Protein AF-0000000073564632 (afdb_homodimer)

Radius of gyration: 29.11 Å; Cα contacts (8 Å, |Δi|>4): 1459; chains: 2; bounding box: 85×84×100 Å

Foldseek 3Di:
DDPDDPPPDDPPPPPDPDDDDDDDPDDPDDPPVQDDDDDDDPFFAKEKFWEEFFALDQVVLVVLVLVQVVVCLVSRHQEYEAFAQSRHDYPDPVSLLVPAEACPDDSLQVVLVSLQVSLHKYWDQFGFHQDPPCVPQSATWGWTWIAGSNSHTQDIDTAADADQDDDPVVQDGDDRVVRYDHTDDFDAFTQHPNGTEGHHEAVVLVDLVRLVVNLVNVHAEYEYRYQAAQVCCVPPVLVSQLVSLAQSLHKYFYHYYAQDRDDRGGGQAFGFIAGSNSDTPDTQHHDDIDMDMDGRDSVSSVVSCVVPVNVVVDDDPCVVCVVVPDD/DCPPPDPDDDCPPPPDPDDDPDPPPDDPPPPPVQDDDDDDDPFFAKEKFKEAFFALDQVVLVVLVLVQVVVCLVSRHQEYEAFAQSRHDYPDPVSLLVPAEACPDDSLQVVLVSLQVSLHKYWDQFGFHQDPPCVPQSATWGWTWIAGSNSHTQDIDTAADADQDDDPVVQDGDDRVVRYDHTDDFDAFTQHPNGTEGHHEAVVLVDLVNLVVNLVNVHAEYEYRYQAAQVCCVPPVLVSQLVSLAQSLHKYFYHYYAQDRDDRGGGQAFGFIAGSNSDTPDTQDHDDIDMDMDGRDSVSSVVSCVVPVNVVVDDDPCVVCVVVPDD

InterPro domains:
  IPR001110 Uncharacterised protein family UPF0012, conserved site [PS01227] (198-218)
  IPR003010 Carbon-nitrogen hydrolase [PF00795] (47-306)
  IPR003010 Carbon-nitrogen hydrolase [PS50263] (44-298)
  IPR036526 Carbon-nitrogen hydrolase superfamily [G3DSA:3.60.110.10] (33-321)
  IPR036526 Carbon-nitrogen hydrolase superfamily [SSF56317] (46-314)
  IPR045254 Nit1/2, carbon-nitrogen hydrolase domain [cd07572] (47-315)

Organism: Merluccius polli (NCBI:txid89951)

Sequence (654 aa):
MTLKITLHRMFVLRCTFREQARHSVTCSTWKSLMLQNRMSHSSNPVAAVCQMTSTPDKEANFSVCKRLVEAAREGGACMVFLPEAFDYIGSSRDETLSLAESLTGDTISRYTQLASKLKVWLSLGGFHERGQDWENDRRIYNSHVVINDEGSVAAVYRKSHLFDVELPGRGVSLKESAFTIPGPALTPPVQTPIGKVGLGICYDLRFPELSLALQRQGVDILTYPSAFTVATGAAHWEVLLRARAVETQCYVLAAAQVGRHHDVRSSWGHALAVDPWGAVVADCGGEGEVMVLVEVDLEKVRETRRNMPVQQHRRDAGFYHSLENRPMTLKITLHRMFVLRCTFREQARHSVTCSTWKSLMLQNRMSHSSNPVAAVCQMTSTPDKEANFSVCKRLVEAAREGGACMVFLPEAFDYIGSSRDETLSLAESLTGDTISRYTQLASKLKVWLSLGGFHERGQDWENDRRIYNSHVVINDEGSVAAVYRKSHLFDVELPGRGVSLKESAFTIPGPALTPPVQTPIGKVGLGICYDLRFPELSLALQRQGVDILTYPSAFTVATGAAHWEVLLRARAVETQCYVLAAAQVGRHHDVRSSWGHALAVDPWGAVVADCGGEGEVMVLVEVDLEKVRETRRNMPVQQHRRDAGFYHSLENRP

Secondary structure (DSSP, 8-state):
---------------------------------------SS-PPPEEEEEEE---S-HHHHHHHHHHHHHHHHHTT-SEEEEPTTSS---SSHHHHHHH-B-TTSHHHHHHHHHHHHHT-EEEEEEEEEEPTTHHHH--EEEEEEEE-TTS-EEEEEE--S--EEEEGGGTEEEEGGGTBPPPS---PPEEETTEEEEE--GGGGG-HHHHHHHHTTT-SEEE--B--BHHHIIIIIHHHHHHHHHHHT-EEEE-EEEEEEETTEEEE---EEE-TTS-EEEE--SSS-EEEEEE--HHHHHHHHHHS-HHHHPPPHHHHTTTTS--/-----------------S---------------------SS-PPPEEEEEEE---S-HHHHHHHHHHHHHHHHHTT-SEEEEPTTSS---SSHHHHHHH-B-TTSHHHHHHHHHHHHHT-EEEEEEEEEEPTTHHHH--EEEEEEEE-TTS-EEEEEE--S--EEEEGGGTEEEEGGGTBPPPS---PPEEETTEEEEE--GGGGG-HHHHHHHHTTT-SEEE--B--BHHHIIIIIHHHHHHHHHHHT-EEEE-EEEEEEETTEEEE---EEE-TTS-EEEE--SSS-EEEEEE--HHHHHHHHHHS-HHHHPPPHHHHTTTTS--

Solvent-accessible surface area (backbone atoms only — not comparable to full-atom values): 34810 Å² total; per-residue (Å²): 138,82,82,77,79,83,72,81,80,74,86,70,82,65,87,63,79,79,87,84,88,84,84,78,85,77,84,85,77,79,82,72,82,72,78,86,81,82,82,86,67,91,68,57,41,29,34,22,43,23,25,35,61,29,24,65,47,45,68,63,21,48,52,53,49,50,51,52,50,52,52,32,45,74,73,56,24,50,33,37,32,35,14,24,29,49,54,37,39,48,91,41,70,67,53,39,59,71,68,40,36,49,85,83,28,68,70,50,49,51,51,25,50,50,19,33,74,69,53,20,26,38,35,41,20,20,40,54,27,50,32,94,57,30,94,79,67,66,32,24,28,43,24,30,38,30,29,34,40,78,31,42,80,73,48,72,33,34,33,56,38,60,55,56,33,46,36,77,96,65,78,40,77,42,58,43,59,79,46,35,48,61,29,91,54,81,51,78,54,41,85,50,92,75,41,28,37,26,76,45,32,35,58,37,62,64,40,64,58,55,57,50,39,39,39,78,71,63,36,44,30,39,33,35,12,12,57,44,42,44,66,55,28,76,60,42,48,65,39,39,51,28,35,53,7,46,62,57,33,13,31,26,46,24,10,8,19,19,38,70,39,55,98,88,42,51,20,32,28,43,18,34,31,26,36,30,77,28,49,75,76,45,70,52,44,62,58,65,74,36,73,46,80,41,74,45,55,65,62,54,32,52,49,51,42,67,28,43,41,57,79,78,50,52,76,56,73,66,59,50,48,49,77,74,72,58,129,138,85,81,76,80,82,80,80,81,80,80,73,81,68,82,65,75,79,80,82,73,84,77,74,82,73,80,83,75,77,81,73,81,73,78,85,81,82,78,84,67,89,70,60,40,30,32,24,42,24,24,36,60,30,24,65,46,46,68,62,21,47,53,52,50,50,51,52,49,54,53,32,45,74,71,56,25,50,32,38,32,35,14,24,29,47,53,38,42,49,91,40,71,67,54,39,59,70,68,41,35,48,85,84,28,67,70,48,49,53,50,26,50,50,19,33,75,68,54,20,25,38,36,41,20,20,40,54,26,50,32,94,56,31,94,80,66,65,31,23,28,45,24,32,36,30,29,35,39,79,31,43,81,74,46,73,33,37,33,56,38,60,54,55,34,46,35,77,97,64,77,40,75,42,58,44,60,79,46,35,49,61,28,93,54,82,51,76,55,42,83,50,92,76,39,28,38,26,76,45,32,35,59,37,63,64,40,64,58,56,57,49,39,39,39,76,70,63,37,45,29,40,32,34,12,13,57,43,41,45,68,57,29,76,59,40,47,66,38,40,52,28,34,54,8,46,63,57,32,13,32,26,47,24,10,9,20,20,38,70,39,54,99,87,43,49,21,33,30,43,18,34,30,24,36,30,76,27,47,76,77,45,70,53,44,62,59,66,75,38,73,45,81,42,75,45,54,66,63,53,31,53,48,50,42,66,27,43,40,56,78,77,49,54,77,55,72,66,59,50,49,49,78,74,72,59,129

pLDDT: mean 87.9, std 24.61, range [18.03, 99.0]

Nearest PDB structures (foldseek):
  1ems-assembly1_A  TM=9.512E-01  e=2.456E-37  Caenorhabditis elegans
  4hgd-assembly2_B  TM=9.434E-01  e=4.053E-32  Saccharomyces cerevisiae S288C
  4hgd-assembly2_C  TM=9.401E-01  e=4.311E-32  Saccharomyces cerevisiae S288C
  1f89-assembly1_B  TM=9.017E-01  e=2.439E-26  Saccharomyces cerevisiae
  2vhi-assembly1_A  TM=8.881E-01  e=1.079E-20  Drosophila melanogaster

Structure (mmCIF, N/CA/C/O backbone):
data_AF-0000000073564632-model_v1
#
loop_
_entity.id
_entity.type
_entity.pdbx_description
1 polymer 'Deaminated glutathione amidase'
#
loop_
_atom_site.group_PDB
_atom_site.id
_atom_site.type_symbol
_atom_site.label_atom_id
_atom_site.label_alt_id
_atom_site.label_comp_id
_atom_site.label_asym_id
_atom_site.label_entity_id
_atom_site.label_seq_id
_atom_site.pdbx_PDB_ins_code
_atom_site.Cartn_x
_atom_site.Cartn_y
_atom_site.Cartn_z
_atom_site.occupancy
_atom_site.B_iso_or_equiv
_atom_site.auth_seq_id
_atom_site.auth_comp_id
_atom_site.auth_asym_id
_atom_site.auth_atom_id
_atom_site.pdbx_PDB_model_num
ATOM 1 N N . MET A 1 1 ? 58.781 -48.406 11.398 1 20.19 1 MET A N 1
ATOM 2 C CA . MET A 1 1 ? 58.156 -48.062 12.68 1 20.19 1 MET A CA 1
ATOM 3 C C . MET A 1 1 ? 56.75 -47.531 12.477 1 20.19 1 MET A C 1
ATOM 5 O O . MET A 1 1 ? 56.5 -46.719 11.602 1 20.19 1 MET A O 1
ATOM 9 N N . THR A 1 2 ? 55.531 -48.156 13.102 1 19.47 2 THR A N 1
ATOM 10 C CA . THR A 1 2 ? 54.188 -48.562 12.797 1 19.47 2 THR A CA 1
ATOM 11 C C . THR A 1 2 ? 53.188 -47.469 13.133 1 19.47 2 THR A C 1
ATOM 13 O O . THR A 1 2 ? 52.906 -47.188 14.312 1 19.47 2 THR A O 1
ATOM 16 N N . LEU A 1 3 ? 53.438 -46.281 12.75 1 21.25 3 LEU A N 1
ATOM 17 C CA . LEU A 1 3 ? 52.875 -45.188 13.547 1 21.25 3 LEU A CA 1
ATOM 18 C C . LEU A 1 3 ? 51.344 -45.156 13.367 1 21.25 3 LEU A C 1
ATOM 20 O O . LEU A 1 3 ? 50.875 -44.875 12.273 1 21.25 3 LEU A O 1
ATOM 24 N N . LYS A 1 4 ? 50.719 -46 13.992 1 19.25 4 LYS A N 1
ATOM 25 C CA . LYS A 1 4 ? 49.312 -46.406 13.891 1 19.25 4 LYS A CA 1
ATOM 26 C C . LYS A 1 4 ? 48.375 -45.25 14.102 1 19.25 4 LYS A C 1
ATOM 28 O O . LYS A 1 4 ? 48.781 -44.188 14.641 1 19.25 4 LYS A O 1
ATOM 33 N N . ILE A 1 5 ? 46.906 -45.438 14.125 1 19.45 5 ILE A N 1
ATOM 34 C CA . ILE A 1 5 ? 45.594 -45.219 13.484 1 19.45 5 ILE A CA 1
ATOM 35 C C . ILE A 1 5 ? 44.719 -44.375 14.406 1 19.45 5 ILE A C 1
ATOM 37 O O . ILE A 1 5 ? 43.594 -44 14.023 1 19.45 5 ILE A O 1
ATOM 41 N N . THR A 1 6 ? 45.219 -43.469 15.281 1 18.78 6 THR A N 1
ATOM 42 C CA . THR A 1 6 ? 44.438 -43.438 16.5 1 18.78 6 THR A CA 1
ATOM 43 C C . THR A 1 6 ? 43.156 -42.656 16.281 1 18.78 6 THR A C 1
ATOM 45 O O . THR A 1 6 ? 43.156 -41.5 15.805 1 18.78 6 THR A O 1
ATOM 48 N N . LEU A 1 7 ? 42 -43.281 16.219 1 18.67 7 LEU A N 1
ATOM 49 C CA . LEU A 1 7 ? 40.594 -43.219 15.859 1 18.67 7 LEU A CA 1
ATOM 50 C C . LEU A 1 7 ? 39.844 -42.219 16.75 1 18.67 7 LEU A C 1
ATOM 52 O O . LEU A 1 7 ? 39.75 -42.438 17.953 1 18.67 7 LEU A O 1
ATOM 56 N N . HIS A 1 8 ? 40.25 -41.062 16.484 1 18.62 8 HIS A N 1
ATOM 57 C CA . HIS A 1 8 ? 39.781 -40.125 17.516 1 18.62 8 HIS A CA 1
ATOM 58 C C . HIS A 1 8 ? 38.25 -40.125 17.641 1 18.62 8 HIS A C 1
ATOM 60 O O . HIS A 1 8 ? 37.562 -40.156 16.641 1 18.62 8 HIS A O 1
ATOM 66 N N . ARG A 1 9 ? 37.719 -40.5 18.719 1 18.41 9 ARG A N 1
ATOM 67 C CA . ARG A 1 9 ? 36.469 -40.844 19.359 1 18.41 9 ARG A CA 1
ATOM 68 C C . ARG A 1 9 ? 35.438 -39.719 19.188 1 18.41 9 ARG A C 1
ATOM 70 O O . ARG A 1 9 ? 35.781 -38.562 19 1 18.41 9 ARG A O 1
ATOM 77 N N . MET A 1 10 ? 34.125 -40.062 19.297 1 18.22 10 MET A N 1
ATOM 78 C CA . MET A 1 10 ? 32.688 -39.969 19.031 1 18.22 10 MET A CA 1
ATOM 79 C C . MET A 1 10 ? 32.031 -38.906 19.891 1 18.22 10 MET A C 1
ATOM 81 O O . MET A 1 10 ? 30.906 -38.5 19.625 1 18.22 10 MET A O 1
ATOM 85 N N . PHE A 1 11 ? 32.469 -37.719 19.984 1 19.47 11 PHE A N 1
ATOM 86 C CA . PHE A 1 11 ? 31.953 -37.156 21.234 1 19.47 11 PHE A CA 1
ATOM 87 C C . PHE A 1 11 ? 30.453 -36.875 21.109 1 19.47 11 PHE A C 1
ATOM 89 O O . PHE A 1 11 ? 30.047 -36.062 20.25 1 19.47 11 PHE A O 1
ATOM 96 N N . VAL A 1 12 ? 29.484 -37.781 21.281 1 19.11 12 VAL A N 1
ATOM 97 C CA . VAL A 1 12 ? 28.031 -37.906 21.391 1 19.11 12 VAL A CA 1
ATOM 98 C C . VAL A 1 12 ? 27.516 -36.969 22.469 1 19.11 12 VAL A C 1
ATOM 100 O O . VAL A 1 12 ? 27.875 -37.125 23.641 1 19.11 12 VAL A O 1
ATOM 103 N N . LEU A 1 13 ? 27.516 -35.812 22.25 1 18.77 13 LEU A N 1
ATOM 104 C CA . LEU A 1 13 ? 27.172 -35.062 23.453 1 18.77 13 LEU A CA 1
ATOM 105 C C . LEU A 1 13 ? 25.75 -35.375 23.906 1 18.77 13 LEU A C 1
ATOM 107 O O . LEU A 1 13 ? 24.781 -35.156 23.156 1 18.77 13 LEU A O 1
ATOM 111 N N . ARG A 1 14 ? 25.484 -36.438 24.75 1 18.03 14 ARG A N 1
ATOM 112 C CA . ARG A 1 14 ? 24.391 -36.875 25.625 1 18.03 14 ARG A CA 1
ATOM 113 C C . ARG A 1 14 ? 23.859 -35.719 26.453 1 18.03 14 ARG A C 1
ATOM 115 O O . ARG A 1 14 ? 24.625 -35.062 27.156 1 18.03 14 ARG A O 1
ATOM 122 N N . CYS A 1 15 ? 22.969 -34.812 26.016 1 18.69 15 CYS A N 1
ATOM 123 C CA . CYS A 1 15 ? 22.578 -34.281 27.312 1 18.69 15 CYS A CA 1
ATOM 124 C C . CYS A 1 15 ? 22.047 -35.375 28.219 1 18.69 15 CYS A C 1
ATOM 126 O O . CYS A 1 15 ? 21.188 -36.188 27.812 1 18.69 15 CYS A O 1
ATOM 128 N N . THR A 1 16 ? 22.531 -35.812 29.25 1 19.14 16 THR A N 1
ATOM 129 C CA . THR A 1 16 ? 22.672 -36.938 30.172 1 19.14 16 THR A CA 1
ATOM 130 C C . THR A 1 16 ? 21.406 -37.094 31.016 1 19.14 16 THR A C 1
ATOM 132 O O . THR A 1 16 ? 21.109 -36.25 31.859 1 19.14 16 THR A O 1
ATOM 135 N N . PHE A 1 17 ? 20.062 -37.062 31.344 1 20.48 17 PHE A N 1
ATOM 136 C CA . PHE A 1 17 ? 20.094 -38.031 32.438 1 20.48 17 PHE A CA 1
ATOM 137 C C . PHE A 1 17 ? 20.75 -39.344 32 1 20.48 17 PHE A C 1
ATOM 139 O O . PHE A 1 17 ? 20.844 -39.625 30.828 1 20.48 17 PHE A O 1
ATOM 146 N N . ARG A 1 18 ? 21.5 -40.312 32.938 1 18.66 18 ARG A N 1
ATOM 147 C CA . ARG A 1 18 ? 22.141 -41.625 32.719 1 18.66 18 ARG A CA 1
ATOM 148 C C . ARG A 1 18 ? 21.203 -42.594 32 1 18.66 18 ARG A C 1
ATOM 150 O O . ARG A 1 18 ? 21.656 -43.344 31.125 1 18.66 18 ARG A O 1
ATOM 157 N N . GLU A 1 19 ? 19.984 -43 32.469 1 21.08 19 GLU A N 1
ATOM 158 C CA . GLU A 1 19 ? 20.047 -44.406 32.094 1 21.08 19 GLU A CA 1
ATOM 159 C C . GLU A 1 19 ? 20.016 -44.562 30.594 1 21.08 19 GLU A C 1
ATOM 161 O O . GLU A 1 19 ? 19.688 -43.625 29.859 1 21.08 19 GLU A O 1
ATOM 166 N N . GLN A 1 20 ? 19.656 -45.844 30.031 1 18.17 20 GLN A N 1
ATOM 167 C CA . GLN A 1 20 ? 19.953 -46.781 28.984 1 18.17 20 GLN A CA 1
ATOM 168 C C . GLN A 1 20 ? 19.172 -46.469 27.719 1 18.17 20 GLN A C 1
ATOM 170 O O . GLN A 1 20 ? 19.734 -46.469 26.609 1 18.17 20 GLN A O 1
ATOM 175 N N . ALA A 1 21 ? 17.719 -46.688 27.625 1 19.22 21 ALA A N 1
ATOM 176 C CA . ALA A 1 21 ? 17.281 -47.594 26.562 1 19.22 21 ALA A CA 1
ATOM 177 C C . ALA A 1 21 ? 17.172 -46.875 25.219 1 19.22 21 ALA A C 1
ATOM 179 O O . ALA A 1 21 ? 17.125 -45.656 25.188 1 19.22 21 ALA A O 1
ATOM 180 N N . ARG A 1 22 ? 16.156 -47.469 24.219 1 21.02 22 ARG A N 1
ATOM 181 C CA . ARG A 1 22 ? 15.977 -47.875 22.828 1 21.02 22 ARG A CA 1
ATOM 182 C C . ARG A 1 22 ? 15.281 -46.781 22.016 1 21.02 22 ARG A C 1
ATOM 184 O O . ARG A 1 22 ? 14.289 -46.219 22.469 1 21.02 22 ARG A O 1
ATOM 191 N N . HIS A 1 23 ? 15.852 -46.062 21.047 1 19.7 23 HIS A N 1
ATOM 192 C CA . HIS A 1 23 ? 15.742 -44.938 20.125 1 19.7 23 HIS A CA 1
ATOM 193 C C . HIS A 1 23 ? 14.578 -45.094 19.156 1 19.7 23 HIS A C 1
ATOM 195 O O . HIS A 1 23 ? 14.656 -44.688 18 1 19.7 23 HIS A O 1
ATOM 201 N N . SER A 1 24 ? 13.289 -45.531 19.594 1 21.7 24 SER A N 1
ATOM 202 C CA . SER A 1 24 ? 12.43 -45.875 18.469 1 21.7 24 SER A CA 1
ATOM 203 C C . SER A 1 24 ? 11.953 -44.625 17.719 1 21.7 24 SER A C 1
ATOM 205 O O . SER A 1 24 ? 11.68 -43.594 18.344 1 21.7 24 SER A O 1
ATOM 207 N N . VAL A 1 25 ? 12.031 -44.5 16.375 1 24.23 25 VAL A N 1
ATOM 208 C CA . VAL A 1 25 ? 11.828 -43.625 15.227 1 24.23 25 VAL A CA 1
ATOM 209 C C . VAL A 1 25 ? 10.344 -43.25 15.102 1 24.23 25 VAL A C 1
ATOM 211 O O . VAL A 1 25 ? 9.539 -44.094 14.664 1 24.23 25 VAL A O 1
ATOM 214 N N . THR A 1 26 ? 9.617 -42.625 16.219 1 23.8 26 THR A N 1
ATOM 215 C CA . THR A 1 26 ? 8.172 -42.5 16.078 1 23.8 26 THR A CA 1
ATOM 216 C C . THR A 1 26 ? 7.812 -41.5 14.992 1 23.8 26 THR A C 1
ATOM 218 O O . THR A 1 26 ? 8.586 -40.562 14.727 1 23.8 26 THR A O 1
ATOM 221 N N . CYS A 1 27 ? 6.727 -41.688 14.078 1 24.25 27 CYS A N 1
ATOM 222 C CA . CYS A 1 27 ? 5.969 -41.125 12.961 1 24.25 27 CYS A CA 1
ATOM 223 C C . CYS A 1 27 ? 5.371 -39.75 13.336 1 24.25 27 CYS A C 1
ATOM 225 O O . CYS A 1 27 ? 4.648 -39.656 14.328 1 24.25 27 CYS A O 1
ATOM 227 N N . SER A 1 28 ? 5.98 -38.594 12.984 1 27.42 28 SER A N 1
ATOM 228 C CA . SER A 1 28 ? 5.652 -37.188 13.18 1 27.42 28 SER A CA 1
ATOM 229 C C . SER A 1 28 ? 4.215 -36.875 12.766 1 27.42 28 SER A C 1
ATOM 231 O O . SER A 1 28 ? 3.826 -37.156 11.625 1 27.42 28 SER A O 1
ATOM 233 N N . THR A 1 29 ? 3.156 -36.875 13.641 1 26.67 29 THR A N 1
ATOM 234 C CA . THR A 1 29 ? 1.73 -36.562 13.602 1 26.67 29 THR A CA 1
ATOM 235 C C . THR A 1 29 ? 1.491 -35.156 13.109 1 26.67 29 THR A C 1
ATOM 237 O O . THR A 1 29 ? 2.119 -34.188 13.586 1 26.67 29 THR A O 1
ATOM 240 N N . TRP A 1 30 ? 1.06 -34.875 11.844 1 24.72 30 TRP A N 1
ATOM 241 C CA . TRP A 1 30 ? 0.539 -33.688 11.188 1 24.72 30 TRP A CA 1
ATOM 242 C C . TRP A 1 30 ? -0.521 -33 12.047 1 24.72 30 TRP A C 1
ATOM 244 O O . TRP A 1 30 ? -1.505 -33.656 12.438 1 24.72 30 TRP A O 1
ATOM 254 N N . LYS A 1 31 ? -0.191 -32 12.883 1 32.25 31 LYS A N 1
ATOM 255 C CA . LYS A 1 31 ? -1.154 -31.266 13.688 1 32.25 31 LYS A CA 1
ATOM 256 C C . LYS A 1 31 ? -2.156 -30.531 12.797 1 32.25 31 LYS A C 1
ATOM 258 O O . LYS A 1 31 ? -1.817 -29.531 12.164 1 32.25 31 LYS A O 1
ATOM 263 N N . SER A 1 32 ? -3.107 -31.328 12.172 1 29.97 32 SER A N 1
ATOM 264 C CA . SER A 1 32 ? -4.23 -30.641 11.531 1 29.97 32 SER A CA 1
ATOM 265 C C . SER A 1 32 ? -5.031 -29.828 12.547 1 29.97 32 SER A C 1
ATOM 267 O O . SER A 1 32 ? -5.539 -30.375 13.523 1 29.97 32 SER A O 1
ATOM 269 N N . LEU A 1 33 ? -4.742 -28.734 12.883 1 31.67 33 LEU A N 1
ATOM 270 C CA . LEU A 1 33 ? -5.586 -27.922 13.766 1 31.67 33 LEU A CA 1
ATOM 271 C C . LEU A 1 33 ? -6.969 -27.719 13.156 1 31.67 33 LEU A C 1
ATOM 273 O O . LEU A 1 33 ? -7.113 -27.016 12.156 1 31.67 33 LEU A O 1
ATOM 277 N N . MET A 1 34 ? -7.773 -28.781 13.242 1 28.09 34 MET A N 1
ATOM 278 C CA . MET A 1 34 ? -9.164 -28.688 12.82 1 28.09 34 MET A CA 1
ATOM 279 C C . MET A 1 34 ? -9.961 -27.797 13.766 1 28.09 34 MET A C 1
ATOM 281 O O . MET A 1 34 ? -10.023 -28.062 14.969 1 28.09 34 MET A O 1
ATOM 285 N N . LEU A 1 35 ? -10.227 -26.531 13.531 1 30.95 35 LEU A N 1
ATOM 286 C CA . LEU A 1 35 ? -11.273 -25.797 14.219 1 30.95 35 LEU A CA 1
ATOM 287 C C . LEU A 1 35 ? -12.633 -26.469 14.039 1 30.95 35 LEU A C 1
ATOM 289 O O . LEU A 1 35 ? -12.969 -26.922 12.945 1 30.95 35 LEU A O 1
ATOM 293 N N . GLN A 1 36 ? -13.336 -26.922 15.102 1 28.2 36 GLN A N 1
ATOM 294 C CA . GLN A 1 36 ? -14.641 -27.562 15.258 1 28.2 36 GLN A CA 1
ATOM 295 C C . GLN A 1 36 ? -15.734 -26.766 14.562 1 28.2 36 GLN A C 1
ATOM 297 O O . GLN A 1 36 ? -15.875 -25.562 14.805 1 28.2 36 GLN A O 1
ATOM 302 N N . ASN A 1 37 ? -16.281 -27.219 13.391 1 31.31 37 ASN A N 1
ATOM 303 C CA . ASN A 1 37 ? -17.344 -26.75 12.508 1 31.31 37 ASN A CA 1
ATOM 304 C C . ASN A 1 37 ? -18.703 -26.719 13.219 1 31.31 37 ASN A C 1
ATOM 306 O O . ASN A 1 37 ? -19.25 -27.766 13.578 1 31.31 37 ASN A O 1
ATOM 310 N N . ARG A 1 38 ? -19.141 -25.75 13.977 1 32.34 38 ARG A N 1
ATOM 311 C CA . ARG A 1 38 ? -20.531 -25.625 14.391 1 32.34 38 ARG A CA 1
ATOM 312 C C . ARG A 1 38 ? -21.469 -25.688 13.18 1 32.34 38 ARG A C 1
ATOM 314 O O . ARG A 1 38 ? -21.141 -25.172 12.109 1 32.34 38 ARG A O 1
ATOM 321 N N . MET A 1 39 ? -22.672 -26.406 13.109 1 32.12 39 MET A N 1
ATOM 322 C CA . MET A 1 39 ? -23.656 -26.891 12.141 1 32.12 39 MET A CA 1
ATOM 323 C C . MET A 1 39 ? -24.203 -25.75 11.289 1 32.12 39 MET A C 1
ATOM 325 O O . MET A 1 39 ? -24.172 -25.828 10.062 1 32.12 39 MET A O 1
ATOM 329 N N . SER A 1 40 ? -25.641 -25.172 11.438 1 36.72 40 SER A N 1
ATOM 330 C CA . SER A 1 40 ? -26.703 -24.922 10.461 1 36.72 40 SER A CA 1
ATOM 331 C C . SER A 1 40 ? -26.422 -23.641 9.664 1 36.72 40 SER A C 1
ATOM 333 O O . SER A 1 40 ? -27.203 -23.281 8.781 1 36.72 40 SER A O 1
ATOM 335 N N . HIS A 1 41 ? -25.984 -22.547 10.133 1 42.66 41 HIS A N 1
ATOM 336 C CA . HIS A 1 41 ? -25.938 -21.25 9.461 1 42.66 41 HIS A CA 1
ATOM 337 C C . HIS A 1 41 ? -25.016 -21.297 8.242 1 42.66 41 HIS A C 1
ATOM 339 O O . HIS A 1 41 ? -24 -22 8.258 1 42.66 41 HIS A O 1
ATOM 345 N N . SER A 1 42 ? -25.594 -21.047 6.93 1 53.19 42 SER A N 1
ATOM 346 C CA . SER A 1 42 ? -24.859 -21.109 5.672 1 53.19 42 SER A CA 1
ATOM 347 C C . SER A 1 42 ? -23.391 -20.75 5.871 1 53.19 42 SER A C 1
ATOM 349 O O . SER A 1 42 ? -23.062 -19.609 6.25 1 53.19 42 SER A O 1
ATOM 351 N N . SER A 1 43 ? -22.484 -21.672 6.234 1 81.69 43 SER A N 1
ATOM 352 C CA . SER A 1 43 ? -21.078 -21.594 6.609 1 81.69 43 SER A CA 1
ATOM 353 C C . SER A 1 43 ? -20.266 -20.906 5.527 1 81.69 43 SER A C 1
ATOM 355 O O . SER A 1 43 ? -20.594 -20.984 4.34 1 81.69 43 SER A O 1
ATOM 357 N N . ASN A 1 44 ? -19.578 -19.938 5.82 1 94.81 44 ASN A N 1
ATOM 358 C CA . ASN A 1 44 ? -18.672 -19.25 4.91 1 94.81 44 ASN A CA 1
ATOM 359 C C . ASN A 1 44 ? -17.797 -20.234 4.152 1 94.81 44 ASN A C 1
ATOM 361 O O . ASN A 1 44 ? -17.328 -21.234 4.719 1 94.81 44 ASN A O 1
ATOM 365 N N . PRO A 1 45 ? -17.734 -20.047 2.846 1 98.5 45 PRO A N 1
ATOM 366 C CA . PRO A 1 45 ? -16.828 -20.922 2.09 1 98.5 45 PRO A CA 1
ATOM 367 C C . PRO A 1 45 ? -15.398 -20.875 2.598 1 98.5 45 PRO A C 1
ATOM 369 O O . PRO A 1 45 ? -14.992 -19.891 3.213 1 98.5 45 PRO A O 1
ATOM 372 N N . VAL A 1 46 ? -14.703 -21.969 2.328 1 98.75 46 VAL A N 1
ATOM 373 C CA . VAL A 1 46 ? -13.328 -22.109 2.809 1 98.75 46 VAL A CA 1
ATOM 374 C C . VAL A 1 46 ? -12.375 -22.172 1.624 1 98.75 46 VAL A C 1
ATOM 376 O O . VAL A 1 46 ? -12.617 -22.891 0.655 1 98.75 46 VAL A O 1
ATOM 379 N N . ALA A 1 47 ? -11.297 -21.391 1.667 1 98.94 47 ALA A N 1
ATOM 380 C CA . ALA A 1 47 ? -10.188 -21.422 0.714 1 98.94 47 ALA A CA 1
ATOM 381 C C . ALA A 1 47 ? -8.938 -22.016 1.355 1 98.94 47 ALA A C 1
ATOM 383 O O . ALA A 1 47 ? -8.773 -21.969 2.578 1 98.94 47 ALA A O 1
ATOM 384 N N . ALA A 1 48 ? -8.102 -22.578 0.526 1 98.94 48 ALA A N 1
ATOM 385 C CA . ALA A 1 48 ? -6.805 -23.047 1 1 98.94 48 ALA A CA 1
ATOM 386 C C . ALA A 1 48 ? -5.664 -22.312 0.309 1 98.94 48 ALA A C 1
ATOM 388 O O . ALA A 1 48 ? -5.656 -22.172 -0.917 1 98.94 48 ALA A O 1
ATOM 389 N N . VAL A 1 49 ? -4.762 -21.797 1.077 1 98.94 49 VAL A N 1
ATOM 390 C CA . VAL A 1 49 ? -3.564 -21.125 0.579 1 98.94 49 VAL A CA 1
ATOM 391 C C . VAL A 1 49 ? -2.338 -22 0.842 1 98.94 49 VAL A C 1
ATOM 393 O O . VAL A 1 49 ? -2.066 -22.375 1.986 1 98.94 49 VAL A O 1
ATOM 396 N N . CYS A 1 50 ? -1.568 -22.297 -0.221 1 98.94 50 CYS A N 1
ATOM 397 C CA . CYS A 1 50 ? -0.517 -23.297 -0.101 1 98.94 50 CYS A CA 1
ATOM 398 C C . CYS A 1 50 ? 0.863 -22.656 -0.181 1 98.94 50 CYS A C 1
ATOM 400 O O . CYS A 1 50 ? 1.027 -21.609 -0.803 1 98.94 50 CYS A O 1
ATOM 402 N N . GLN A 1 51 ? 1.768 -23.266 0.445 1 98.94 51 GLN A N 1
ATOM 403 C CA . GLN A 1 51 ? 3.199 -22.984 0.4 1 98.94 51 GLN A CA 1
ATOM 404 C C . GLN A 1 51 ? 3.994 -24.234 0.059 1 98.94 51 GLN A C 1
ATOM 406 O O . GLN A 1 51 ? 3.738 -25.312 0.612 1 98.94 51 GLN A O 1
ATOM 411 N N . MET A 1 52 ? 4.879 -24.141 -0.848 1 98.88 52 MET A N 1
ATOM 412 C CA . MET A 1 52 ? 5.68 -25.297 -1.229 1 98.88 52 MET A CA 1
ATOM 413 C C . MET A 1 52 ? 7.039 -24.859 -1.773 1 98.88 52 MET A C 1
ATOM 415 O O . MET A 1 52 ? 7.309 -23.672 -1.9 1 98.88 52 MET A O 1
ATOM 419 N N . THR A 1 53 ? 7.871 -25.797 -2.07 1 98.88 53 THR A N 1
ATOM 420 C CA . THR A 1 53 ? 9.164 -25.578 -2.719 1 98.88 53 THR A CA 1
ATOM 421 C C . THR A 1 53 ? 9.227 -26.344 -4.043 1 98.88 53 THR A C 1
ATOM 423 O O . THR A 1 53 ? 9.391 -27.562 -4.062 1 98.88 53 THR A O 1
ATOM 426 N N . SER A 1 54 ? 9.102 -25.609 -5.105 1 98.88 54 SER A N 1
ATOM 427 C CA . SER A 1 54 ? 9.234 -26.234 -6.418 1 98.88 54 SER A CA 1
ATOM 428 C C . SER A 1 54 ? 10.695 -26.422 -6.7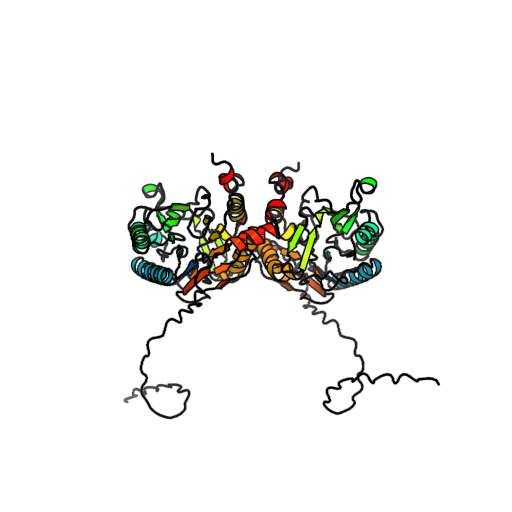97 1 98.88 54 SER A C 1
ATOM 430 O O . SER A 1 54 ? 11.539 -25.562 -6.492 1 98.88 54 SER A O 1
ATOM 432 N N . THR A 1 55 ? 10.992 -27.516 -7.41 1 98.5 55 THR A N 1
ATOM 433 C CA . THR A 1 55 ? 12.289 -27.828 -7.988 1 98.5 55 THR A CA 1
ATOM 434 C C . THR A 1 55 ? 12.18 -28.016 -9.5 1 98.5 55 THR A C 1
ATOM 436 O O . THR A 1 55 ? 11.086 -27.906 -10.062 1 98.5 55 THR A O 1
ATOM 439 N N . PRO A 1 56 ? 13.344 -28.266 -10.18 1 98.06 56 PRO A N 1
ATOM 440 C CA . PRO A 1 56 ? 13.234 -28.531 -11.617 1 98.06 56 PRO A CA 1
ATOM 441 C C . PRO A 1 56 ? 12.492 -29.828 -11.922 1 98.06 56 PRO A C 1
ATOM 443 O O . PRO A 1 56 ? 12.148 -30.094 -13.078 1 98.06 56 PRO A O 1
ATOM 446 N N . ASP A 1 57 ? 12.18 -30.609 -10.953 1 98.38 57 ASP A N 1
ATOM 447 C CA . ASP A 1 57 ? 11.516 -31.891 -11.125 1 98.38 57 ASP A CA 1
ATOM 448 C C . ASP A 1 57 ? 10 -31.734 -11.148 1 98.38 57 ASP A C 1
ATOM 450 O O . ASP A 1 57 ? 9.352 -31.719 -10.102 1 98.38 57 ASP A O 1
ATOM 454 N N . LYS A 1 58 ? 9.367 -31.719 -12.297 1 98.44 58 LYS A N 1
ATOM 455 C CA . LYS A 1 58 ? 7.938 -31.484 -12.484 1 98.44 58 LYS A CA 1
ATOM 456 C C . LYS A 1 58 ? 7.102 -32.562 -11.773 1 98.44 58 LYS A C 1
ATOM 458 O O . LYS A 1 58 ? 6.055 -32.25 -11.203 1 98.44 58 LYS A O 1
ATOM 463 N N . GLU A 1 59 ? 7.578 -33.75 -11.891 1 98.5 59 GLU A N 1
ATOM 464 C CA . GLU A 1 59 ? 6.812 -34.844 -11.305 1 98.5 59 GLU A CA 1
ATOM 465 C C . GLU A 1 59 ? 6.766 -34.75 -9.781 1 98.5 59 GLU A C 1
ATOM 467 O O . GLU A 1 59 ? 5.719 -34.969 -9.172 1 98.5 59 GLU A O 1
ATOM 472 N N . ALA A 1 60 ? 7.891 -34.438 -9.211 1 98.62 60 ALA A N 1
ATOM 473 C CA . ALA A 1 60 ? 7.941 -34.219 -7.762 1 98.62 60 ALA A CA 1
ATOM 474 C C . ALA A 1 60 ? 7.043 -33.094 -7.332 1 98.62 60 ALA A C 1
ATOM 476 O O . ALA A 1 60 ? 6.348 -33.188 -6.316 1 98.62 60 ALA A O 1
ATOM 477 N N . ASN A 1 61 ? 7.094 -32.062 -8.094 1 98.88 61 ASN A N 1
ATOM 478 C CA . ASN A 1 61 ? 6.262 -30.906 -7.777 1 98.88 61 ASN A CA 1
ATOM 479 C C . ASN A 1 61 ? 4.773 -31.25 -7.875 1 98.88 61 ASN A C 1
ATOM 481 O O . ASN A 1 61 ? 3.984 -30.828 -7.027 1 98.88 61 ASN A O 1
ATOM 485 N N . PHE A 1 62 ? 4.406 -31.984 -8.875 1 98.88 62 PHE A N 1
ATOM 486 C CA . PHE A 1 62 ? 3.008 -32.375 -9.023 1 98.88 62 PHE A CA 1
ATOM 487 C C . PHE A 1 62 ? 2.557 -33.219 -7.84 1 98.88 62 PHE A C 1
ATOM 489 O O . PHE A 1 62 ? 1.435 -33.062 -7.352 1 98.88 62 PHE A O 1
ATOM 496 N N . SER A 1 63 ? 3.396 -34.062 -7.441 1 98.88 63 SER A N 1
ATOM 497 C CA . SER A 1 63 ? 3.068 -34.938 -6.301 1 98.88 63 SER A CA 1
ATOM 498 C C . SER A 1 63 ? 2.799 -34.094 -5.051 1 98.88 63 SER A C 1
ATOM 500 O O . SER A 1 63 ? 1.855 -34.375 -4.309 1 98.88 63 SER A O 1
ATOM 502 N N . VAL A 1 64 ? 3.592 -33.125 -4.82 1 98.88 64 VAL A N 1
ATOM 503 C CA . VAL A 1 64 ? 3.408 -32.219 -3.678 1 98.88 64 VAL A CA 1
ATOM 504 C C . VAL A 1 64 ? 2.082 -31.469 -3.816 1 98.88 64 VAL A C 1
ATOM 506 O O . VAL A 1 64 ? 1.291 -31.422 -2.871 1 98.88 64 VAL A O 1
ATOM 509 N N . CYS A 1 65 ? 1.822 -30.922 -5 1 98.88 65 CYS A N 1
ATOM 510 C CA . CYS A 1 65 ? 0.595 -30.172 -5.238 1 98.88 65 CYS A CA 1
ATOM 511 C C . CYS A 1 65 ? -0.632 -31.047 -5.043 1 98.88 65 CYS A C 1
ATOM 513 O O . CYS A 1 65 ? -1.616 -30.625 -4.438 1 98.88 65 CYS A O 1
ATOM 515 N N . LYS A 1 66 ? -0.511 -32.219 -5.574 1 98.88 66 LYS A N 1
ATOM 516 C CA . LYS A 1 66 ? -1.623 -33.156 -5.434 1 98.88 66 LYS A CA 1
ATOM 517 C C . LYS A 1 66 ? -1.939 -33.438 -3.963 1 98.88 66 LYS A C 1
ATOM 519 O O . LYS A 1 66 ? -3.104 -33.406 -3.561 1 98.88 66 LYS A O 1
ATOM 524 N N . ARG A 1 67 ? -0.942 -33.656 -3.182 1 98.81 67 ARG A N 1
ATOM 525 C CA . ARG A 1 67 ? -1.134 -33.875 -1.754 1 98.81 67 ARG A CA 1
ATOM 526 C C . ARG A 1 67 ? -1.747 -32.656 -1.077 1 98.81 67 ARG A C 1
ATOM 528 O O . ARG A 1 67 ? -2.65 -32.781 -0.249 1 98.81 67 ARG A O 1
ATOM 535 N N . LEU A 1 68 ? -1.267 -31.484 -1.409 1 98.88 68 LEU A N 1
ATOM 536 C CA . LEU A 1 68 ? -1.787 -30.25 -0.828 1 98.88 68 LEU A CA 1
ATOM 537 C C . LEU A 1 68 ? -3.256 -30.062 -1.192 1 98.88 68 LEU A C 1
ATOM 539 O O . LEU A 1 68 ? -4.07 -29.703 -0.336 1 98.88 68 LEU A O 1
ATOM 543 N N . VAL A 1 69 ? -3.561 -30.312 -2.434 1 98.94 69 VAL A N 1
ATOM 544 C CA . VAL A 1 69 ? -4.926 -30.125 -2.914 1 98.94 69 VAL A CA 1
ATOM 545 C C . VAL A 1 69 ? -5.855 -31.141 -2.246 1 98.94 69 VAL A C 1
ATOM 547 O O . VAL A 1 69 ? -6.953 -30.797 -1.809 1 98.94 69 VAL A O 1
ATOM 550 N N . GLU A 1 70 ? -5.422 -32.375 -2.182 1 98.88 70 GLU A N 1
ATOM 551 C CA . GLU A 1 70 ? -6.219 -33.406 -1.532 1 98.88 70 GLU A CA 1
ATOM 552 C C . GLU A 1 70 ? -6.461 -33.062 -0.063 1 98.88 70 GLU A C 1
ATOM 554 O O . GLU A 1 70 ? -7.586 -33.188 0.427 1 98.88 70 GLU A O 1
ATOM 559 N N . ALA A 1 71 ? -5.426 -32.656 0.615 1 98.81 71 ALA A N 1
ATOM 560 C CA . ALA A 1 71 ? -5.555 -32.281 2.02 1 98.81 71 ALA A CA 1
ATOM 561 C C . ALA A 1 71 ? -6.496 -31.094 2.186 1 98.81 71 ALA A C 1
ATOM 563 O O . ALA A 1 71 ? -7.293 -31.047 3.127 1 98.81 71 ALA A O 1
ATOM 564 N N . ALA A 1 72 ? -6.391 -30.125 1.325 1 98.88 72 ALA A N 1
ATOM 565 C CA . ALA A 1 72 ? -7.254 -28.938 1.363 1 98.88 72 ALA A CA 1
ATOM 566 C C . ALA A 1 72 ? -8.719 -29.328 1.2 1 98.88 72 ALA A C 1
ATOM 568 O O . ALA A 1 72 ? -9.586 -28.844 1.937 1 98.88 72 ALA A O 1
ATOM 569 N N . ARG A 1 73 ? -8.961 -30.156 0.234 1 98.62 73 ARG A N 1
ATOM 570 C CA . ARG A 1 73 ? -10.328 -30.609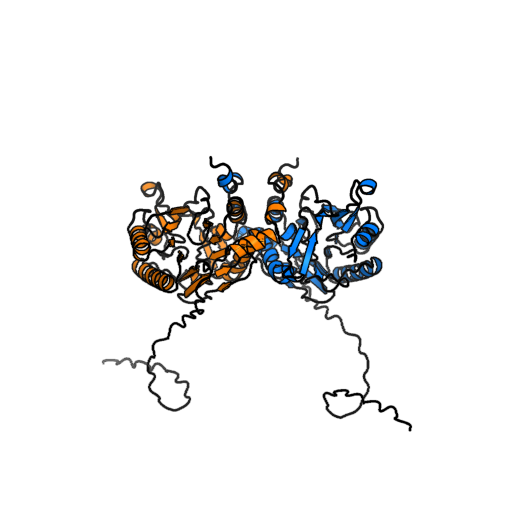 -0.002 1 98.62 73 ARG A CA 1
ATOM 571 C C . ARG A 1 73 ? -10.875 -31.359 1.21 1 98.62 73 ARG A C 1
ATOM 573 O O . ARG A 1 73 ? -12.016 -31.156 1.612 1 98.62 73 ARG A O 1
ATOM 580 N N . GLU A 1 74 ? -10.047 -32.188 1.752 1 98.44 74 GLU A N 1
ATOM 581 C CA . GLU A 1 74 ? -10.438 -32.938 2.957 1 98.44 74 GLU A CA 1
ATOM 582 C C . GLU A 1 74 ? -10.766 -31.969 4.098 1 98.44 74 GLU A C 1
ATOM 584 O O . GLU A 1 74 ? -11.648 -32.25 4.914 1 98.44 74 GLU A O 1
ATOM 589 N N . GLY A 1 75 ? -10.07 -30.875 4.102 1 98.31 75 GLY A N 1
ATOM 590 C CA . GLY A 1 75 ? -10.289 -29.859 5.125 1 98.31 75 GLY A CA 1
ATOM 591 C C . GLY A 1 75 ? -11.492 -28.984 4.84 1 98.31 75 GLY A C 1
ATOM 592 O O . GLY A 1 75 ? -11.836 -28.109 5.648 1 98.31 75 GLY A O 1
ATOM 593 N N . GLY A 1 76 ? -12.094 -29.156 3.65 1 98.31 76 GLY A N 1
ATOM 594 C CA . GLY A 1 76 ? -13.344 -28.453 3.367 1 98.31 76 GLY A CA 1
ATOM 595 C C . GLY A 1 76 ? -13.18 -27.312 2.373 1 98.31 76 GLY A C 1
ATOM 596 O O . GLY A 1 76 ? -14.141 -26.609 2.074 1 98.31 76 GLY A O 1
ATOM 597 N N . ALA A 1 77 ? -12.031 -27.172 1.829 1 98.81 77 ALA A N 1
ATOM 598 C CA . ALA A 1 77 ? -11.805 -26.078 0.887 1 98.81 77 ALA A CA 1
ATOM 599 C C . ALA A 1 77 ? -12.57 -26.312 -0.413 1 98.81 77 ALA A C 1
ATOM 601 O O . ALA A 1 77 ? -12.633 -27.438 -0.917 1 98.81 77 ALA A O 1
ATOM 602 N N . CYS A 1 78 ? -13.133 -25.281 -0.887 1 98.69 78 CYS A N 1
ATOM 603 C CA . CYS A 1 78 ? -13.781 -25.375 -2.191 1 98.69 78 CYS A CA 1
ATOM 604 C C . CYS A 1 78 ? -12.906 -24.75 -3.277 1 98.69 78 CYS A C 1
ATOM 606 O O . CYS A 1 78 ? -13.188 -24.906 -4.469 1 98.69 78 CYS A O 1
ATOM 608 N N . MET A 1 79 ? -11.844 -24.062 -2.865 1 98.94 79 MET A N 1
ATOM 609 C CA . MET A 1 79 ? -10.867 -23.531 -3.807 1 98.94 79 MET A CA 1
ATOM 610 C C . MET A 1 79 ? -9.461 -23.547 -3.199 1 98.94 79 MET A C 1
ATOM 612 O O . MET A 1 79 ? -9.289 -23.234 -2.025 1 98.94 79 MET A O 1
ATOM 616 N N . VAL A 1 80 ? -8.461 -23.969 -3.988 1 99 80 VAL A N 1
ATOM 617 C CA . VAL A 1 80 ? -7.09 -24.125 -3.52 1 99 80 VAL A CA 1
ATOM 618 C C . VAL A 1 80 ? -6.16 -23.234 -4.336 1 99 80 VAL A C 1
ATOM 620 O O . VAL A 1 80 ? -6.219 -23.219 -5.566 1 99 80 VAL A O 1
ATOM 623 N N . PHE A 1 81 ? -5.312 -22.5 -3.65 1 99 81 PHE A N 1
ATOM 624 C CA . PHE A 1 81 ? -4.391 -21.562 -4.289 1 99 81 PHE A CA 1
ATOM 625 C C . PHE A 1 81 ? -2.959 -22.094 -4.211 1 99 81 PHE A C 1
ATOM 627 O O . PHE A 1 81 ? -2.414 -22.25 -3.119 1 99 81 PHE A O 1
ATOM 634 N N . LEU A 1 82 ? -2.363 -22.344 -5.34 1 99 82 LEU A N 1
ATOM 635 C CA . LEU A 1 82 ? -0.976 -22.781 -5.449 1 99 82 LEU A CA 1
ATOM 636 C C . LEU A 1 82 ? -0.07 -21.625 -5.859 1 99 82 LEU A C 1
ATOM 638 O O . LEU A 1 82 ? -0.515 -20.688 -6.527 1 99 82 LEU A O 1
ATOM 642 N N . PRO A 1 83 ? 1.205 -21.672 -5.508 1 98.94 83 PRO A N 1
ATOM 643 C CA . PRO A 1 83 ? 2.086 -20.516 -5.707 1 98.94 83 PRO A CA 1
ATOM 644 C C . PRO A 1 83 ? 2.553 -20.375 -7.152 1 98.94 83 PRO A C 1
ATOM 646 O O . PRO A 1 83 ? 2.268 -21.234 -7.988 1 98.94 83 PRO A O 1
ATOM 649 N N . GLU A 1 84 ? 3.18 -19.172 -7.406 1 98.94 84 GLU A N 1
ATOM 650 C CA . GLU A 1 84 ? 3.904 -18.984 -8.656 1 98.94 84 GLU A CA 1
ATOM 651 C C . GLU A 1 84 ? 4.898 -20.125 -8.906 1 98.94 84 GLU A C 1
ATOM 653 O O . GLU A 1 84 ? 5.57 -20.578 -7.977 1 98.94 84 GLU A O 1
ATOM 658 N N . ALA A 1 85 ? 4.941 -20.609 -10.156 1 98.88 85 ALA A N 1
ATOM 659 C CA . ALA A 1 85 ? 5.879 -21.656 -10.539 1 98.88 85 ALA A CA 1
ATOM 660 C C . ALA A 1 85 ? 5.602 -22.938 -9.773 1 98.88 85 ALA A C 1
ATOM 662 O O . ALA A 1 85 ? 6.531 -23.656 -9.375 1 98.88 85 ALA A O 1
ATOM 663 N N . PHE A 1 86 ? 4.375 -23.203 -9.531 1 98.94 86 PHE A N 1
ATOM 664 C CA . PHE A 1 86 ? 3.979 -24.453 -8.891 1 98.94 86 PHE A CA 1
ATOM 665 C C . PHE A 1 86 ? 4.465 -25.656 -9.688 1 98.94 86 PHE A C 1
ATOM 667 O O . PHE A 1 86 ? 4.664 -26.734 -9.133 1 98.94 86 PHE A O 1
ATOM 674 N N . ASP A 1 87 ? 4.613 -25.484 -10.977 1 98.88 87 ASP A N 1
ATOM 675 C CA . ASP A 1 87 ? 5.008 -26.562 -11.875 1 98.88 87 ASP A CA 1
ATOM 676 C C . ASP A 1 87 ? 6.504 -26.844 -11.773 1 98.88 87 ASP A C 1
ATOM 678 O O . ASP A 1 87 ? 6.926 -28 -11.719 1 98.88 87 ASP A O 1
ATOM 682 N N . TYR A 1 88 ? 7.281 -25.766 -11.797 1 98.81 88 TYR A N 1
ATOM 683 C CA . TYR A 1 88 ? 8.711 -25.984 -11.586 1 98.81 88 TYR A CA 1
ATOM 684 C C . TYR A 1 88 ? 9.445 -24.656 -11.477 1 98.81 88 TYR A C 1
ATOM 686 O O . TYR A 1 88 ? 8.93 -23.609 -11.875 1 98.81 88 TYR A O 1
ATOM 694 N N . ILE A 1 89 ? 10.555 -24.688 -10.867 1 98.44 89 ILE A N 1
ATOM 695 C CA . ILE A 1 89 ? 11.57 -23.641 -10.961 1 98.44 89 ILE A CA 1
ATOM 696 C C . ILE A 1 89 ? 12.875 -24.234 -11.508 1 98.44 89 ILE A C 1
ATOM 698 O O . ILE A 1 89 ? 13.562 -24.984 -10.805 1 98.44 89 ILE A O 1
ATOM 702 N N . GLY A 1 90 ? 13.188 -23.891 -12.711 1 97.12 90 GLY A N 1
ATOM 703 C CA . GLY A 1 90 ? 14.359 -24.438 -13.375 1 97.12 90 GLY A CA 1
ATOM 704 C C . GLY A 1 90 ? 15.664 -23.875 -12.844 1 97.12 90 GLY A C 1
ATOM 705 O O . GLY A 1 90 ? 15.695 -22.75 -12.344 1 97.12 90 GLY A O 1
ATOM 706 N N . SER A 1 91 ? 16.75 -24.562 -13.102 1 95.44 91 SER A N 1
ATOM 707 C CA . SER A 1 91 ? 18.062 -24.141 -12.609 1 95.44 91 SER A CA 1
ATOM 708 C C . SER A 1 91 ? 18.781 -23.266 -13.625 1 95.44 91 SER A C 1
ATOM 710 O O . SER A 1 91 ? 19.859 -22.734 -13.344 1 95.44 91 SER A O 1
ATOM 712 N N . SER A 1 92 ? 18.25 -23.203 -14.828 1 94.31 92 SER A N 1
ATOM 713 C CA . SER A 1 92 ? 18.781 -22.344 -15.891 1 94.31 92 SER A CA 1
ATOM 714 C C . SER A 1 92 ? 17.672 -21.891 -16.828 1 94.31 92 SER A C 1
ATOM 716 O O . SER A 1 92 ? 16.578 -22.469 -16.828 1 94.31 92 SER A O 1
ATOM 718 N N . ARG A 1 93 ? 18.016 -20.922 -17.594 1 94 93 ARG A N 1
ATOM 719 C CA . ARG A 1 93 ? 17.062 -20.453 -18.609 1 94 93 ARG A CA 1
ATOM 720 C C . ARG A 1 93 ? 16.719 -21.562 -19.594 1 94 93 ARG A C 1
ATOM 722 O O . ARG A 1 93 ? 15.539 -21.781 -19.891 1 94 93 ARG A O 1
ATOM 729 N N . ASP A 1 94 ? 17.75 -22.266 -20.031 1 96.25 94 ASP A N 1
ATOM 730 C CA . ASP A 1 94 ? 17.531 -23.344 -21 1 96.25 94 ASP A CA 1
ATOM 731 C C . ASP A 1 94 ? 16.625 -24.422 -20.422 1 96.25 94 ASP A C 1
ATOM 733 O O . ASP A 1 94 ? 15.719 -24.906 -21.094 1 96.25 94 ASP A O 1
ATOM 737 N N . GLU A 1 95 ? 16.906 -24.766 -19.234 1 97 95 GLU A N 1
ATOM 738 C CA . GLU A 1 95 ? 16.078 -25.781 -18.578 1 97 95 GLU A CA 1
ATOM 739 C C . GLU A 1 95 ? 14.648 -25.281 -18.391 1 97 95 GLU A C 1
ATOM 741 O O . GLU A 1 95 ? 13.695 -26.031 -18.641 1 97 95 GLU A O 1
ATOM 746 N N . THR A 1 96 ? 14.477 -24.078 -18.016 1 97.19 96 THR A N 1
ATOM 747 C CA . THR A 1 96 ? 13.156 -23.469 -17.844 1 97.19 96 THR A CA 1
ATOM 748 C C . THR A 1 96 ? 12.359 -23.516 -19.141 1 97.19 96 THR A C 1
ATOM 750 O O . THR A 1 96 ? 11.203 -23.922 -19.156 1 97.19 96 THR A O 1
ATOM 753 N N . LEU A 1 97 ? 12.992 -23.156 -20.203 1 97.88 97 LEU A N 1
ATOM 754 C CA . LEU A 1 97 ? 12.312 -23.109 -21.484 1 97.88 97 LEU A CA 1
ATOM 755 C C . LEU A 1 97 ? 12.008 -24.516 -22 1 97.88 97 LEU A C 1
ATOM 757 O O . LEU A 1 97 ? 10.953 -24.75 -22.594 1 97.88 97 LEU A O 1
ATOM 761 N N . SER A 1 98 ? 12.859 -25.453 -21.734 1 97.69 98 SER A N 1
ATOM 762 C CA . SER A 1 98 ? 12.68 -26.812 -22.234 1 97.69 98 SER A CA 1
ATOM 763 C C . SER A 1 98 ? 11.5 -27.5 -21.562 1 97.69 98 SER A C 1
ATOM 765 O O . SER A 1 98 ? 10.906 -28.422 -22.125 1 97.69 98 SER A O 1
ATOM 767 N N . LEU A 1 99 ? 11.148 -27.031 -20.359 1 98.31 99 LEU A N 1
ATOM 768 C CA . LEU A 1 99 ? 10.109 -27.688 -19.578 1 98.31 99 LEU A CA 1
ATOM 769 C C . LEU A 1 99 ? 8.758 -27.031 -19.812 1 98.31 99 LEU A C 1
ATOM 771 O O . LEU A 1 99 ? 7.723 -27.578 -19.406 1 98.31 99 LEU A O 1
ATOM 775 N N . ALA A 1 100 ? 8.742 -25.906 -20.5 1 98.69 100 ALA A N 1
ATOM 776 C CA . ALA A 1 100 ? 7.516 -25.141 -20.703 1 98.69 100 ALA A CA 1
ATOM 777 C C . ALA A 1 100 ? 6.523 -25.922 -21.562 1 98.69 100 ALA A C 1
ATOM 779 O O . ALA A 1 100 ? 6.922 -26.719 -22.422 1 98.69 100 ALA A O 1
ATOM 780 N N . GLU A 1 101 ? 5.254 -25.734 -21.281 1 98.62 101 GLU A N 1
ATOM 781 C CA . GLU A 1 101 ? 4.184 -26.391 -22.016 1 98.62 101 GLU A CA 1
ATOM 782 C C . GLU A 1 101 ? 3.119 -25.406 -22.469 1 98.62 101 GLU A C 1
ATOM 784 O O . GLU A 1 101 ? 3.113 -24.25 -22.031 1 98.62 101 GLU A O 1
ATOM 789 N N . SER A 1 102 ? 2.285 -25.844 -23.375 1 98.19 102 SER A N 1
ATOM 790 C CA . SER A 1 102 ? 1.102 -25.062 -23.719 1 98.19 102 SER A CA 1
ATOM 791 C C . SER A 1 102 ? -0.035 -25.312 -22.734 1 98.19 102 SER A C 1
ATOM 793 O O . SER A 1 102 ? 0.056 -26.203 -21.891 1 98.19 102 SER A O 1
ATOM 795 N N . LEU A 1 103 ? -1.098 -24.547 -22.859 1 98.31 103 LEU A N 1
ATOM 796 C CA . LEU A 1 103 ? -2.25 -24.688 -21.969 1 98.31 103 LEU A CA 1
ATOM 797 C C . LEU A 1 103 ? -2.953 -26.031 -22.203 1 98.31 103 LEU A C 1
ATOM 799 O O . LEU A 1 103 ? -3.768 -26.453 -21.375 1 98.31 103 LEU A O 1
ATOM 803 N N . THR A 1 104 ? -2.633 -26.672 -23.25 1 97.62 104 THR A N 1
ATOM 804 C CA . THR A 1 104 ? -3.248 -27.969 -23.562 1 97.62 104 THR A CA 1
ATOM 805 C C . THR A 1 104 ? -2.273 -29.109 -23.297 1 97.62 104 THR A C 1
ATOM 807 O O . THR A 1 104 ? -2.504 -30.234 -23.719 1 97.62 104 THR A O 1
ATOM 810 N N . GLY A 1 105 ? -1.219 -28.781 -22.656 1 98.12 105 GLY A N 1
ATOM 811 C CA . GLY A 1 105 ? -0.198 -29.781 -22.375 1 98.12 105 GLY A CA 1
ATOM 812 C C . GLY A 1 105 ? -0.529 -30.656 -21.188 1 98.12 105 GLY A C 1
ATOM 813 O O . GLY A 1 105 ? -1.631 -30.578 -20.641 1 98.12 105 GLY A O 1
ATOM 814 N N . ASP A 1 106 ? 0.437 -31.5 -20.844 1 98.38 106 ASP A N 1
ATOM 815 C CA . ASP A 1 106 ? 0.267 -32.531 -19.828 1 98.38 106 ASP A CA 1
ATOM 816 C C . ASP A 1 106 ? 0.001 -31.938 -18.453 1 98.38 106 ASP A C 1
ATOM 818 O O . ASP A 1 106 ? -0.876 -32.406 -17.719 1 98.38 106 ASP A O 1
ATOM 822 N N . THR A 1 107 ? 0.752 -30.953 -18.109 1 98.75 107 THR A N 1
ATOM 823 C CA . THR A 1 107 ? 0.656 -30.391 -16.766 1 98.75 107 THR A CA 1
ATOM 824 C C . THR A 1 107 ? -0.758 -29.875 -16.484 1 98.75 107 THR A C 1
ATOM 826 O O . THR A 1 107 ? -1.389 -30.297 -15.516 1 98.75 107 THR A O 1
ATOM 829 N N . ILE A 1 108 ? -1.279 -29.047 -17.375 1 98.88 108 ILE A N 1
ATOM 830 C CA . ILE A 1 108 ? -2.613 -28.484 -17.172 1 98.88 108 ILE A CA 1
ATOM 831 C C . ILE A 1 108 ? -3.652 -29.594 -17.219 1 98.88 108 ILE A C 1
ATOM 833 O O . ILE A 1 108 ? -4.609 -29.609 -16.453 1 98.88 108 ILE A O 1
ATOM 837 N N . SER A 1 109 ? -3.436 -30.547 -18.078 1 98.81 109 SER A N 1
ATOM 838 C CA . SER A 1 109 ? -4.344 -31.688 -18.188 1 98.81 109 SER A CA 1
ATOM 839 C C . SER A 1 109 ? -4.441 -32.438 -16.859 1 98.81 109 SER A C 1
ATOM 841 O O . SER A 1 109 ? -5.535 -32.812 -16.438 1 98.81 109 SER A O 1
ATOM 843 N N . ARG A 1 110 ? -3.402 -32.625 -16.234 1 98.81 110 ARG A N 1
ATOM 844 C CA . ARG A 1 110 ? -3.383 -33.344 -14.961 1 98.81 110 ARG A CA 1
ATOM 845 C C . ARG A 1 110 ? -4.133 -32.562 -13.883 1 98.81 110 ARG A C 1
ATOM 847 O O . ARG A 1 110 ? -4.863 -33.156 -13.078 1 98.81 110 ARG A O 1
ATOM 854 N N . TYR A 1 111 ? -3.955 -31.312 -13.867 1 98.94 111 TYR A N 1
ATOM 855 C CA . TYR A 1 111 ? -4.629 -30.5 -12.859 1 98.94 111 TYR A CA 1
ATOM 856 C C . TYR A 1 111 ? -6.121 -30.391 -13.148 1 98.94 111 TYR A C 1
ATOM 858 O O . TYR A 1 111 ? -6.938 -30.328 -12.227 1 98.94 111 TYR A O 1
ATOM 866 N N . THR A 1 112 ? -6.492 -30.297 -14.453 1 98.88 112 THR A N 1
ATOM 867 C CA . THR A 1 112 ? -7.914 -30.312 -14.789 1 98.88 112 THR A CA 1
ATOM 868 C C . THR A 1 112 ? -8.57 -31.609 -14.32 1 98.88 112 THR A C 1
ATOM 870 O O . THR A 1 112 ? -9.688 -31.594 -13.797 1 98.88 112 THR A O 1
ATOM 873 N N . GLN A 1 113 ? -7.883 -32.688 -14.461 1 98.88 113 GLN A N 1
ATOM 874 C CA . GLN A 1 113 ? -8.383 -34 -13.992 1 98.88 113 GLN A CA 1
ATOM 875 C C . GLN A 1 113 ? -8.484 -34.031 -12.469 1 98.88 113 GLN A C 1
ATOM 877 O O . GLN A 1 113 ? -9.469 -34.5 -11.914 1 98.88 113 GLN A O 1
ATOM 882 N N . LEU A 1 114 ? -7.48 -33.5 -11.828 1 98.88 114 LEU A N 1
ATOM 883 C CA . LEU A 1 114 ? -7.457 -33.438 -10.375 1 98.88 114 LEU A CA 1
ATOM 884 C C . LEU A 1 114 ? -8.625 -32.625 -9.836 1 98.88 114 LEU A C 1
ATOM 886 O O . LEU A 1 114 ? -9.32 -33.062 -8.914 1 98.88 114 LEU A O 1
ATOM 890 N N . ALA A 1 115 ? -8.844 -31.453 -10.406 1 98.94 115 ALA A N 1
ATOM 891 C CA . ALA A 1 115 ? -9.93 -30.562 -10.008 1 98.94 115 ALA A CA 1
ATOM 892 C C . ALA A 1 115 ? -11.281 -31.266 -10.148 1 98.94 115 ALA A C 1
ATOM 894 O O . ALA A 1 115 ? -12.117 -31.219 -9.242 1 98.94 115 ALA A O 1
ATOM 895 N N . SER A 1 116 ? -11.453 -31.875 -11.305 1 98.88 116 SER A N 1
ATOM 896 C CA . SER A 1 116 ? -12.703 -32.562 -11.594 1 98.88 116 SER A CA 1
ATOM 897 C C . SER A 1 116 ? -12.938 -33.719 -10.625 1 98.88 116 SER A C 1
ATOM 899 O O . SER A 1 116 ? -14.031 -33.875 -10.078 1 98.88 116 SER A O 1
ATOM 901 N N . LYS A 1 117 ? -11.93 -34.469 -10.445 1 98.81 117 LYS A N 1
ATOM 902 C CA . LYS A 1 117 ? -12.023 -35.656 -9.57 1 98.81 117 LYS A CA 1
ATOM 903 C C . LYS A 1 117 ? -12.383 -35.25 -8.148 1 98.81 117 LYS A C 1
ATOM 905 O O . LYS A 1 117 ? -13.227 -35.875 -7.508 1 98.81 117 LYS A O 1
ATOM 910 N N . LEU A 1 118 ? -11.781 -34.219 -7.629 1 98.81 118 LEU A N 1
ATOM 911 C CA . LEU A 1 118 ? -11.945 -33.812 -6.234 1 98.81 118 LEU A CA 1
ATOM 912 C C . LEU A 1 118 ? -13.07 -32.781 -6.086 1 98.81 118 LEU A C 1
ATOM 914 O O . LEU A 1 118 ? -13.43 -32.406 -4.969 1 98.81 118 LEU A O 1
ATOM 918 N N . LYS A 1 119 ? -13.594 -32.281 -7.207 1 98.81 119 LYS A N 1
ATOM 919 C CA . LYS A 1 119 ? -14.641 -31.266 -7.219 1 98.81 119 LYS A CA 1
ATOM 920 C C . LYS A 1 119 ? -14.203 -30.031 -6.441 1 98.81 119 LYS A C 1
ATOM 922 O O . LYS A 1 119 ? -14.922 -29.562 -5.547 1 98.81 119 LYS A O 1
ATOM 927 N N . VAL A 1 120 ? -13.148 -29.516 -6.844 1 98.94 120 VAL A N 1
ATOM 928 C CA . VAL A 1 120 ? -12.57 -28.344 -6.188 1 98.94 120 VAL A CA 1
ATOM 929 C C . VAL A 1 120 ? -12.008 -27.391 -7.234 1 98.94 120 VAL A C 1
ATOM 931 O O . VAL A 1 120 ? -11.539 -27.812 -8.289 1 98.94 120 VAL A O 1
ATOM 934 N N . TRP A 1 121 ? -12.117 -26.078 -6.965 1 98.94 121 TRP A N 1
ATOM 935 C CA . TRP A 1 121 ? -11.5 -25.062 -7.816 1 98.94 121 TRP A CA 1
ATOM 936 C C . TRP A 1 121 ? -10.008 -24.953 -7.539 1 98.94 121 TRP A C 1
ATOM 938 O O . TRP A 1 121 ? -9.57 -25.094 -6.395 1 98.94 121 TRP A O 1
ATOM 948 N N . LEU A 1 122 ? -9.234 -24.719 -8.594 1 99 122 LEU A N 1
ATOM 949 C CA . LEU A 1 122 ? -7.793 -24.562 -8.438 1 99 122 LEU A CA 1
ATOM 950 C C . LEU A 1 122 ? -7.32 -23.234 -9.016 1 99 122 LEU A C 1
ATOM 952 O O . LEU A 1 122 ? -7.762 -22.828 -10.086 1 99 122 LEU A O 1
ATOM 956 N N . SER A 1 123 ? -6.531 -22.516 -8.25 1 98.94 123 SER A N 1
ATOM 957 C CA . SER A 1 123 ? -5.699 -21.406 -8.703 1 98.94 123 SER A CA 1
ATOM 958 C C . SER A 1 123 ? -4.258 -21.859 -8.922 1 98.94 123 SER A C 1
ATOM 960 O O . SER A 1 123 ? -3.516 -22.078 -7.961 1 98.94 123 SER A O 1
ATOM 962 N N . LEU A 1 124 ? -3.887 -21.938 -10.133 1 98.94 124 LEU A N 1
ATOM 963 C CA . LEU A 1 124 ? -2.531 -22.328 -10.508 1 98.94 124 LEU A CA 1
ATOM 964 C C . LEU A 1 124 ? -1.668 -21.094 -10.75 1 98.94 124 LEU A C 1
ATOM 966 O O . LEU A 1 124 ? -1.754 -20.469 -11.805 1 98.94 124 LEU A O 1
ATOM 970 N N . GLY A 1 125 ? -0.781 -20.578 -9.773 1 97.38 125 GLY A N 1
ATOM 971 C CA . GLY A 1 125 ? -0.27 -19.234 -9.562 1 97.38 125 GLY A CA 1
ATOM 972 C C . GLY A 1 125 ? 0.907 -18.891 -10.453 1 97.38 125 GLY A C 1
ATOM 973 O O . GLY A 1 125 ? 1.592 -17.891 -10.234 1 97.38 125 GLY A O 1
ATOM 974 N N . GLY A 1 126 ? 1.181 -19.516 -11.617 1 97.75 126 GLY A N 1
ATOM 975 C CA . GLY A 1 126 ? 2.311 -19.156 -12.461 1 97.75 126 GLY A CA 1
ATOM 976 C C . GLY A 1 126 ? 2.812 -20.312 -13.312 1 97.75 126 GLY A C 1
ATOM 977 O O . GLY A 1 126 ? 3.939 -20.781 -13.133 1 97.75 126 GLY A O 1
ATOM 978 N N . PHE A 1 127 ? 1.994 -20.703 -14.203 1 98.88 127 PHE A N 1
ATOM 979 C CA . PHE A 1 127 ? 2.295 -21.75 -15.172 1 98.88 127 PHE A CA 1
ATOM 980 C C . PHE A 1 127 ? 3.232 -21.219 -16.25 1 98.88 127 PHE A C 1
ATOM 982 O O . PHE A 1 127 ? 3.023 -20.141 -16.797 1 98.88 127 PHE A O 1
ATOM 989 N N . HIS A 1 128 ? 4.316 -21.984 -16.453 1 98.81 128 HIS A N 1
ATOM 990 C CA . HIS A 1 128 ? 5.195 -21.625 -17.562 1 98.81 128 HIS A CA 1
ATOM 991 C C . HIS A 1 128 ? 4.59 -22.016 -18.891 1 98.81 128 HIS A C 1
ATOM 993 O O . HIS A 1 128 ? 4.805 -23.125 -19.375 1 98.81 128 HIS A O 1
ATOM 999 N N . GLU A 1 129 ? 3.938 -21.031 -19.531 1 98.88 129 GLU A N 1
ATOM 1000 C CA . GLU A 1 129 ? 3.17 -21.234 -20.75 1 98.88 129 GLU A CA 1
ATOM 1001 C C . GLU A 1 129 ? 3.986 -20.844 -21.984 1 98.88 129 GLU A C 1
ATOM 1003 O O . GLU A 1 129 ? 4.445 -19.703 -22.094 1 98.88 129 GLU A O 1
ATOM 1008 N N . ARG A 1 130 ? 4.078 -21.766 -22.875 1 98.62 130 ARG A N 1
ATOM 1009 C CA . ARG A 1 130 ? 4.723 -21.406 -24.141 1 98.62 130 ARG A CA 1
ATOM 1010 C C . ARG A 1 130 ? 4.008 -20.234 -24.797 1 98.62 130 ARG A C 1
ATOM 1012 O O . ARG A 1 130 ? 2.779 -20.219 -24.875 1 98.62 130 ARG A O 1
ATOM 1019 N N . GLY A 1 131 ? 4.871 -19.312 -25.281 1 97.75 131 GLY A N 1
ATOM 1020 C CA . GLY A 1 131 ? 4.312 -18.125 -25.938 1 97.75 131 GLY A CA 1
ATOM 1021 C C . GLY A 1 131 ? 3.68 -18.438 -27.281 1 97.75 131 GLY A C 1
ATOM 1022 O O . GLY A 1 131 ? 3.838 -19.531 -27.812 1 97.75 131 GLY A O 1
ATOM 1023 N N . GLN A 1 132 ? 3.018 -17.453 -27.797 1 94.88 132 GLN A N 1
ATOM 1024 C CA . GLN A 1 132 ? 2.289 -17.625 -29.062 1 94.88 132 GLN A CA 1
ATOM 1025 C C . GLN A 1 132 ? 3.242 -17.891 -30.219 1 94.88 132 GLN A C 1
ATOM 1027 O O . GLN A 1 132 ? 2.924 -18.656 -31.125 1 94.88 132 GLN A O 1
ATOM 1032 N N . ASP A 1 133 ? 4.324 -17.25 -30.219 1 95.81 133 ASP A N 1
ATOM 1033 C CA . ASP A 1 133 ? 5.312 -17.438 -31.281 1 95.81 133 ASP A CA 1
ATOM 1034 C C . ASP A 1 133 ? 6.48 -18.297 -30.797 1 95.81 133 ASP A C 1
ATOM 1036 O O . ASP A 1 133 ? 7.641 -17.969 -31.062 1 95.81 133 ASP A O 1
ATOM 1040 N N . TRP A 1 134 ? 6.172 -19.281 -30.047 1 95.69 134 TRP A N 1
ATOM 1041 C CA . TRP A 1 134 ? 7.141 -20.141 -29.375 1 95.69 134 TRP A CA 1
ATOM 1042 C C . TRP A 1 134 ? 8.203 -20.641 -30.344 1 95.69 134 TRP A C 1
ATOM 1044 O O . TRP A 1 134 ? 9.391 -20.656 -30.016 1 95.69 134 TRP A O 1
ATOM 1054 N N . GLU A 1 135 ? 7.855 -21.078 -31.516 1 94.5 135 GLU A N 1
ATOM 1055 C CA . GLU A 1 135 ? 8.781 -21.688 -32.469 1 94.5 135 GLU A CA 1
ATOM 1056 C C . GLU A 1 135 ? 9.836 -20.688 -32.938 1 94.5 135 GLU A C 1
ATOM 1058 O O . GLU A 1 135 ? 10.945 -21.078 -33.281 1 94.5 135 GLU A O 1
ATOM 1063 N N . ASN A 1 136 ? 9.484 -19.391 -32.812 1 94.69 136 ASN A N 1
ATOM 1064 C CA . ASN A 1 136 ? 10.391 -18.391 -33.344 1 94.69 136 ASN A CA 1
ATOM 1065 C C . ASN A 1 136 ? 11.164 -17.672 -32.25 1 94.69 136 ASN A C 1
ATOM 1067 O O . ASN A 1 136 ? 12.336 -17.344 -32.438 1 94.69 136 ASN A O 1
ATOM 1071 N N . ASP A 1 137 ? 10.562 -17.484 -31.109 1 93.56 137 ASP A N 1
ATOM 1072 C CA . ASP A 1 137 ? 11.242 -16.594 -30.172 1 93.56 137 ASP A CA 1
ATOM 1073 C C . ASP A 1 137 ? 11.562 -17.328 -28.875 1 93.56 137 ASP A C 1
ATOM 1075 O O . ASP A 1 137 ? 12.367 -16.844 -28.062 1 93.56 137 ASP A O 1
ATOM 1079 N N . ARG A 1 138 ? 10.93 -18.516 -28.656 1 96.19 138 ARG A N 1
ATOM 1080 C CA . ARG A 1 138 ? 11.18 -19.312 -27.469 1 96.19 138 ARG A CA 1
ATOM 1081 C C . ARG A 1 138 ? 11.039 -18.484 -26.203 1 96.19 138 ARG A C 1
ATOM 1083 O O . ARG A 1 138 ? 11.93 -18.484 -25.344 1 96.19 138 ARG A O 1
ATOM 1090 N N . ARG A 1 139 ? 9.984 -17.781 -26.094 1 97.75 139 ARG A N 1
ATOM 1091 C CA . ARG A 1 139 ? 9.625 -17.016 -24.891 1 97.75 139 ARG A CA 1
ATOM 1092 C C . ARG A 1 139 ? 8.336 -17.547 -24.281 1 97.75 139 ARG A C 1
ATOM 1094 O O . ARG A 1 139 ? 7.512 -18.156 -24.969 1 97.75 139 ARG A O 1
ATOM 1101 N N . ILE A 1 140 ? 8.203 -17.328 -23.047 1 98.69 140 ILE A N 1
ATOM 1102 C CA . ILE A 1 140 ? 7.07 -17.922 -22.344 1 98.69 140 ILE A CA 1
ATOM 1103 C C . ILE A 1 140 ? 6.242 -16.828 -21.672 1 98.69 140 ILE A C 1
ATOM 1105 O O . ILE A 1 140 ? 6.707 -15.703 -21.516 1 98.69 140 ILE A O 1
ATOM 1109 N N . TYR A 1 141 ? 5.004 -17.141 -21.359 1 98.81 141 TYR A N 1
ATOM 1110 C CA . TYR A 1 141 ? 4.211 -16.406 -20.391 1 98.81 141 TYR A CA 1
ATOM 1111 C C . TYR A 1 141 ? 4.328 -17.031 -19 1 98.81 141 TYR A C 1
ATOM 1113 O O . TYR A 1 141 ? 4.535 -18.25 -18.875 1 98.81 141 TYR A O 1
ATOM 1121 N N . ASN A 1 142 ? 4.332 -16.188 -18 1 98.88 142 ASN A N 1
ATOM 1122 C CA . ASN A 1 142 ? 3.99 -16.594 -16.641 1 98.88 142 ASN A CA 1
ATOM 1123 C C . ASN A 1 142 ? 2.496 -16.438 -16.375 1 98.88 142 ASN A C 1
ATOM 1125 O O . ASN A 1 142 ? 2.002 -15.328 -16.172 1 98.88 142 ASN A O 1
ATOM 1129 N N . SER A 1 143 ? 1.782 -17.594 -16.312 1 98.94 143 SER A N 1
ATOM 1130 C CA . SER A 1 143 ? 0.328 -17.516 -16.422 1 98.94 143 SER A CA 1
ATOM 1131 C C . SER A 1 143 ? -0.341 -18.016 -15.141 1 98.94 143 SER A C 1
ATOM 1133 O O . SER A 1 143 ? 0.008 -19.078 -14.625 1 98.94 143 SER A O 1
ATOM 1135 N N . HIS A 1 144 ? -1.211 -17.203 -14.625 1 98.94 144 HIS A N 1
ATOM 1136 C CA . HIS A 1 144 ? -2.129 -17.594 -13.562 1 98.94 144 HIS A CA 1
ATOM 1137 C C . HIS A 1 144 ? -3.391 -18.234 -14.125 1 98.94 144 HIS A C 1
ATOM 1139 O O . HIS A 1 144 ? -4.215 -17.547 -14.75 1 98.94 144 HIS A O 1
ATOM 1145 N N . VAL A 1 145 ? -3.551 -19.578 -13.906 1 98.94 145 VAL A N 1
ATOM 1146 C CA . VAL A 1 145 ? -4.641 -20.344 -14.508 1 98.94 145 VAL A CA 1
ATOM 1147 C C . VAL A 1 145 ? -5.637 -20.75 -13.43 1 98.94 145 VAL A C 1
ATOM 1149 O O . VAL A 1 145 ? -5.25 -21.312 -12.398 1 98.94 145 VAL A O 1
ATOM 1152 N N . VAL A 1 146 ? -6.922 -20.484 -13.68 1 98.94 146 VAL A N 1
ATOM 1153 C CA . VAL A 1 146 ? -7.988 -20.922 -12.781 1 98.94 146 VAL A CA 1
ATOM 1154 C C . VAL A 1 146 ? -8.773 -22.062 -13.414 1 98.94 146 VAL A C 1
ATOM 1156 O O . VAL A 1 146 ? -9.227 -21.953 -14.555 1 98.94 146 VAL A O 1
ATOM 1159 N N . ILE A 1 147 ? -8.859 -23.172 -12.68 1 98.94 147 ILE A N 1
ATOM 1160 C CA . ILE A 1 147 ? -9.625 -24.328 -13.117 1 98.94 147 ILE A CA 1
ATOM 1161 C C . ILE A 1 147 ? -10.844 -24.516 -12.211 1 98.94 147 ILE A C 1
ATOM 1163 O O . ILE A 1 147 ? -10.727 -24.438 -10.984 1 98.94 147 ILE A O 1
ATOM 1167 N N . ASN A 1 148 ? -12.07 -24.688 -12.766 1 98.94 148 ASN A N 1
ATOM 1168 C CA . ASN A 1 148 ? -13.258 -24.875 -11.953 1 98.94 148 ASN A CA 1
ATOM 1169 C C . ASN A 1 148 ? -13.406 -26.328 -11.492 1 98.94 148 ASN A C 1
ATOM 1171 O O . ASN A 1 148 ? -12.562 -27.156 -11.805 1 98.94 148 ASN A O 1
ATOM 1175 N N . ASP A 1 149 ? -14.469 -26.609 -10.719 1 98.81 149 ASP A N 1
ATOM 1176 C CA . ASP A 1 149 ? -14.633 -27.922 -10.094 1 98.81 149 ASP A CA 1
ATOM 1177 C C . ASP A 1 149 ? -15.133 -28.953 -11.102 1 98.81 149 ASP A C 1
ATOM 1179 O O . ASP A 1 149 ? -15.273 -30.141 -10.766 1 98.81 149 ASP A O 1
ATOM 1183 N N . GLU A 1 150 ? -15.344 -28.562 -12.375 1 98.69 150 GLU A N 1
ATOM 1184 C CA . GLU A 1 150 ? -15.688 -29.469 -13.469 1 98.69 150 GLU A CA 1
ATOM 1185 C C . GLU A 1 150 ? -14.453 -29.844 -14.281 1 98.69 150 GLU A C 1
ATOM 1187 O O . GLU A 1 150 ? -14.523 -30.672 -15.195 1 98.69 150 GLU A O 1
ATOM 1192 N N . GLY A 1 151 ? -13.359 -29.219 -13.953 1 98.69 151 GLY A N 1
ATOM 1193 C CA . GLY A 1 151 ? -12.117 -29.484 -14.656 1 98.69 151 GLY A CA 1
ATOM 1194 C C . GLY A 1 151 ? -11.945 -28.656 -15.914 1 98.69 151 GLY A C 1
ATOM 1195 O O . GLY A 1 151 ? -11.305 -29.094 -16.875 1 98.69 151 GLY A O 1
ATOM 1196 N N . SER A 1 152 ? -12.586 -27.547 -15.977 1 98.69 152 SER A N 1
ATOM 1197 C CA . SER A 1 152 ? -12.445 -26.625 -17.109 1 98.69 152 SER A CA 1
ATOM 1198 C C . SER A 1 152 ? -11.656 -25.375 -16.719 1 98.69 152 SER A C 1
ATOM 1200 O O . SER A 1 152 ? -11.82 -24.859 -15.609 1 98.69 152 SER A O 1
ATOM 1202 N N . VAL A 1 153 ? -10.883 -24.906 -17.625 1 98.81 153 VAL A N 1
ATOM 1203 C CA . VAL A 1 153 ? -10.172 -23.656 -17.406 1 98.81 153 VAL A CA 1
ATOM 1204 C C . VAL A 1 153 ? -11.164 -22.5 -17.406 1 98.81 153 VAL A C 1
ATOM 1206 O O . VAL A 1 153 ? -11.844 -22.25 -18.406 1 98.81 153 VAL A O 1
ATOM 1209 N N . ALA A 1 154 ? -11.242 -21.797 -16.281 1 98.81 154 ALA A N 1
ATOM 1210 C CA . ALA A 1 154 ? -12.211 -20.719 -16.125 1 98.81 154 ALA A CA 1
ATOM 1211 C C . ALA A 1 154 ? -11.594 -19.359 -16.484 1 98.81 154 ALA A C 1
ATOM 1213 O O . ALA A 1 154 ? -12.305 -18.438 -16.891 1 98.81 154 ALA A O 1
ATOM 1214 N N . ALA A 1 155 ? -10.297 -19.203 -16.297 1 98.81 155 ALA A N 1
ATOM 1215 C CA . ALA A 1 155 ? -9.625 -17.938 -16.594 1 98.81 155 ALA A CA 1
ATOM 1216 C C . ALA A 1 155 ? -8.117 -18.141 -16.719 1 98.81 155 ALA A C 1
ATOM 1218 O O . ALA A 1 155 ? -7.551 -19.047 -16.109 1 98.81 155 ALA A O 1
ATOM 1219 N N . VAL A 1 156 ? -7.5 -17.344 -17.531 1 98.81 156 VAL A N 1
ATOM 1220 C CA . VAL A 1 156 ? -6.051 -17.266 -17.672 1 98.81 156 VAL A CA 1
ATOM 1221 C C . VAL A 1 156 ? -5.605 -15.805 -17.609 1 98.81 156 VAL A C 1
ATOM 1223 O O . VAL A 1 156 ? -6.066 -14.984 -18.406 1 98.81 156 VAL A O 1
ATOM 1226 N N . TYR A 1 157 ? -4.82 -15.477 -16.656 1 98.88 157 TYR A N 1
ATOM 1227 C CA . TYR A 1 157 ? -4.125 -14.195 -16.562 1 98.88 157 TYR A CA 1
ATOM 1228 C C . TYR A 1 157 ? -2.629 -14.367 -16.797 1 98.88 157 TYR A C 1
ATOM 1230 O O . TYR A 1 157 ? -2.004 -15.25 -16.188 1 98.88 157 TYR A O 1
ATOM 1238 N N . ARG A 1 158 ? -2.086 -13.617 -17.672 1 98.88 158 ARG A N 1
ATOM 1239 C CA . ARG A 1 158 ? -0.651 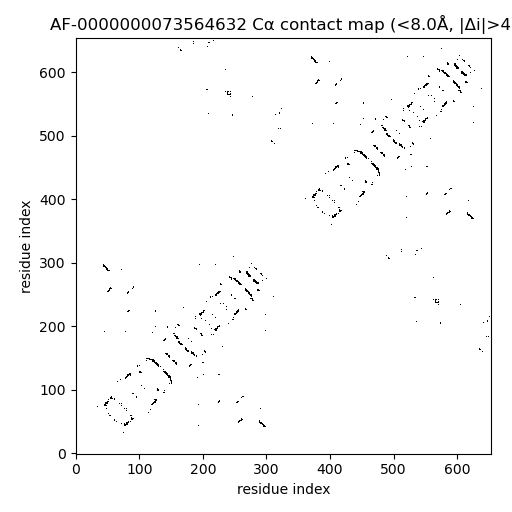-13.633 -17.922 1 98.88 158 ARG A CA 1
ATOM 1240 C C . ARG A 1 158 ? 0.037 -12.445 -17.266 1 98.88 158 ARG A C 1
ATOM 1242 O O . ARG A 1 158 ? -0.406 -11.305 -17.422 1 98.88 158 ARG A O 1
ATOM 1249 N N . LYS A 1 159 ? 1.064 -12.742 -16.531 1 98.88 159 LYS A N 1
ATOM 1250 C CA . LYS A 1 159 ? 1.758 -11.75 -15.711 1 98.88 159 LYS A CA 1
ATOM 1251 C C . LYS A 1 159 ? 2.125 -10.516 -16.531 1 98.88 159 LYS A C 1
ATOM 1253 O O . LYS A 1 159 ? 2.764 -10.633 -17.578 1 98.88 159 LYS A O 1
ATOM 1258 N N . SER A 1 160 ? 1.771 -9.359 -15.953 1 98.31 160 SER A N 1
ATOM 1259 C CA . SER A 1 160 ? 1.891 -8.148 -16.766 1 98.31 160 SER A CA 1
ATOM 1260 C C . SER A 1 160 ? 3.135 -7.352 -16.391 1 98.31 160 SER A C 1
ATOM 1262 O O . SER A 1 160 ? 3.682 -6.617 -17.203 1 98.31 160 SER A O 1
ATOM 1264 N N . HIS A 1 161 ? 3.516 -7.398 -15.164 1 98.69 161 HIS A N 1
ATOM 1265 C CA . HIS A 1 161 ? 4.73 -6.746 -14.688 1 98.69 161 HIS A CA 1
ATOM 1266 C C . HIS A 1 161 ? 5.848 -7.758 -14.469 1 98.69 161 HIS A C 1
ATOM 1268 O O . HIS A 1 161 ? 5.707 -8.68 -13.664 1 98.69 161 HIS A O 1
ATOM 1274 N N . LEU A 1 162 ? 6.902 -7.543 -15.156 1 98.5 162 LEU A N 1
ATOM 1275 C CA . LEU A 1 162 ? 7.996 -8.508 -15.094 1 98.5 162 LEU A CA 1
ATOM 1276 C C . LEU A 1 162 ? 9.117 -8 -14.195 1 98.5 162 LEU A C 1
ATOM 1278 O O . LEU A 1 162 ? 9.438 -6.809 -14.211 1 98.5 162 LEU A O 1
ATOM 1282 N N . PHE A 1 163 ? 9.711 -8.867 -13.422 1 97.12 163 PHE A N 1
ATOM 1283 C CA . PHE A 1 163 ? 10.68 -8.57 -12.383 1 97.12 163 PHE A CA 1
ATOM 1284 C C . PHE A 1 163 ? 12.086 -8.445 -12.961 1 97.12 163 PHE A C 1
ATOM 1286 O O . PHE A 1 163 ? 12.82 -9.43 -13.031 1 97.12 163 PHE A O 1
ATOM 1293 N N . ASP A 1 164 ? 12.453 -7.277 -13.391 1 96.75 164 ASP A N 1
ATOM 1294 C CA . ASP A 1 164 ? 13.789 -6.91 -13.836 1 96.75 164 ASP A CA 1
ATOM 1295 C C . ASP A 1 164 ? 14.508 -6.059 -12.789 1 96.75 164 ASP A C 1
ATOM 1297 O O . ASP A 1 164 ? 14.312 -4.844 -12.727 1 96.75 164 ASP A O 1
ATOM 1301 N N . VAL A 1 165 ? 15.367 -6.73 -11.961 1 94.88 165 VAL A N 1
ATOM 1302 C CA . VAL A 1 165 ? 15.961 -6.016 -10.836 1 94.88 165 VAL A CA 1
ATOM 1303 C C . VAL A 1 165 ? 17.438 -6.402 -10.695 1 94.88 165 VAL A C 1
ATOM 1305 O O . VAL A 1 165 ? 17.812 -7.527 -11.023 1 94.88 165 VAL A O 1
ATOM 1308 N N . GLU A 1 166 ? 18.234 -5.461 -10.32 1 93.44 166 GLU A N 1
ATOM 1309 C CA . GLU A 1 166 ? 19.625 -5.625 -9.922 1 93.44 166 GLU A CA 1
ATOM 1310 C C . GLU A 1 166 ? 19.859 -5.07 -8.516 1 93.44 166 GLU A C 1
ATOM 1312 O O . GLU A 1 166 ? 19.984 -3.859 -8.336 1 93.44 166 GLU A O 1
ATOM 1317 N N . LEU A 1 167 ? 19.875 -6.012 -7.617 1 91.5 167 LEU A N 1
ATOM 1318 C CA . LEU A 1 167 ? 20.141 -5.645 -6.234 1 91.5 167 LEU A CA 1
ATOM 1319 C C . LEU A 1 167 ? 21.516 -6.16 -5.797 1 91.5 167 LEU A C 1
ATOM 1321 O O . LEU A 1 167 ? 21.609 -7.098 -5 1 91.5 167 LEU A O 1
ATOM 1325 N N . PRO A 1 168 ? 22.578 -5.52 -6.188 1 86.25 168 PRO A N 1
ATOM 1326 C CA . PRO A 1 168 ? 23.922 -6.039 -5.906 1 86.25 168 PRO A CA 1
ATOM 1327 C C . PRO A 1 168 ? 24.188 -6.223 -4.41 1 86.25 168 PRO A C 1
ATOM 1329 O O . PRO A 1 168 ? 24.75 -7.234 -3.998 1 86.25 168 PRO A O 1
ATOM 1332 N N . GLY A 1 169 ? 23.734 -5.312 -3.607 1 82.69 169 GLY A N 1
ATOM 1333 C CA . GLY A 1 169 ? 23.969 -5.398 -2.174 1 82.69 169 GLY A CA 1
ATOM 1334 C C . GLY A 1 169 ? 23.125 -6.457 -1.493 1 82.69 169 GLY A C 1
ATOM 1335 O O . GLY A 1 169 ? 23.312 -6.754 -0.314 1 82.69 169 GLY A O 1
ATOM 1336 N N . ARG A 1 170 ? 22.328 -7.152 -2.336 1 82.81 170 ARG A N 1
ATOM 1337 C CA . ARG A 1 170 ? 21.406 -8.117 -1.732 1 82.81 170 ARG A CA 1
ATOM 1338 C C . ARG A 1 170 ? 21.438 -9.445 -2.486 1 82.81 170 ARG A C 1
ATOM 1340 O O . ARG A 1 170 ? 20.594 -10.312 -2.248 1 82.81 170 ARG A O 1
ATOM 1347 N N . GLY A 1 171 ? 22.281 -9.586 -3.467 1 81.88 171 GLY A N 1
ATOM 1348 C CA . GLY A 1 171 ? 22.516 -10.828 -4.18 1 81.88 171 GLY A CA 1
ATOM 1349 C C . GLY A 1 171 ? 21.391 -11.18 -5.141 1 81.88 171 GLY A C 1
ATOM 1350 O O . GLY A 1 171 ? 21.109 -12.359 -5.375 1 81.88 171 GLY A O 1
ATOM 1351 N N . VAL A 1 172 ? 20.672 -10.211 -5.574 1 83.25 172 VAL A N 1
ATOM 1352 C CA . VAL A 1 172 ? 19.578 -10.469 -6.496 1 83.25 172 VAL A CA 1
ATOM 1353 C C . VAL A 1 172 ? 19.859 -9.805 -7.84 1 83.25 172 VAL A C 1
ATOM 1355 O O . VAL A 1 172 ? 20.094 -8.594 -7.906 1 83.25 172 VAL A O 1
ATOM 1358 N N . SER A 1 173 ? 20.047 -10.523 -8.82 1 88.88 173 SER A N 1
ATOM 1359 C CA . SER A 1 173 ? 20.109 -10.094 -10.211 1 88.88 173 SER A CA 1
ATOM 1360 C C . SER A 1 173 ? 19.219 -10.953 -11.102 1 88.88 173 SER A C 1
ATOM 1362 O O . SER A 1 173 ? 19.578 -12.078 -11.445 1 88.88 173 SER A O 1
ATOM 1364 N N . LEU A 1 174 ? 18.047 -10.391 -11.398 1 91.69 174 LEU A N 1
ATOM 1365 C CA . LEU A 1 174 ? 17.062 -11.133 -12.172 1 91.69 174 LEU A CA 1
ATOM 1366 C C . LEU A 1 174 ? 16.484 -10.273 -13.297 1 91.69 174 LEU A C 1
ATOM 1368 O O . LEU A 1 174 ? 16.234 -9.086 -13.109 1 91.69 174 LEU A O 1
ATOM 1372 N N . LYS A 1 175 ? 16.438 -10.852 -14.469 1 94.25 175 LYS A N 1
ATOM 1373 C CA . LYS A 1 175 ? 15.82 -10.227 -15.633 1 94.25 175 LYS A CA 1
ATOM 1374 C C . LYS A 1 175 ? 14.742 -11.125 -16.234 1 94.25 175 LYS A C 1
ATOM 1376 O O . LYS A 1 175 ? 14.977 -11.781 -17.25 1 94.25 175 LYS A O 1
ATOM 1381 N N . GLU A 1 176 ? 13.586 -11.07 -15.664 1 94.94 176 GLU A N 1
ATOM 1382 C CA . GLU A 1 176 ? 12.477 -11.922 -16.078 1 94.94 176 GLU A CA 1
ATOM 1383 C C . GLU A 1 176 ? 12.086 -11.664 -17.531 1 94.94 176 GLU A C 1
ATOM 1385 O O . GLU A 1 176 ? 11.695 -12.586 -18.25 1 94.94 176 GLU A O 1
ATOM 1390 N N . SER A 1 177 ? 12.258 -10.461 -17.969 1 95.62 177 SER A N 1
ATOM 1391 C CA . SER A 1 177 ? 11.82 -10.062 -19.297 1 95.62 177 SER A CA 1
ATOM 1392 C C . SER A 1 177 ? 12.711 -10.664 -20.391 1 95.62 177 SER A C 1
ATOM 1394 O O . SER A 1 177 ? 12.367 -10.633 -21.562 1 95.62 177 SER A O 1
ATOM 1396 N N . ALA A 1 178 ? 13.797 -11.203 -20 1 94.12 178 ALA A N 1
ATOM 1397 C CA . ALA A 1 178 ? 14.711 -11.812 -20.969 1 94.12 178 ALA A CA 1
ATOM 1398 C C . ALA A 1 178 ? 14.047 -12.992 -21.672 1 94.12 178 ALA A C 1
ATOM 1400 O O . ALA A 1 178 ? 14.383 -13.305 -22.828 1 94.12 178 ALA A O 1
ATOM 1401 N N . PHE A 1 179 ? 13.102 -13.617 -21.016 1 95.19 179 PHE A N 1
ATOM 1402 C CA . PHE A 1 179 ? 12.508 -14.781 -21.672 1 95.19 179 PHE A CA 1
ATOM 1403 C C . PHE A 1 179 ? 11.023 -14.875 -21.375 1 95.19 179 PHE A C 1
ATOM 1405 O O . PHE A 1 179 ? 10.352 -15.805 -21.828 1 95.19 179 PHE A O 1
ATOM 1412 N N . THR A 1 180 ? 10.477 -14.039 -20.609 1 98.31 180 THR A N 1
ATOM 1413 C CA . THR A 1 180 ? 9.047 -14 -20.312 1 98.31 180 THR A CA 1
ATOM 1414 C C . THR A 1 180 ? 8.375 -12.828 -21.016 1 98.31 180 THR A C 1
ATOM 1416 O O . THR A 1 180 ? 8.914 -11.719 -21.047 1 98.31 180 THR A O 1
ATOM 1419 N N . ILE A 1 181 ? 7.258 -13.094 -21.625 1 98.25 181 ILE A N 1
ATOM 1420 C CA . ILE A 1 181 ? 6.48 -12.086 -22.328 1 98.25 181 ILE A CA 1
ATOM 1421 C C . ILE A 1 181 ? 5.531 -11.383 -21.359 1 98.25 181 ILE A C 1
ATOM 1423 O O . ILE A 1 181 ? 4.805 -12.039 -20.609 1 98.25 181 ILE A O 1
ATOM 1427 N N . PRO A 1 182 ? 5.598 -10.039 -21.281 1 98.31 182 PRO A N 1
ATOM 1428 C CA . PRO A 1 182 ? 4.602 -9.359 -20.453 1 98.31 182 PRO A CA 1
ATOM 1429 C C . PRO A 1 182 ? 3.174 -9.562 -20.953 1 98.31 182 PRO A C 1
ATOM 1431 O O . PRO A 1 182 ? 2.9 -9.375 -22.141 1 98.31 182 PRO A O 1
ATOM 1434 N N . GLY A 1 183 ? 2.305 -9.938 -20.078 1 98.19 183 GLY A N 1
ATOM 1435 C CA . GLY A 1 183 ? 0.912 -10.133 -20.438 1 98.19 183 GLY A CA 1
ATOM 1436 C C . GLY A 1 183 ? 0.274 -8.891 -21.031 1 98.19 183 GLY A C 1
ATOM 1437 O O . GLY A 1 183 ? 0.53 -7.777 -20.578 1 98.19 183 GLY A O 1
ATOM 1438 N N . PRO A 1 184 ? -0.614 -9.086 -21.984 1 95.94 184 PRO A N 1
ATOM 1439 C CA . PRO A 1 184 ? -1.12 -7.941 -22.75 1 95.94 184 PRO A CA 1
ATOM 1440 C C . PRO A 1 184 ? -2.297 -7.25 -22.062 1 95.94 184 PRO A C 1
ATOM 1442 O O . PRO A 1 184 ? -2.676 -6.141 -22.453 1 95.94 184 PRO A O 1
ATOM 1445 N N . ALA A 1 185 ? -2.932 -7.977 -21.047 1 95.88 185 ALA A N 1
ATOM 1446 C CA . ALA A 1 185 ? -4.156 -7.398 -20.5 1 95.88 185 ALA A CA 1
ATOM 1447 C C . ALA A 1 185 ? -4.441 -7.938 -19.094 1 95.88 185 ALA A C 1
ATOM 1449 O O . ALA A 1 185 ? -3.967 -9.016 -18.734 1 95.88 185 ALA A O 1
ATOM 1450 N N . LEU A 1 186 ? -5.184 -7.066 -18.391 1 97.56 186 LEU A N 1
ATOM 1451 C CA . LEU A 1 186 ? -5.77 -7.562 -17.156 1 97.56 186 LEU A CA 1
ATOM 1452 C C . LEU A 1 186 ? -6.922 -8.516 -17.453 1 97.56 186 LEU A C 1
ATOM 1454 O O . LEU A 1 186 ? -7.5 -8.492 -18.531 1 97.56 186 LEU A O 1
ATOM 1458 N N . THR A 1 187 ? -7.168 -9.391 -16.531 1 98 187 THR A N 1
ATOM 1459 C CA . THR A 1 187 ? -8.312 -10.289 -16.609 1 98 187 THR A CA 1
ATOM 1460 C C . THR A 1 187 ? -9.391 -9.867 -15.602 1 98 187 THR A C 1
ATOM 1462 O O . THR A 1 187 ? -9.094 -9.594 -14.438 1 98 187 THR A O 1
ATOM 1465 N N . PRO A 1 188 ? -10.688 -9.75 -16.047 1 98.06 188 PRO A N 1
ATOM 1466 C CA . PRO A 1 188 ? -11.742 -9.438 -15.086 1 98.06 188 PRO A CA 1
ATOM 1467 C C . PRO A 1 188 ? -11.812 -10.445 -13.945 1 98.06 188 PRO A C 1
ATOM 1469 O O . PRO A 1 188 ? -11.391 -11.594 -14.109 1 98.06 188 PRO A O 1
ATOM 1472 N N . PRO A 1 189 ? -12.32 -10.008 -12.844 1 98.62 189 PRO A N 1
ATOM 1473 C CA . PRO A 1 189 ? -12.477 -10.961 -11.75 1 98.62 189 PRO A CA 1
ATOM 1474 C C . PRO A 1 189 ? -13.297 -12.188 -12.148 1 98.62 189 PRO A C 1
ATOM 1476 O O . PRO A 1 189 ? -14.266 -12.07 -12.891 1 98.62 189 PRO A O 1
ATOM 1479 N N . VAL A 1 190 ? -12.891 -13.352 -11.602 1 98.81 190 VAL A N 1
ATOM 1480 C CA . VAL A 1 190 ? -13.523 -14.625 -11.906 1 98.81 190 VAL A CA 1
ATOM 1481 C C . VAL A 1 190 ? -14.539 -14.977 -10.82 1 98.81 190 VAL A C 1
ATOM 1483 O O . VAL A 1 190 ? -14.227 -14.938 -9.633 1 98.81 190 VAL A O 1
ATOM 1486 N N . GLN A 1 191 ? -15.773 -15.266 -11.25 1 98.75 191 GLN A N 1
ATOM 1487 C CA . GLN A 1 191 ? -16.766 -15.734 -10.297 1 98.75 191 GLN A CA 1
ATOM 1488 C C . GLN A 1 191 ? -16.453 -17.141 -9.812 1 98.75 191 GLN A C 1
ATOM 1490 O O . GLN A 1 191 ? -16.344 -18.078 -10.617 1 98.75 191 GLN A O 1
ATOM 1495 N N . THR A 1 192 ? -16.266 -17.328 -8.516 1 98.88 192 THR A N 1
ATOM 1496 C CA . THR A 1 192 ? -15.93 -18.609 -7.898 1 98.88 192 THR A CA 1
ATOM 1497 C C . THR A 1 192 ? -16.828 -18.875 -6.691 1 98.88 192 THR A C 1
ATOM 1499 O O . THR A 1 192 ? -17.609 -18.016 -6.285 1 98.88 192 THR A O 1
ATOM 1502 N N . PRO A 1 193 ? -16.688 -20.047 -6.082 1 98.62 193 PRO A N 1
ATOM 1503 C CA . PRO A 1 193 ? -17.516 -20.328 -4.906 1 98.62 193 PRO A CA 1
ATOM 1504 C C . PRO A 1 193 ? -17.156 -19.453 -3.709 1 98.62 193 PRO A C 1
ATOM 1506 O O . PRO A 1 193 ? -17.953 -19.344 -2.773 1 98.62 193 PRO A O 1
ATOM 1509 N N . ILE A 1 194 ? -16.062 -18.812 -3.75 1 98.81 194 ILE A N 1
ATOM 1510 C CA . ILE A 1 194 ? -15.688 -18.016 -2.588 1 98.81 194 ILE A CA 1
ATOM 1511 C C . ILE A 1 194 ? -15.898 -16.531 -2.889 1 98.81 194 ILE A C 1
ATOM 1513 O O . ILE A 1 194 ? -15.539 -15.672 -2.076 1 98.81 194 ILE A O 1
ATOM 1517 N N . GLY A 1 195 ? -16.375 -16.188 -4.008 1 98.81 195 GLY A N 1
ATOM 1518 C CA . GLY A 1 195 ? -16.578 -14.82 -4.438 1 98.81 195 GLY A CA 1
ATOM 1519 C C . GLY A 1 195 ? -15.828 -14.484 -5.723 1 98.81 195 GLY A C 1
ATOM 1520 O O . GLY A 1 195 ? -15.359 -15.383 -6.426 1 98.81 195 GLY A O 1
ATOM 1521 N N . LYS A 1 196 ? -15.789 -13.203 -6.102 1 98.88 196 LYS A N 1
ATOM 1522 C CA . LYS A 1 196 ? -15.07 -12.727 -7.277 1 98.88 196 LYS A CA 1
ATOM 1523 C C . LYS A 1 196 ? -13.57 -12.633 -7.004 1 98.88 196 LYS A C 1
ATOM 1525 O O . LYS A 1 196 ? -13.133 -11.82 -6.18 1 98.88 196 LYS A O 1
ATOM 1530 N N . VAL A 1 197 ? -12.828 -13.391 -7.758 1 98.94 197 VAL A N 1
ATOM 1531 C CA . VAL A 1 197 ? -11.398 -13.508 -7.516 1 98.94 197 VAL A CA 1
ATOM 1532 C C . VAL A 1 197 ? -10.625 -12.758 -8.602 1 98.94 197 VAL A C 1
ATOM 1534 O O . VAL A 1 197 ? -10.836 -13 -9.797 1 98.94 197 VAL A O 1
ATOM 1537 N N . GLY A 1 198 ? -9.789 -11.773 -8.133 1 98.94 198 GLY A N 1
ATOM 1538 C CA . GLY A 1 198 ? -8.883 -11.094 -9.039 1 98.94 198 GLY A CA 1
ATOM 1539 C C . GLY A 1 198 ? -7.523 -11.758 -9.141 1 98.94 198 GLY A C 1
ATOM 1540 O O . GLY A 1 198 ? -6.992 -12.25 -8.148 1 98.94 198 GLY A O 1
ATOM 1541 N N . LEU A 1 199 ? -6.977 -11.727 -10.336 1 98.94 199 LEU A N 1
ATOM 1542 C CA . LEU A 1 199 ? -5.766 -12.5 -10.594 1 98.94 199 LEU A CA 1
ATOM 1543 C C . LEU A 1 199 ? -4.566 -11.586 -10.805 1 98.94 199 LEU A C 1
ATOM 1545 O O . LEU A 1 199 ? -4.605 -10.688 -11.641 1 98.94 199 LEU A O 1
ATOM 1549 N N . GLY A 1 200 ? -3.504 -11.703 -10.008 1 98.88 200 GLY A N 1
ATOM 1550 C CA . GLY A 1 200 ? -2.154 -11.188 -10.164 1 98.88 200 GLY A CA 1
ATOM 1551 C C . GLY A 1 200 ? -1.083 -12.242 -9.969 1 98.88 200 GLY A C 1
ATOM 1552 O O . GLY A 1 200 ? -1.394 -13.414 -9.719 1 98.88 200 GLY A O 1
ATOM 1553 N N . ILE A 1 201 ? 0.136 -11.859 -10.164 1 98.94 201 ILE A N 1
ATOM 1554 C CA . ILE A 1 201 ? 1.26 -12.758 -9.914 1 98.94 201 ILE A CA 1
ATOM 1555 C C . ILE A 1 201 ? 2.438 -11.969 -9.352 1 98.94 201 ILE A C 1
ATOM 1557 O O . ILE A 1 201 ? 2.961 -11.07 -10.008 1 98.94 201 ILE A O 1
ATOM 1561 N N . CYS A 1 202 ? 2.824 -12.234 -8.195 1 98.81 202 CYS A N 1
ATOM 1562 C CA . CYS A 1 202 ? 4.098 -11.859 -7.598 1 98.81 202 CYS A CA 1
ATOM 1563 C C . CYS A 1 202 ? 4.391 -10.375 -7.809 1 98.81 202 CYS A C 1
ATOM 1565 O O . CYS A 1 202 ? 3.742 -9.523 -7.203 1 98.81 202 CYS A O 1
ATOM 1567 N N . TYR A 1 203 ? 5.266 -10.031 -8.828 1 98.81 203 TYR A N 1
ATOM 1568 C CA . TYR A 1 203 ? 5.715 -8.656 -9.055 1 98.81 203 TYR A CA 1
ATOM 1569 C C . TYR A 1 203 ? 4.527 -7.73 -9.289 1 98.81 203 TYR A C 1
ATOM 1571 O O . TYR A 1 203 ? 4.605 -6.531 -9.008 1 98.81 203 TYR A O 1
ATOM 1579 N N . ASP A 1 204 ? 3.4 -8.219 -9.742 1 98.88 204 ASP A N 1
ATOM 1580 C CA . ASP A 1 204 ? 2.166 -7.453 -9.891 1 98.88 204 ASP A CA 1
ATOM 1581 C C . ASP A 1 204 ? 1.772 -6.785 -8.57 1 98.88 204 ASP A C 1
ATOM 1583 O O . ASP A 1 204 ? 1.134 -5.73 -8.57 1 98.88 204 ASP A O 1
ATOM 1587 N N . LEU A 1 205 ? 2.234 -7.391 -7.492 1 98.88 205 LEU A N 1
ATOM 1588 C CA . LEU A 1 205 ? 1.9 -6.938 -6.145 1 98.88 205 LEU A CA 1
ATOM 1589 C C . LEU A 1 205 ? 2.396 -5.516 -5.914 1 98.88 205 LEU A C 1
ATOM 1591 O O . LEU A 1 205 ? 1.786 -4.754 -5.156 1 98.88 205 LEU A O 1
ATOM 1595 N N . ARG A 1 206 ? 3.42 -5.141 -6.559 1 98.69 206 ARG A N 1
ATOM 1596 C CA . ARG A 1 206 ? 4.07 -3.857 -6.316 1 98.69 206 ARG A CA 1
ATOM 1597 C C . ARG A 1 206 ? 3.285 -2.717 -6.957 1 98.69 206 ARG A C 1
ATOM 1599 O O . ARG A 1 206 ? 3.553 -1.545 -6.688 1 98.69 206 ARG A O 1
ATOM 1606 N N . PHE A 1 207 ? 2.32 -2.973 -7.777 1 98.69 207 PHE A N 1
ATOM 1607 C CA . PHE A 1 207 ? 1.619 -1.968 -8.57 1 98.69 207 PHE A CA 1
ATOM 1608 C C . PHE A 1 207 ? 0.166 -1.848 -8.125 1 98.69 207 PHE A C 1
ATOM 1610 O O . PHE A 1 207 ? -0.698 -2.586 -8.602 1 98.69 207 PHE A O 1
ATOM 1617 N N . PRO A 1 208 ? -0.114 -0.852 -7.254 1 98.5 208 PRO A N 1
ATOM 1618 C CA . PRO A 1 208 ? -1.479 -0.712 -6.742 1 98.5 208 PRO A CA 1
ATOM 1619 C C . PRO A 1 208 ? -2.498 -0.436 -7.848 1 98.5 208 PRO A C 1
ATOM 1621 O O . PRO A 1 208 ? -3.689 -0.706 -7.672 1 98.5 208 PRO A O 1
ATOM 1624 N N . GLU A 1 209 ? -2.033 0.017 -9.016 1 97.94 209 GLU A N 1
ATOM 1625 C CA . GLU A 1 209 ? -2.926 0.274 -10.141 1 97.94 209 GLU A CA 1
ATOM 1626 C C . GLU A 1 209 ? -3.686 -0.986 -10.539 1 97.94 209 GLU A C 1
ATOM 1628 O O . GLU A 1 209 ? -4.863 -0.919 -10.906 1 97.94 209 GLU A O 1
ATOM 1633 N N . LEU A 1 210 ? -3.006 -2.102 -10.438 1 98.5 210 LEU A N 1
ATOM 1634 C CA . LEU A 1 210 ? -3.631 -3.361 -10.828 1 98.5 210 LEU A CA 1
ATOM 1635 C C . LEU A 1 210 ? -4.766 -3.721 -9.875 1 98.5 210 LEU A C 1
ATOM 1637 O O . LEU A 1 210 ? -5.883 -4.008 -10.312 1 98.5 210 LEU A O 1
ATOM 1641 N N . SER A 1 211 ? -4.492 -3.689 -8.594 1 98.62 211 SER A N 1
ATOM 1642 C CA . SER A 1 211 ? -5.516 -4.047 -7.617 1 98.62 211 SER A CA 1
ATOM 1643 C C . SER A 1 211 ? -6.684 -3.064 -7.652 1 98.62 211 SER A C 1
ATOM 1645 O O . SER A 1 211 ? -7.84 -3.459 -7.488 1 98.62 211 SER A O 1
ATOM 1647 N N . LEU A 1 212 ? -6.363 -1.83 -7.891 1 97.81 212 LEU A N 1
ATOM 1648 C CA . LEU A 1 212 ? -7.422 -0.826 -7.961 1 97.81 212 LEU A CA 1
ATOM 1649 C C . LEU A 1 212 ? -8.281 -1.029 -9.203 1 97.81 212 LEU A C 1
ATOM 1651 O O . LEU A 1 212 ? -9.5 -0.817 -9.164 1 97.81 212 LEU A O 1
ATOM 1655 N N . ALA A 1 213 ? -7.637 -1.372 -10.281 1 97.88 213 ALA A N 1
ATOM 1656 C CA . ALA A 1 213 ? -8.391 -1.69 -11.492 1 97.88 213 ALA A CA 1
ATOM 1657 C C . ALA A 1 213 ? -9.383 -2.826 -11.242 1 97.88 213 ALA A C 1
ATOM 1659 O O . ALA A 1 213 ? -10.539 -2.758 -11.664 1 97.88 213 ALA A O 1
ATOM 1660 N N . LEU A 1 214 ? -8.938 -3.828 -10.547 1 98.62 214 LEU A N 1
ATOM 1661 C CA . LEU A 1 214 ? -9.789 -4.969 -10.227 1 98.62 214 LEU A CA 1
ATOM 1662 C C . LEU A 1 214 ? -10.875 -4.57 -9.234 1 98.62 214 LEU A C 1
ATOM 1664 O O . LEU A 1 214 ? -12.016 -5.043 -9.328 1 98.62 214 LEU A O 1
ATOM 1668 N N . GLN A 1 215 ? -10.516 -3.707 -8.289 1 98 215 GLN A N 1
ATOM 1669 C CA . GLN A 1 215 ? -11.484 -3.219 -7.316 1 98 215 GLN A CA 1
ATOM 1670 C C . GLN A 1 215 ? -12.641 -2.492 -8 1 98 215 GLN A C 1
ATOM 1672 O O . GLN A 1 215 ? -13.797 -2.629 -7.598 1 98 215 GLN A O 1
ATOM 1677 N N . ARG A 1 216 ? -12.312 -1.738 -9.031 1 96.44 216 ARG A N 1
ATOM 1678 C CA . ARG A 1 216 ? -13.344 -1.016 -9.773 1 96.44 216 ARG A CA 1
ATOM 1679 C C . ARG A 1 216 ? -14.305 -1.98 -10.453 1 96.44 216 ARG A C 1
ATOM 1681 O O . ARG A 1 216 ? -15.406 -1.591 -10.844 1 96.44 216 ARG A O 1
ATOM 1688 N N . GLN A 1 217 ? -13.859 -3.23 -10.578 1 97.38 217 GLN A N 1
ATOM 1689 C CA . GLN A 1 217 ? -14.711 -4.246 -11.188 1 97.38 217 GLN A CA 1
ATOM 1690 C C . GLN A 1 217 ? -15.438 -5.062 -10.125 1 97.38 217 GLN A C 1
ATOM 1692 O O . GLN A 1 217 ? -16.047 -6.094 -10.438 1 97.38 217 GLN A O 1
ATOM 1697 N N . GLY A 1 218 ? -15.305 -4.727 -8.867 1 97.38 218 GLY A N 1
ATOM 1698 C CA . GLY A 1 218 ? -16.062 -5.355 -7.793 1 97.38 218 GLY A CA 1
ATOM 1699 C C . GLY A 1 218 ? -15.406 -6.617 -7.262 1 97.38 218 GLY A C 1
ATOM 1700 O O . GLY A 1 218 ? -16.094 -7.523 -6.785 1 97.38 218 GLY A O 1
ATOM 1701 N N . VAL A 1 219 ? -14.164 -6.68 -7.309 1 98.69 219 VAL A N 1
ATOM 1702 C CA . VAL A 1 219 ? -13.438 -7.852 -6.828 1 98.69 219 VAL A CA 1
ATOM 1703 C C . VAL A 1 219 ? -13.648 -8.016 -5.324 1 98.69 219 VAL A C 1
ATOM 1705 O O . VAL A 1 219 ? -13.75 -7.027 -4.598 1 98.69 219 VAL A O 1
ATOM 1708 N N . ASP A 1 220 ? -13.719 -9.289 -4.832 1 98.88 220 ASP A N 1
ATOM 1709 C CA . ASP A 1 220 ? -13.852 -9.609 -3.414 1 98.88 220 ASP A CA 1
ATOM 1710 C C . ASP A 1 220 ? -12.523 -10.078 -2.83 1 98.88 220 ASP A C 1
ATOM 1712 O O . ASP A 1 220 ? -12.266 -9.898 -1.64 1 98.88 220 ASP A O 1
ATOM 1716 N N . ILE A 1 221 ? -11.766 -10.75 -3.646 1 98.94 221 ILE A N 1
ATOM 1717 C CA . ILE A 1 221 ? -10.523 -11.398 -3.258 1 98.94 221 ILE A CA 1
ATOM 1718 C C . ILE A 1 221 ? -9.438 -11.094 -4.293 1 98.94 221 ILE A C 1
ATOM 1720 O O . ILE A 1 221 ? -9.656 -11.25 -5.496 1 98.94 221 ILE A O 1
ATOM 1724 N N . LEU A 1 222 ? -8.328 -10.586 -3.824 1 98.94 222 LEU A N 1
ATOM 1725 C CA . LEU A 1 222 ? -7.148 -10.453 -4.668 1 98.94 222 LEU A CA 1
ATOM 1726 C C . LEU A 1 222 ? -6.18 -11.609 -4.445 1 98.94 222 LEU A C 1
ATOM 1728 O O . LEU A 1 222 ? -6.043 -12.102 -3.32 1 98.94 222 LEU A O 1
ATOM 1732 N N . THR A 1 223 ? -5.516 -12.031 -5.477 1 98.94 223 THR A N 1
ATOM 1733 C CA . THR A 1 223 ? -4.539 -13.102 -5.34 1 98.94 223 THR A CA 1
ATOM 1734 C C . THR A 1 223 ? -3.189 -12.688 -5.922 1 98.94 223 THR A C 1
ATOM 1736 O O . THR A 1 223 ? -3.135 -12 -6.941 1 98.94 223 THR A O 1
ATOM 1739 N N . TYR A 1 224 ? -2.152 -13.102 -5.242 1 98.94 224 TYR A N 1
ATOM 1740 C CA . TYR A 1 224 ? -0.78 -12.852 -5.668 1 98.94 224 TYR A CA 1
ATOM 1741 C C . TYR A 1 224 ? 0.103 -14.07 -5.418 1 98.94 224 TYR A C 1
ATOM 1743 O O . TYR A 1 224 ? 1.044 -14.008 -4.621 1 98.94 224 TYR A O 1
ATOM 1751 N N . PRO A 1 225 ? -0.166 -15.203 -6.129 1 99 225 PRO A N 1
ATOM 1752 C CA . PRO A 1 225 ? 0.81 -16.297 -6.012 1 99 225 PRO A CA 1
ATOM 1753 C C . PRO A 1 225 ? 2.234 -15.844 -6.336 1 99 225 PRO A C 1
ATOM 1755 O O . PRO A 1 225 ? 2.441 -15.055 -7.266 1 99 225 PRO A O 1
ATOM 1758 N N . SER A 1 226 ? 3.201 -16.359 -5.488 1 98.94 226 SER A N 1
ATOM 1759 C CA . SER A 1 226 ? 4.488 -15.672 -5.613 1 98.94 226 SER A CA 1
ATOM 1760 C C . SER A 1 226 ? 5.645 -16.625 -5.332 1 98.94 226 SER A C 1
ATOM 1762 O O . SER A 1 226 ? 5.461 -17.656 -4.68 1 98.94 226 SER A O 1
ATOM 1764 N N . ALA A 1 227 ? 6.758 -16.266 -5.875 1 98.75 227 ALA A N 1
ATOM 1765 C CA . ALA A 1 227 ? 8.086 -16.766 -5.52 1 98.75 227 ALA A CA 1
ATOM 1766 C C . ALA A 1 227 ? 9.008 -15.609 -5.129 1 98.75 227 ALA A C 1
ATOM 1768 O O . ALA A 1 227 ? 10.125 -15.5 -5.641 1 98.75 227 ALA A O 1
ATOM 1769 N N . PHE A 1 228 ? 8.68 -14.805 -4.164 1 98.25 228 PHE A N 1
ATOM 1770 C CA . PHE A 1 228 ? 9.469 -13.664 -3.725 1 98.25 228 PHE A CA 1
ATOM 1771 C C . PHE A 1 228 ? 10.875 -14.102 -3.33 1 98.25 228 PHE A C 1
ATOM 1773 O O . PHE A 1 228 ? 11.055 -15.117 -2.652 1 98.25 228 PHE A O 1
ATOM 1780 N N . THR A 1 229 ? 11.852 -13.289 -3.719 1 97.38 229 THR A N 1
ATOM 1781 C CA . THR A 1 229 ? 13.188 -13.508 -3.184 1 97.38 229 THR A CA 1
ATOM 1782 C C . THR A 1 229 ? 13.219 -13.258 -1.679 1 97.38 229 THR A C 1
ATOM 1784 O O . THR A 1 229 ? 12.359 -12.555 -1.142 1 97.38 229 THR A O 1
ATOM 1787 N N . VAL A 1 230 ? 14.203 -13.805 -1.102 1 97.25 230 VAL A N 1
ATOM 1788 C CA . VAL A 1 230 ? 14.32 -13.648 0.345 1 97.25 230 VAL A CA 1
ATOM 1789 C C . VAL A 1 230 ? 14.492 -12.172 0.698 1 97.25 230 VAL A C 1
ATOM 1791 O O . VAL A 1 230 ? 13.836 -11.664 1.605 1 97.25 230 VAL A O 1
ATOM 1794 N N . ALA A 1 231 ? 15.328 -11.43 0.001 1 95.62 231 ALA A N 1
ATOM 1795 C CA . ALA A 1 231 ? 15.648 -10.031 0.302 1 95.62 231 ALA A CA 1
ATOM 1796 C C . ALA A 1 231 ? 14.406 -9.156 0.212 1 95.62 231 ALA A C 1
ATOM 1798 O O . ALA A 1 231 ? 14.109 -8.391 1.134 1 95.62 231 ALA A O 1
ATOM 1799 N N . THR A 1 232 ? 13.656 -9.242 -0.868 1 97.31 232 THR A N 1
ATOM 1800 C CA . THR A 1 232 ? 12.492 -8.383 -1.036 1 97.31 232 THR A CA 1
ATOM 1801 C C . THR A 1 232 ? 11.328 -8.883 -0.193 1 97.31 232 THR A C 1
ATOM 1803 O O . THR A 1 232 ? 10.492 -8.094 0.26 1 97.31 232 THR A O 1
ATOM 1806 N N . GLY A 1 233 ? 11.312 -10.242 -0.041 1 98.38 233 GLY A N 1
ATOM 1807 C CA . GLY A 1 233 ? 10.266 -10.773 0.816 1 98.38 233 GLY A CA 1
ATOM 1808 C C . GLY A 1 233 ? 10.336 -10.25 2.238 1 98.38 233 GLY A C 1
ATOM 1809 O O . GLY A 1 233 ? 9.32 -9.844 2.807 1 98.38 233 GLY A O 1
ATOM 1810 N N . ALA A 1 234 ? 11.516 -10.219 2.777 1 97.62 234 ALA A N 1
ATOM 1811 C CA . ALA A 1 234 ? 11.727 -9.758 4.148 1 97.62 234 ALA A CA 1
ATOM 1812 C C . ALA A 1 234 ? 11.289 -8.305 4.309 1 97.62 234 ALA A C 1
ATOM 1814 O O . ALA A 1 234 ? 10.766 -7.926 5.355 1 97.62 234 ALA A O 1
ATOM 1815 N N . ALA A 1 235 ? 11.406 -7.582 3.309 1 97.56 235 ALA A N 1
ATOM 1816 C CA . ALA A 1 235 ? 11.195 -6.137 3.402 1 97.56 235 ALA A CA 1
ATOM 1817 C C . ALA A 1 235 ? 9.781 -5.762 2.971 1 97.56 235 ALA A C 1
ATOM 1819 O O . ALA A 1 235 ? 9.188 -4.828 3.518 1 97.56 235 ALA A O 1
ATOM 1820 N N . HIS A 1 236 ? 9.188 -6.477 1.97 1 98.75 236 HIS A N 1
ATOM 1821 C CA . HIS A 1 236 ? 8.078 -5.859 1.248 1 98.75 236 HIS A CA 1
ATOM 1822 C C . HIS A 1 236 ? 6.848 -6.758 1.263 1 98.75 236 HIS A C 1
ATOM 1824 O O . HIS A 1 236 ? 5.723 -6.273 1.119 1 98.75 236 HIS A O 1
ATOM 1830 N N . TRP A 1 237 ? 6.977 -8.047 1.469 1 98.88 237 TRP A N 1
ATOM 1831 C CA . TRP A 1 237 ? 5.941 -9.031 1.187 1 98.88 237 TRP A CA 1
ATOM 1832 C C . TRP A 1 237 ? 4.684 -8.758 2.004 1 98.88 237 TRP A C 1
ATOM 1834 O O . TRP A 1 237 ? 3.641 -8.406 1.45 1 98.88 237 TRP A O 1
ATOM 1844 N N . GLU A 1 238 ? 4.84 -8.758 3.248 1 98.94 238 GLU A N 1
ATOM 1845 C CA . GLU A 1 238 ? 3.678 -8.586 4.117 1 98.94 238 GLU A CA 1
ATOM 1846 C C . GLU A 1 238 ? 3.096 -7.184 3.988 1 98.94 238 GLU A C 1
ATOM 1848 O O . GLU A 1 238 ? 1.879 -7.016 3.895 1 98.94 238 GLU A O 1
ATOM 1853 N N . VAL A 1 239 ? 3.926 -6.188 3.922 1 98.88 239 VAL A N 1
ATOM 1854 C CA . VAL A 1 239 ? 3.512 -4.789 3.869 1 98.88 239 VAL A CA 1
ATOM 1855 C C . VAL A 1 239 ? 2.637 -4.555 2.641 1 98.88 239 VAL A C 1
ATOM 1857 O O . VAL A 1 239 ? 1.562 -3.957 2.742 1 98.88 239 VAL A O 1
ATOM 1860 N N . LEU A 1 240 ? 3.057 -5.047 1.56 1 98.94 240 LEU A N 1
ATOM 1861 C CA . LEU A 1 240 ? 2.338 -4.797 0.315 1 98.94 240 LEU A CA 1
ATOM 1862 C C . LEU A 1 240 ? 1.021 -5.566 0.285 1 98.94 240 LEU A C 1
ATOM 1864 O O . LEU A 1 240 ? 0.001 -5.043 -0.171 1 98.94 240 LEU A O 1
ATOM 1868 N N . LEU A 1 241 ? 1.045 -6.809 0.737 1 99 241 LEU A N 1
ATOM 1869 C CA . LEU A 1 241 ? -0.186 -7.594 0.75 1 99 241 LEU A CA 1
ATOM 1870 C C . LEU A 1 241 ? -1.237 -6.938 1.64 1 99 241 LEU A C 1
ATOM 1872 O O . LEU A 1 241 ? -2.4 -6.816 1.247 1 99 241 LEU A O 1
ATOM 1876 N N . ARG A 1 242 ? -0.824 -6.496 2.768 1 98.94 242 ARG A N 1
ATOM 1877 C CA . ARG A 1 242 ? -1.759 -5.836 3.674 1 98.94 242 ARG A CA 1
ATOM 1878 C C . ARG A 1 242 ? -2.246 -4.512 3.092 1 98.94 242 ARG A C 1
ATOM 1880 O O . ARG A 1 242 ? -3.422 -4.164 3.223 1 98.94 242 ARG A O 1
ATOM 1887 N N . ALA A 1 243 ? -1.372 -3.789 2.516 1 98.94 243 ALA A N 1
ATOM 1888 C CA . ALA A 1 243 ? -1.768 -2.518 1.916 1 98.94 243 ALA A CA 1
ATOM 1889 C C . ALA A 1 243 ? -2.83 -2.727 0.84 1 98.94 243 ALA A C 1
ATOM 1891 O O . ALA A 1 243 ? -3.793 -1.959 0.753 1 98.94 243 ALA A O 1
ATOM 1892 N N . ARG A 1 244 ? -2.609 -3.764 0.005 1 98.94 244 ARG A N 1
ATOM 1893 C CA . ARG A 1 244 ? -3.605 -4.051 -1.022 1 98.94 244 ARG A CA 1
ATOM 1894 C C . ARG A 1 244 ? -4.965 -4.348 -0.4 1 98.94 244 ARG A C 1
ATOM 1896 O O . ARG A 1 244 ? -5.996 -3.891 -0.901 1 98.94 244 ARG A O 1
ATOM 1903 N N . ALA A 1 245 ? -4.93 -5.094 0.687 1 98.94 245 ALA A N 1
ATOM 1904 C CA . ALA A 1 245 ? -6.184 -5.406 1.366 1 98.94 245 ALA A CA 1
ATOM 1905 C C . ALA A 1 245 ? -6.855 -4.141 1.895 1 98.94 245 ALA A C 1
ATOM 1907 O O . ALA A 1 245 ? -8.055 -3.932 1.683 1 98.94 245 ALA A O 1
ATOM 1908 N N . VAL A 1 246 ? -6.125 -3.273 2.502 1 98.88 246 VAL A N 1
ATOM 1909 C CA . VAL A 1 246 ? -6.645 -2.066 3.133 1 98.88 246 VAL A CA 1
ATOM 1910 C C . VAL A 1 246 ? -7.211 -1.129 2.066 1 98.88 246 VAL A C 1
ATOM 1912 O O . VAL A 1 246 ? -8.32 -0.61 2.211 1 98.88 246 VAL A O 1
ATOM 1915 N N . GLU A 1 247 ? -6.547 -1.001 0.982 1 98.38 247 GLU A N 1
ATOM 1916 C CA . GLU A 1 247 ? -6.883 -0.012 -0.037 1 98.38 247 GLU A CA 1
ATOM 1917 C C . GLU A 1 247 ? -8.102 -0.449 -0.851 1 98.38 247 GLU A C 1
ATOM 1919 O O . GLU A 1 247 ? -8.875 0.387 -1.317 1 98.38 247 GLU A O 1
ATOM 1924 N N . THR A 1 248 ? -8.156 -1.733 -1.008 1 98.75 248 THR A N 1
ATOM 1925 C CA . THR A 1 248 ? -9.242 -2.24 -1.847 1 98.75 248 THR A CA 1
ATOM 1926 C C . THR A 1 248 ? -10.375 -2.799 -0.991 1 98.75 248 THR A C 1
ATOM 1928 O O . THR A 1 248 ? -11.469 -3.055 -1.494 1 98.75 248 THR A O 1
ATOM 1931 N N . GLN A 1 249 ? -10.047 -3.02 0.267 1 98.75 249 GLN A N 1
ATOM 1932 C CA . GLN A 1 249 ? -10.977 -3.617 1.219 1 98.75 249 GLN A CA 1
ATOM 1933 C C . GLN A 1 249 ? -11.477 -4.973 0.723 1 98.75 249 GLN A C 1
ATOM 1935 O O . GLN A 1 249 ? -12.68 -5.242 0.744 1 98.75 249 GLN A O 1
ATOM 1940 N N . CYS A 1 250 ? -10.5 -5.777 0.251 1 98.88 250 CYS A N 1
ATOM 1941 C CA . CYS A 1 250 ? -10.664 -7.152 -0.209 1 98.88 250 CYS A CA 1
ATOM 1942 C C . CYS A 1 250 ? -9.844 -8.109 0.644 1 98.88 250 CYS A C 1
ATOM 1944 O O . CYS A 1 250 ? -8.906 -7.699 1.328 1 98.88 250 CYS A O 1
ATOM 1946 N N . TYR A 1 251 ? -10.289 -9.398 0.609 1 98.94 251 TYR A N 1
ATOM 1947 C CA . TYR A 1 251 ? -9.328 -10.414 1.017 1 98.94 251 TYR A CA 1
ATOM 1948 C C . TYR A 1 251 ? -8.133 -10.445 0.069 1 98.94 251 TYR A C 1
ATOM 1950 O O . TYR A 1 251 ? -8.266 -10.156 -1.121 1 98.94 251 TYR A O 1
ATOM 1958 N N . VAL A 1 252 ? -7.012 -10.766 0.626 1 99 252 VAL A N 1
ATOM 1959 C CA . VAL A 1 252 ? -5.832 -11.07 -0.182 1 99 252 VAL A CA 1
ATOM 1960 C C . VAL A 1 252 ? -5.32 -12.469 0.156 1 99 252 VAL A C 1
ATOM 1962 O O . VAL A 1 252 ? -5.031 -12.766 1.316 1 99 252 VAL A O 1
ATOM 1965 N N . LEU A 1 253 ? -5.324 -13.344 -0.811 1 99 253 LEU A N 1
ATOM 1966 C CA . LEU A 1 253 ? -4.77 -14.688 -0.686 1 99 253 LEU A CA 1
ATOM 1967 C C . LEU A 1 253 ? -3.502 -14.836 -1.521 1 99 253 LEU A C 1
ATOM 1969 O O . LEU A 1 253 ? -3.547 -14.734 -2.75 1 99 253 LEU A O 1
ATOM 1973 N N . ALA A 1 254 ? -2.4 -15.086 -0.83 1 98.94 254 ALA A N 1
ATOM 1974 C CA . ALA A 1 254 ? -1.11 -15.109 -1.514 1 98.94 254 ALA A CA 1
ATOM 1975 C C . ALA A 1 254 ? -0.35 -16.391 -1.212 1 98.94 254 ALA A C 1
ATOM 1977 O O . ALA A 1 254 ? 0.359 -16.484 -0.206 1 98.94 254 ALA A O 1
ATOM 1978 N N . ALA A 1 255 ? -0.509 -17.391 -2.09 1 99 255 ALA A N 1
ATOM 1979 C CA . ALA A 1 255 ? 0.309 -18.594 -2.025 1 99 255 ALA A CA 1
ATOM 1980 C C . ALA A 1 255 ? 1.768 -18.281 -2.352 1 99 255 ALA A C 1
ATOM 1982 O O . ALA A 1 255 ? 2.059 -17.359 -3.109 1 99 255 ALA A O 1
ATOM 1983 N N . ALA A 1 256 ? 2.691 -19.109 -1.777 1 98.94 256 ALA A N 1
ATOM 1984 C CA . ALA A 1 256 ? 4.074 -18.656 -1.933 1 98.94 256 ALA A CA 1
ATOM 1985 C C . ALA A 1 256 ? 5.031 -19.844 -2.01 1 98.94 256 ALA A C 1
ATOM 1987 O O . ALA A 1 256 ? 4.844 -20.844 -1.312 1 98.94 256 ALA A O 1
ATOM 1988 N N . GLN A 1 257 ? 6.012 -19.672 -2.857 1 98.94 257 GLN A N 1
ATOM 1989 C CA . GLN A 1 257 ? 7.195 -20.531 -2.789 1 98.94 257 GLN A CA 1
ATOM 1990 C C . GLN A 1 257 ? 8.023 -20.234 -1.543 1 98.94 257 GLN A C 1
ATOM 1992 O O . GLN A 1 257 ? 8.062 -19.094 -1.083 1 98.94 257 GLN A O 1
ATOM 1997 N N . VAL A 1 258 ? 8.742 -21.297 -1.093 1 98.88 258 VAL A N 1
ATOM 1998 C CA . VAL A 1 258 ? 9.562 -21.109 0.104 1 98.88 258 VAL A CA 1
ATOM 1999 C C . VAL A 1 258 ? 10.844 -21.938 -0.017 1 98.88 258 VAL A C 1
ATOM 2001 O O . VAL A 1 258 ? 10.859 -22.969 -0.677 1 98.88 258 VAL A O 1
ATOM 2004 N N . GLY A 1 259 ? 11.875 -21.438 0.563 1 98.5 259 GLY A N 1
ATOM 2005 C CA . GLY A 1 259 ? 13.078 -22.219 0.736 1 98.5 259 GLY A CA 1
ATOM 2006 C C . GLY A 1 259 ? 13.906 -22.328 -0.529 1 98.5 259 GLY A C 1
ATOM 2007 O O . GLY A 1 259 ? 13.781 -21.5 -1.434 1 98.5 259 GLY A O 1
ATOM 2008 N N . ARG A 1 260 ? 14.789 -23.297 -0.557 1 98.06 260 ARG A N 1
ATOM 2009 C CA . ARG A 1 260 ? 15.773 -23.453 -1.628 1 98.06 260 ARG A CA 1
ATOM 2010 C C . ARG A 1 260 ? 15.219 -24.312 -2.758 1 98.06 260 ARG A C 1
ATOM 2012 O O . ARG A 1 260 ? 14.859 -25.469 -2.543 1 98.06 260 ARG A O 1
ATOM 2019 N N . HIS A 1 261 ? 15.195 -23.766 -3.943 1 97.94 261 HIS A N 1
ATOM 2020 C CA . HIS A 1 261 ? 14.727 -24.484 -5.121 1 97.94 261 HIS A CA 1
ATOM 2021 C C . HIS A 1 261 ? 15.852 -25.281 -5.773 1 97.94 261 HIS A C 1
ATOM 2023 O O . HIS A 1 261 ? 15.641 -26.375 -6.273 1 97.94 261 HIS A O 1
ATOM 2029 N N . HIS A 1 262 ? 17.031 -24.672 -5.797 1 94.62 262 HIS A N 1
ATOM 2030 C CA . HIS A 1 262 ? 18.312 -25.203 -6.258 1 94.62 262 HIS A CA 1
ATOM 2031 C C . HIS A 1 262 ? 19.469 -24.328 -5.793 1 94.62 262 HIS A C 1
ATOM 2033 O O . HIS A 1 262 ? 19.328 -23.547 -4.848 1 94.62 262 HIS A O 1
ATOM 2039 N N . ASP A 1 263 ? 20.625 -24.359 -6.32 1 91 263 ASP A N 1
ATOM 2040 C CA . ASP A 1 263 ? 21.859 -23.859 -5.742 1 91 263 ASP A CA 1
ATOM 2041 C C . ASP A 1 263 ? 21.844 -22.328 -5.637 1 91 263 ASP A C 1
ATOM 2043 O O . ASP A 1 263 ? 22.469 -21.766 -4.746 1 91 263 ASP A O 1
ATOM 2047 N N . VAL A 1 264 ? 21.047 -21.609 -6.469 1 88.69 264 VAL A N 1
ATOM 2048 C CA . VAL A 1 264 ? 21.25 -20.172 -6.508 1 88.69 264 VAL A CA 1
ATOM 2049 C C . VAL A 1 264 ? 19.906 -19.453 -6.309 1 88.69 264 VAL A C 1
ATOM 2051 O O . VAL A 1 264 ? 19.812 -18.234 -6.477 1 88.69 264 VAL A O 1
ATOM 2054 N N . ARG A 1 265 ? 18.922 -20.219 -6.008 1 94.12 265 ARG A N 1
ATOM 2055 C CA . ARG A 1 265 ? 17.609 -19.594 -5.91 1 94.12 265 ARG A CA 1
ATOM 2056 C C . ARG A 1 265 ? 16.859 -20.062 -4.672 1 94.12 265 ARG A C 1
ATOM 2058 O O . ARG A 1 265 ? 16.734 -21.266 -4.434 1 94.12 265 ARG A O 1
ATOM 2065 N N . SER A 1 266 ? 16.406 -19.094 -3.822 1 97.06 266 SER A N 1
ATOM 2066 C CA . SER A 1 266 ? 15.547 -19.344 -2.668 1 97.06 266 SER A CA 1
ATOM 2067 C C . SER A 1 266 ? 14.398 -18.344 -2.617 1 97.06 266 SER A C 1
ATOM 2069 O O . SER A 1 266 ? 14.492 -17.25 -3.176 1 97.06 266 SER A O 1
ATOM 2071 N N . SER A 1 267 ? 13.359 -18.703 -2.018 1 98.44 267 SER A N 1
ATOM 2072 C CA . SER A 1 267 ? 12.195 -17.828 -1.892 1 98.44 267 SER A CA 1
ATOM 2073 C C . SER A 1 267 ? 11.836 -17.594 -0.428 1 98.44 267 SER A C 1
ATOM 2075 O O . SER A 1 267 ? 12.18 -18.406 0.438 1 98.44 267 SER A O 1
ATOM 2077 N N . TRP A 1 268 ? 11.164 -16.625 -0.157 1 98.56 268 TRP A N 1
ATOM 2078 C CA . TRP A 1 268 ? 10.891 -16.047 1.154 1 98.56 268 TRP A CA 1
ATOM 2079 C C . TRP A 1 268 ? 9.898 -16.906 1.936 1 98.56 268 TRP A C 1
ATOM 2081 O O . TRP A 1 268 ? 10.07 -17.125 3.139 1 98.56 268 TRP A O 1
ATOM 2091 N N . GLY A 1 269 ? 8.891 -17.406 1.275 1 98.88 269 GLY A N 1
ATOM 2092 C CA . GLY A 1 269 ? 7.801 -18.094 1.947 1 98.88 269 GLY A CA 1
ATOM 2093 C C . GLY A 1 269 ? 6.73 -17.156 2.461 1 98.88 269 GLY A C 1
ATOM 2094 O O . GLY A 1 269 ? 6.32 -16.234 1.758 1 98.88 269 GLY A O 1
ATOM 2095 N N . HIS A 1 270 ? 6.137 -17.594 3.594 1 98.81 270 HIS A N 1
ATOM 2096 C CA . HIS A 1 270 ? 5.098 -16.797 4.238 1 98.81 270 HIS A CA 1
ATOM 2097 C C . HIS A 1 270 ? 3.875 -16.656 3.34 1 98.81 270 HIS A C 1
ATOM 2099 O O . HIS A 1 270 ? 3.352 -15.547 3.166 1 98.81 270 HIS A O 1
ATOM 2105 N N . ALA A 1 271 ? 3.496 -17.797 2.68 1 98.94 271 ALA A N 1
ATOM 2106 C CA . ALA A 1 271 ? 2.146 -17.719 2.129 1 98.94 271 ALA A CA 1
ATOM 2107 C C . ALA A 1 271 ? 1.185 -17.078 3.125 1 98.94 271 ALA A C 1
ATOM 2109 O O . ALA A 1 271 ? 1.209 -17.391 4.316 1 98.94 271 ALA A O 1
ATOM 2110 N N . LEU A 1 272 ? 0.353 -16.156 2.625 1 98.94 272 LEU A N 1
ATOM 2111 C CA . LEU A 1 272 ? -0.318 -15.25 3.549 1 98.94 272 LEU A CA 1
ATOM 2112 C C . LEU A 1 272 ? -1.768 -15.023 3.133 1 98.94 272 LEU A C 1
ATOM 2114 O O . LEU A 1 272 ? -2.08 -15 1.94 1 98.94 272 LEU A O 1
ATOM 2118 N N . ALA A 1 273 ? -2.623 -14.93 4.113 1 98.94 273 ALA A N 1
ATOM 2119 C CA . ALA A 1 273 ? -3.992 -14.469 3.91 1 98.94 273 ALA A CA 1
ATOM 2120 C C . ALA A 1 273 ? -4.281 -13.227 4.746 1 98.94 273 ALA A C 1
ATOM 2122 O O . ALA A 1 273 ? -3.939 -13.172 5.934 1 98.94 273 ALA A O 1
ATOM 2123 N N . VAL A 1 274 ? -4.855 -12.227 4.129 1 98.94 274 VAL A N 1
ATOM 2124 C CA . VAL A 1 274 ? -5.184 -10.961 4.773 1 98.94 274 VAL A CA 1
ATOM 2125 C C . VAL A 1 274 ? -6.672 -10.664 4.609 1 98.94 274 VAL A C 1
ATOM 2127 O O . VAL A 1 274 ? -7.234 -10.859 3.531 1 98.94 274 VAL A O 1
ATOM 2130 N N . ASP A 1 275 ? -7.328 -10.234 5.633 1 98.88 275 ASP A N 1
ATOM 2131 C CA . ASP A 1 275 ? -8.75 -9.93 5.527 1 98.88 275 ASP A CA 1
ATOM 2132 C C . ASP A 1 275 ? -8.969 -8.508 5.027 1 98.88 275 ASP A C 1
ATOM 2134 O O . ASP A 1 275 ? -8.016 -7.758 4.824 1 98.88 275 ASP A O 1
ATOM 2138 N N . PRO A 1 276 ? -10.211 -8.055 4.816 1 98.81 276 PRO A N 1
ATOM 2139 C CA . PRO A 1 276 ? -10.477 -6.766 4.176 1 98.81 276 PRO A CA 1
ATOM 2140 C C . PRO A 1 276 ? -10.078 -5.582 5.047 1 98.81 276 PRO A C 1
ATOM 2142 O O . PRO A 1 276 ? -9.945 -4.457 4.551 1 98.81 276 PRO A O 1
ATOM 2145 N N . TRP A 1 277 ? -9.875 -5.809 6.309 1 98.44 277 TRP A N 1
ATOM 2146 C CA . TRP A 1 277 ? -9.445 -4.742 7.211 1 98.44 277 TRP A CA 1
ATOM 2147 C C . TRP A 1 277 ? -7.934 -4.57 7.176 1 98.44 277 TRP A C 1
ATOM 2149 O O . TRP A 1 277 ? -7.41 -3.539 7.602 1 98.44 277 TRP A O 1
ATOM 2159 N N . GLY A 1 278 ? -7.27 -5.574 6.707 1 98.75 278 GLY A N 1
ATOM 2160 C CA . GLY A 1 278 ? -5.82 -5.535 6.625 1 98.75 278 GLY A CA 1
ATOM 2161 C C . GLY A 1 278 ? -5.137 -6.402 7.664 1 98.75 278 GLY A C 1
ATOM 2162 O O . GLY A 1 278 ? -3.912 -6.367 7.801 1 98.75 278 GLY A O 1
ATOM 2163 N N . ALA A 1 279 ? -5.891 -7.184 8.352 1 98.75 279 ALA A N 1
ATOM 2164 C CA . ALA A 1 279 ? -5.309 -8.078 9.352 1 98.75 279 ALA A CA 1
ATOM 2165 C C . ALA A 1 279 ? -4.84 -9.383 8.719 1 98.75 279 ALA A C 1
ATOM 2167 O O . ALA A 1 279 ? -5.543 -9.969 7.898 1 98.75 279 ALA A O 1
ATOM 2168 N N . VAL A 1 280 ? -3.654 -9.82 9.133 1 98.88 280 VAL A N 1
ATOM 2169 C CA . VAL A 1 280 ? -3.18 -11.133 8.719 1 98.88 280 VAL A CA 1
ATOM 2170 C C . VAL A 1 280 ? -3.967 -12.219 9.453 1 98.88 280 VAL A C 1
ATOM 2172 O O . VAL A 1 280 ? -3.951 -12.289 10.68 1 98.88 280 VAL A O 1
ATOM 2175 N N . VAL A 1 281 ? -4.645 -13.047 8.703 1 98.81 281 VAL A N 1
ATOM 2176 C CA . VAL A 1 281 ? -5.488 -14.047 9.344 1 98.81 281 VAL A CA 1
ATOM 2177 C C . VAL A 1 281 ? -4.832 -15.422 9.25 1 98.81 281 VAL A C 1
ATOM 2179 O O . VAL A 1 281 ? -5.234 -16.359 9.938 1 98.81 281 VAL A O 1
ATOM 2182 N N . ALA A 1 282 ? -3.838 -15.578 8.352 1 98.81 282 ALA A N 1
ATOM 2183 C CA . ALA A 1 282 ? -3.031 -16.797 8.273 1 98.81 282 ALA A CA 1
ATOM 2184 C C . ALA A 1 282 ? -1.641 -16.5 7.727 1 98.81 282 ALA A C 1
ATOM 2186 O O . ALA A 1 282 ? -1.489 -15.68 6.809 1 98.81 282 ALA A O 1
ATOM 2187 N N . ASP A 1 283 ? -0.646 -17.094 8.242 1 98.81 283 ASP A N 1
ATOM 2188 C CA . ASP A 1 283 ? 0.754 -17.031 7.836 1 98.81 283 ASP A CA 1
ATOM 2189 C C . ASP A 1 283 ? 1.419 -18.391 7.91 1 98.81 283 ASP A C 1
ATOM 2191 O O . ASP A 1 283 ? 1.521 -18.984 8.992 1 98.81 283 ASP A O 1
ATOM 2195 N N . CYS A 1 284 ? 1.945 -18.875 6.766 1 98.81 284 CYS A N 1
ATOM 2196 C CA . CYS A 1 284 ? 2.51 -20.219 6.691 1 98.81 284 CYS A CA 1
ATOM 2197 C C . CYS A 1 284 ? 3.939 -20.234 7.219 1 98.81 284 CYS A C 1
ATOM 2199 O O . CYS A 1 284 ? 4.562 -21.297 7.297 1 98.81 284 CYS A O 1
ATOM 2201 N N . GLY A 1 285 ? 4.512 -19.109 7.539 1 98.5 285 GLY A N 1
ATOM 2202 C CA . GLY A 1 285 ? 5.875 -19.047 8.047 1 98.5 285 GLY A CA 1
ATOM 2203 C C . GLY A 1 285 ? 6.922 -19.156 6.949 1 98.5 285 GLY A C 1
ATOM 2204 O O . GLY A 1 285 ? 6.598 -19.078 5.762 1 98.5 285 GLY A O 1
ATOM 2205 N N . GLY A 1 286 ? 8.188 -19.359 7.332 1 98.31 286 GLY A N 1
ATOM 2206 C CA . GLY A 1 286 ? 9.289 -19.25 6.391 1 98.31 286 GLY A CA 1
ATOM 2207 C C . GLY A 1 286 ? 9.891 -20.578 6.02 1 98.31 286 GLY A C 1
ATOM 2208 O O . GLY A 1 286 ? 10.984 -20.641 5.453 1 98.31 286 GLY A O 1
ATOM 2209 N N . GLU A 1 287 ? 9.164 -21.672 6.43 1 97.69 287 GLU A N 1
ATOM 2210 C CA . GLU A 1 287 ? 9.758 -22.984 6.133 1 97.69 287 GLU A CA 1
ATOM 2211 C C . GLU A 1 287 ? 8.68 -24.016 5.836 1 97.69 287 GLU A C 1
ATOM 2213 O O . GLU A 1 287 ? 7.613 -24.016 6.445 1 97.69 287 GLU A O 1
ATOM 2218 N N . GLY A 1 288 ? 9.07 -24.891 4.812 1 96.38 288 GLY A N 1
ATOM 2219 C CA . GLY A 1 288 ? 8.344 -26.141 4.648 1 96.38 288 GLY A CA 1
ATOM 2220 C C . GLY A 1 288 ? 7.086 -26 3.809 1 96.38 288 GLY A C 1
ATOM 2221 O O . GLY A 1 288 ? 6.695 -24.875 3.459 1 96.38 288 GLY A O 1
ATOM 2222 N N . GLU A 1 289 ? 6.574 -27.141 3.418 1 98.12 289 GLU A N 1
ATOM 2223 C CA . GLU A 1 289 ? 5.27 -27.25 2.77 1 98.12 289 GLU A CA 1
ATOM 2224 C C . GLU A 1 289 ? 4.137 -27.078 3.773 1 98.12 289 GLU A C 1
ATOM 2226 O O . GLU A 1 289 ? 4.027 -27.828 4.734 1 98.12 289 GLU A O 1
ATOM 2231 N N . VAL A 1 290 ? 3.377 -26.062 3.553 1 98.31 290 VAL A N 1
ATOM 2232 C CA . VAL A 1 290 ? 2.303 -25.734 4.484 1 98.31 290 VAL A CA 1
ATOM 2233 C C . VAL A 1 290 ? 1.046 -25.344 3.707 1 98.31 290 VAL A C 1
ATOM 2235 O O . VAL A 1 290 ? 1.133 -24.844 2.586 1 98.31 290 VAL A O 1
ATOM 2238 N N . MET A 1 291 ? -0.052 -25.734 4.203 1 98.44 291 MET A N 1
ATOM 2239 C CA . MET A 1 291 ? -1.353 -25.297 3.695 1 98.44 291 MET A CA 1
ATOM 2240 C C . MET A 1 291 ? -2.225 -24.766 4.824 1 98.44 291 MET A C 1
ATOM 2242 O O . MET A 1 291 ? -2.307 -25.359 5.895 1 98.44 291 MET A O 1
ATOM 2246 N N . VAL A 1 292 ? -2.812 -23.594 4.602 1 98.81 292 VAL A N 1
ATOM 2247 C CA . VAL A 1 292 ? -3.709 -23.047 5.609 1 98.81 292 VAL A CA 1
ATOM 2248 C C . VAL A 1 292 ? -5.109 -22.891 5.023 1 98.81 292 VAL A C 1
ATOM 2250 O O . VAL A 1 292 ? -5.266 -22.547 3.846 1 98.81 292 VAL A O 1
ATOM 2253 N N . LEU A 1 293 ? -6.082 -23.188 5.836 1 98.81 293 LEU A N 1
ATOM 2254 C CA . LEU A 1 293 ? -7.48 -22.984 5.48 1 98.81 293 LEU A CA 1
ATOM 2255 C C . LEU A 1 293 ? -7.98 -21.625 5.969 1 98.81 293 LEU A C 1
ATOM 2257 O O . LEU A 1 293 ? -7.691 -21.234 7.098 1 98.81 293 LEU A O 1
ATOM 2261 N N . VAL A 1 294 ? -8.672 -20.906 5.09 1 98.69 294 VAL A N 1
ATOM 2262 C CA . VAL A 1 294 ? -9.164 -19.578 5.395 1 98.69 294 VAL A CA 1
ATOM 2263 C C . VAL A 1 294 ? -10.656 -19.5 5.086 1 98.69 294 VAL A C 1
ATOM 2265 O O . VAL A 1 294 ? -11.078 -19.75 3.955 1 98.69 294 VAL A O 1
ATOM 2268 N N . GLU A 1 295 ? -11.43 -19.125 6.066 1 98.56 295 GLU A N 1
ATOM 2269 C CA . GLU A 1 295 ? -12.836 -18.828 5.82 1 98.56 295 GLU A CA 1
ATOM 2270 C C . GLU A 1 295 ? -13.008 -17.469 5.148 1 98.56 295 GLU A C 1
ATOM 2272 O O . GLU A 1 295 ? -12.461 -16.469 5.609 1 98.56 295 GLU A O 1
ATOM 2277 N N . VAL A 1 296 ? -13.758 -17.484 4.07 1 98.69 296 VAL A N 1
ATOM 2278 C CA . VAL A 1 296 ? -14.016 -16.234 3.359 1 98.69 296 VAL A CA 1
ATOM 2279 C C . VAL A 1 296 ? -15.43 -15.742 3.672 1 98.69 296 VAL A C 1
ATOM 2281 O O . VAL A 1 296 ? -16.406 -16.328 3.207 1 98.69 296 VAL A O 1
ATOM 2284 N N . ASP A 1 297 ? -15.484 -14.68 4.445 1 98.5 297 ASP A N 1
ATOM 2285 C CA . ASP A 1 297 ? -16.75 -14.055 4.824 1 98.5 297 ASP A CA 1
ATOM 2286 C C . ASP A 1 297 ? -17 -12.781 4.02 1 98.5 297 ASP A C 1
ATOM 2288 O O . ASP A 1 297 ? -16.516 -11.711 4.379 1 98.5 297 ASP A O 1
ATOM 2292 N N . LEU A 1 298 ? -17.828 -12.914 3.057 1 98.5 298 LEU A N 1
ATOM 2293 C CA . LEU A 1 298 ? -18.062 -11.773 2.176 1 98.5 298 LEU A CA 1
ATOM 2294 C C . LEU A 1 298 ? -18.828 -10.672 2.904 1 98.5 298 LEU A C 1
ATOM 2296 O O . LEU A 1 298 ? -18.828 -9.516 2.463 1 98.5 298 LEU A O 1
ATOM 2300 N N . GLU A 1 299 ? -19.469 -11.008 3.945 1 97.94 299 GLU A N 1
ATOM 2301 C CA . GLU A 1 299 ? -20.078 -9.953 4.754 1 97.94 299 GLU A CA 1
ATOM 2302 C C . GLU A 1 299 ? -19.031 -9.031 5.352 1 97.94 299 GLU A C 1
ATOM 2304 O O . GLU A 1 299 ? -19.266 -7.828 5.512 1 97.94 299 GLU A O 1
ATOM 2309 N N . LYS A 1 300 ? -17.922 -9.594 5.648 1 97.88 300 LYS A N 1
ATOM 2310 C CA . LYS A 1 300 ? -16.828 -8.758 6.152 1 97.88 300 LYS A CA 1
ATOM 2311 C C . LYS A 1 300 ? -16.391 -7.742 5.105 1 97.88 300 LYS A C 1
ATOM 2313 O O . LYS A 1 300 ? -16.078 -6.598 5.434 1 97.88 300 LYS A O 1
ATOM 2318 N N . VAL A 1 301 ? -16.328 -8.172 3.865 1 98.69 301 VAL A N 1
ATOM 2319 C CA . VAL A 1 301 ? -16.016 -7.258 2.771 1 98.69 301 VAL A CA 1
ATOM 2320 C C . VAL A 1 301 ? -17.062 -6.145 2.715 1 98.69 301 VAL A C 1
ATOM 2322 O O . VAL A 1 301 ? -16.719 -4.961 2.723 1 98.69 301 VAL A O 1
ATOM 2325 N N . ARG A 1 302 ? -18.297 -6.508 2.703 1 97.94 302 ARG A N 1
ATOM 2326 C CA . ARG A 1 302 ? -19.406 -5.555 2.592 1 97.94 302 ARG A CA 1
ATOM 2327 C C . ARG A 1 302 ? -19.406 -4.59 3.773 1 97.94 302 ARG A C 1
ATOM 2329 O O . ARG A 1 302 ? -19.578 -3.383 3.592 1 97.94 302 ARG A O 1
ATOM 2336 N N . GLU A 1 303 ? -19.219 -5.113 4.934 1 97.31 303 GLU A N 1
ATOM 2337 C CA . GLU A 1 303 ? -19.234 -4.293 6.145 1 97.31 303 GLU A CA 1
ATOM 2338 C C . GLU A 1 303 ? -18.078 -3.301 6.148 1 97.31 303 GLU A C 1
ATOM 2340 O O . GLU A 1 303 ? -18.25 -2.133 6.5 1 97.31 303 GLU A O 1
ATOM 2345 N N . THR A 1 304 ? -16.922 -3.783 5.789 1 97.88 304 THR A N 1
ATOM 2346 C CA . THR A 1 304 ? -15.758 -2.904 5.742 1 97.88 304 THR A CA 1
ATOM 2347 C C . THR A 1 304 ? -15.992 -1.755 4.766 1 97.88 304 THR A C 1
ATOM 2349 O O . THR A 1 304 ? -15.711 -0.597 5.086 1 97.88 304 THR A O 1
ATOM 2352 N N . ARG A 1 305 ? -16.531 -2.07 3.621 1 98 305 ARG A N 1
ATOM 2353 C CA . ARG A 1 305 ? -16.797 -1.07 2.588 1 98 305 ARG A CA 1
ATOM 2354 C C . ARG A 1 305 ? -17.891 -0.107 3.018 1 98 305 ARG A C 1
ATOM 2356 O O . ARG A 1 305 ? -17.844 1.08 2.688 1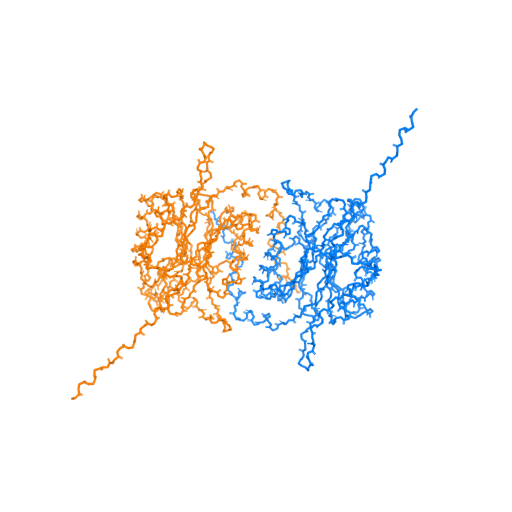 98 305 ARG A O 1
ATOM 2363 N N . ARG A 1 306 ? -18.828 -0.578 3.73 1 96.88 306 ARG A N 1
ATOM 2364 C CA . ARG A 1 306 ? -19.906 0.271 4.23 1 96.88 306 ARG A CA 1
ATOM 2365 C C . ARG A 1 306 ? -19.406 1.224 5.305 1 96.88 306 ARG A C 1
ATOM 2367 O O . ARG A 1 306 ? -19.75 2.404 5.312 1 96.88 306 ARG A O 1
ATOM 2374 N N . ASN A 1 307 ? -18.594 0.69 6.164 1 96.19 307 ASN A N 1
ATOM 2375 C CA . ASN A 1 307 ? -18.141 1.446 7.32 1 96.19 307 ASN A CA 1
ATOM 2376 C C . ASN A 1 307 ? -17.109 2.506 6.926 1 96.19 307 ASN A C 1
ATOM 2378 O O . ASN A 1 307 ? -17.016 3.557 7.562 1 96.19 307 ASN A O 1
ATOM 2382 N N . MET A 1 308 ? -16.344 2.262 5.977 1 96.94 308 MET A N 1
ATOM 2383 C CA . MET A 1 308 ? -15.359 3.174 5.418 1 96.94 308 MET A CA 1
ATOM 2384 C C . MET A 1 308 ? -15.383 3.145 3.895 1 96.94 308 MET A C 1
ATOM 2386 O O . MET A 1 308 ? -14.57 2.467 3.268 1 96.94 308 MET A O 1
ATOM 2390 N N . PRO A 1 309 ? -16.25 3.963 3.309 1 97.19 309 PRO A N 1
ATOM 2391 C CA . PRO A 1 309 ? -16.484 3.855 1.866 1 97.19 309 PRO A CA 1
ATOM 2392 C C . PRO A 1 309 ? -15.367 4.512 1.046 1 97.19 309 PRO A C 1
ATOM 2394 O O . PRO A 1 309 ? -15.609 5.504 0.357 1 97.19 309 PRO A O 1
ATOM 2397 N N . VAL A 1 310 ? -14.195 3.904 1.004 1 97.56 310 VAL A N 1
ATOM 2398 C CA . VAL A 1 310 ? -12.977 4.426 0.386 1 97.56 310 VAL A CA 1
ATOM 2399 C C . VAL A 1 310 ? -13.219 4.668 -1.103 1 97.56 310 VAL A C 1
ATOM 2401 O O . VAL A 1 310 ? -12.75 5.664 -1.659 1 97.56 310 VAL A O 1
ATOM 2404 N N . GLN A 1 311 ? -13.922 3.764 -1.746 1 96.25 311 GLN A N 1
ATOM 2405 C CA . GLN A 1 311 ? -14.172 3.91 -3.178 1 96.25 311 GLN A CA 1
ATOM 2406 C C . GLN A 1 311 ? -14.953 5.188 -3.473 1 96.25 311 GLN A C 1
ATOM 2408 O O . GLN A 1 311 ? -14.695 5.867 -4.465 1 96.25 311 GLN A O 1
ATOM 2413 N N . GLN A 1 312 ? -15.867 5.5 -2.604 1 96 312 GLN A N 1
ATOM 2414 C CA . GLN A 1 312 ? -16.688 6.699 -2.779 1 96 312 GLN A CA 1
ATOM 2415 C C . GLN A 1 312 ? -15.867 7.961 -2.516 1 96 312 GLN A C 1
ATOM 2417 O O . GLN A 1 312 ? -16.203 9.039 -2.998 1 96 312 GLN A O 1
ATOM 2422 N N . HIS A 1 313 ? -14.852 7.82 -1.695 1 97.56 313 HIS A N 1
ATOM 2423 C CA . HIS A 1 313 ? -14.047 8.969 -1.295 1 97.56 313 HIS A CA 1
ATOM 2424 C C . HIS A 1 313 ? -12.953 9.258 -2.316 1 97.56 313 HIS A C 1
ATOM 2426 O O . HIS A 1 313 ? -12.297 10.297 -2.246 1 97.56 313 HIS A O 1
ATOM 2432 N N . ARG A 1 314 ? -12.727 8.32 -3.223 1 97 314 ARG A N 1
ATOM 2433 C CA . ARG A 1 314 ? -11.719 8.484 -4.27 1 97 314 ARG A CA 1
ATOM 2434 C C . ARG A 1 314 ? -12.094 9.625 -5.215 1 97 314 ARG A C 1
ATOM 2436 O O . ARG A 1 314 ? -13.273 9.844 -5.488 1 97 314 ARG A O 1
ATOM 2443 N N . ARG A 1 315 ? -11.055 10.32 -5.676 1 97.25 315 ARG A N 1
ATOM 2444 C CA . ARG A 1 315 ? -11.258 11.352 -6.688 1 97.25 315 ARG A CA 1
ATOM 2445 C C . ARG A 1 315 ? -11.227 10.75 -8.094 1 97.25 315 ARG A C 1
ATOM 2447 O O . ARG A 1 315 ? -10.914 9.57 -8.266 1 97.25 315 ARG A O 1
ATOM 2454 N N . ASP A 1 316 ? -11.617 11.523 -9.078 1 93.88 316 ASP A N 1
ATOM 2455 C CA . ASP A 1 316 ? -11.68 10.977 -10.43 1 93.88 316 ASP A CA 1
ATOM 2456 C C . ASP A 1 316 ? -10.297 10.938 -11.078 1 93.88 316 ASP A C 1
ATOM 2458 O O . ASP A 1 316 ? -9.344 11.508 -10.547 1 93.88 316 ASP A O 1
ATOM 2462 N N . ALA A 1 317 ? -10.234 10.188 -12.156 1 90.38 317 ALA A N 1
ATOM 2463 C CA . ALA A 1 317 ? -8.961 9.984 -12.836 1 90.38 317 ALA A CA 1
ATOM 2464 C C . ALA A 1 317 ? -8.328 11.32 -13.227 1 90.38 317 ALA A C 1
ATOM 2466 O O . ALA A 1 317 ? -7.109 11.484 -13.133 1 90.38 317 ALA A O 1
ATOM 2467 N N . GLY A 1 318 ? -9.109 12.281 -13.68 1 92.19 318 GLY A N 1
ATOM 2468 C CA . GLY A 1 318 ? -8.617 13.602 -14.055 1 92.19 318 GLY A CA 1
ATOM 2469 C C . GLY A 1 318 ? -7.938 14.328 -12.914 1 92.19 318 GLY A C 1
ATOM 2470 O O . GLY A 1 318 ? -6.918 14.992 -13.109 1 92.19 318 GLY A O 1
ATOM 2471 N N . PHE A 1 319 ? -8.484 14.156 -11.758 1 96.19 319 PHE A N 1
ATOM 2472 C CA . PHE A 1 319 ? -7.898 14.758 -10.57 1 96.19 319 PHE A CA 1
ATOM 2473 C C . PHE A 1 319 ? -6.477 14.258 -10.352 1 96.19 319 PHE A C 1
ATOM 2475 O O . PHE A 1 319 ? -5.559 15.055 -10.148 1 96.19 319 PHE A O 1
ATOM 2482 N N . TYR A 1 320 ? -6.234 12.977 -10.438 1 95.44 320 TYR A N 1
ATOM 2483 C CA . TYR A 1 320 ? -4.949 12.359 -10.117 1 95.44 320 TYR A CA 1
ATOM 2484 C C . TYR A 1 320 ? -3.941 12.594 -11.242 1 95.44 320 TYR A C 1
ATOM 2486 O O . TYR A 1 320 ? -2.738 12.391 -11.047 1 95.44 320 TYR A O 1
ATOM 2494 N N . HIS A 1 321 ? -4.379 13.016 -12.383 1 92.5 321 HIS A N 1
ATOM 2495 C CA . HIS A 1 321 ? -3.477 13.289 -13.5 1 92.5 321 HIS A CA 1
ATOM 2496 C C . HIS A 1 321 ? -3.367 14.789 -13.758 1 92.5 321 HIS A C 1
ATOM 2498 O O . HIS A 1 321 ? -2.83 15.211 -14.781 1 92.5 321 HIS A O 1
ATOM 2504 N N . SER A 1 322 ? -3.844 15.57 -12.859 1 91.25 322 SER A N 1
ATOM 2505 C CA . SER A 1 322 ? -3.947 17.016 -13.062 1 91.25 322 SER A CA 1
ATOM 2506 C C . SER A 1 322 ? -2.57 17.656 -13.102 1 91.25 322 SER A C 1
ATOM 2508 O O . SER A 1 322 ? -2.406 18.75 -13.664 1 91.25 322 SER A O 1
ATOM 2510 N N . LEU A 1 323 ? -1.562 17.062 -12.547 1 93.06 323 LEU A N 1
ATOM 2511 C CA . LEU A 1 323 ? -0.231 17.656 -12.5 1 93.06 323 LEU A CA 1
ATOM 2512 C C . LEU A 1 323 ? 0.488 17.484 -13.836 1 93.06 323 LEU A C 1
ATOM 2514 O O . LEU A 1 323 ? 1.492 18.156 -14.094 1 93.06 323 LEU A O 1
ATOM 2518 N N . GLU A 1 324 ? 0.075 16.516 -14.609 1 86.62 324 GLU A N 1
ATOM 2519 C CA . GLU A 1 324 ? 0.7 16.25 -15.898 1 86.62 324 GLU A CA 1
ATOM 2520 C C . GLU A 1 324 ? 0.272 17.281 -16.953 1 86.62 324 GLU A C 1
ATOM 2522 O O . GLU A 1 324 ? 0.991 17.516 -17.922 1 86.62 324 GLU A O 1
ATOM 2527 N N . ASN A 1 325 ? -0.839 17.844 -16.891 1 71.31 325 ASN A N 1
ATOM 2528 C CA . ASN A 1 325 ? -1.399 18.75 -17.891 1 71.31 325 ASN A CA 1
ATOM 2529 C C . ASN A 1 325 ? -1.093 20.203 -17.547 1 71.31 325 ASN A C 1
ATOM 2531 O O . ASN A 1 325 ? -1.629 21.125 -18.172 1 71.31 325 ASN A O 1
ATOM 2535 N N . ARG A 1 326 ? -0.293 20.422 -16.562 1 63.41 326 ARG A N 1
ATOM 2536 C CA . ARG A 1 326 ? 0.014 21.812 -16.25 1 63.41 326 ARG A CA 1
ATOM 2537 C C . ARG A 1 326 ? 1.078 22.359 -17.203 1 63.41 326 ARG A C 1
ATOM 2539 O O . ARG A 1 326 ? 2.092 21.703 -17.453 1 63.41 326 ARG A O 1
ATOM 2546 N N . PRO A 1 327 ? 0.617 23.469 -18.031 1 49.59 327 PRO A N 1
ATOM 2547 C CA . PRO A 1 327 ? 1.531 24.094 -19 1 49.59 327 PRO A CA 1
ATOM 2548 C C . PRO A 1 327 ? 2.865 24.484 -18.375 1 49.59 327 PRO A C 1
ATOM 2550 O O . PRO A 1 327 ? 2.936 24.734 -17.156 1 49.59 327 PRO A O 1
ATOM 2553 N N . MET B 1 1 ? -25.578 21.422 66.25 1 22.72 1 MET B N 1
ATOM 2554 C CA . MET B 1 1 ? -24.844 20.203 66.625 1 22.72 1 MET B CA 1
ATOM 2555 C C . MET B 1 1 ? -24.016 19.719 65.438 1 22.72 1 MET B C 1
ATOM 2557 O O . MET B 1 1 ? -24.547 19.406 64.375 1 22.72 1 MET B O 1
ATOM 2561 N N . THR B 1 2 ? -22.672 20.156 65.188 1 23.8 2 THR B N 1
ATOM 2562 C CA . THR B 1 2 ? -21.797 20.641 64.125 1 23.8 2 THR B CA 1
ATOM 2563 C C . THR B 1 2 ? -21.031 19.5 63.469 1 23.8 2 THR B C 1
ATOM 2565 O O . THR B 1 2 ? -20.188 18.859 64.125 1 23.8 2 THR B O 1
ATOM 2568 N N . LEU B 1 3 ? -21.703 18.609 62.719 1 22.89 3 LEU B N 1
ATOM 2569 C CA . LEU B 1 3 ? -21.375 17.219 62.406 1 22.89 3 LEU B CA 1
ATOM 2570 C C . LEU B 1 3 ? -20.141 17.141 61.531 1 22.89 3 LEU B C 1
ATOM 2572 O O . LEU B 1 3 ? -20.156 17.594 60.375 1 22.89 3 LEU B O 1
ATOM 2576 N N . LYS B 1 4 ? -18.922 17.125 62.094 1 24.22 4 LYS B N 1
ATOM 2577 C CA . LYS B 1 4 ? -17.547 17.406 61.656 1 24.22 4 LYS B CA 1
ATOM 2578 C C . LYS B 1 4 ? -17 16.266 60.812 1 24.22 4 LYS B C 1
ATOM 2580 O O . LYS B 1 4 ? -16.906 15.125 61.25 1 24.22 4 LYS B O 1
ATOM 2585 N N . ILE B 1 5 ? -17.266 16.25 59.469 1 24.42 5 ILE B N 1
ATOM 2586 C CA . ILE B 1 5 ? -17.25 15.188 58.469 1 24.42 5 ILE B CA 1
ATOM 2587 C C . ILE B 1 5 ? -15.828 14.68 58.25 1 24.42 5 ILE B C 1
ATOM 2589 O O . ILE B 1 5 ? -14.914 15.461 57.969 1 24.42 5 ILE B O 1
ATOM 2593 N N . THR B 1 6 ? -15.383 13.508 58.781 1 22.28 6 THR B N 1
ATOM 2594 C CA . THR B 1 6 ? -14.117 12.859 59.094 1 22.28 6 THR B CA 1
ATOM 2595 C C . THR B 1 6 ? -13.445 12.328 57.844 1 22.28 6 THR B C 1
ATOM 2597 O O . THR B 1 6 ? -14.008 11.492 57.125 1 22.28 6 THR B O 1
ATOM 2600 N N . LEU B 1 7 ? -12.609 13.164 57.094 1 21.64 7 LEU B N 1
ATOM 2601 C CA . LEU B 1 7 ? -12.008 13.156 55.781 1 21.64 7 LEU B CA 1
ATOM 2602 C C . LEU B 1 7 ? -11.047 11.984 55.625 1 21.64 7 LEU B C 1
ATOM 2604 O O . LEU B 1 7 ? -10.109 11.836 56.406 1 21.64 7 LEU B O 1
ATOM 2608 N N . HIS B 1 8 ? -11.555 10.953 55.094 1 20.52 8 HIS B N 1
ATOM 2609 C CA . HIS B 1 8 ? -11 9.602 55.031 1 20.52 8 HIS B CA 1
ATOM 2610 C C . HIS B 1 8 ? -9.695 9.57 54.25 1 20.52 8 HIS B C 1
ATOM 2612 O O . HIS B 1 8 ? -9.562 10.242 53.219 1 20.52 8 HIS B O 1
ATOM 2618 N N . ARG B 1 9 ? -8.547 9.109 54.812 1 20.78 9 ARG B N 1
ATOM 2619 C CA . ARG B 1 9 ? -7.09 9.031 54.75 1 20.78 9 ARG B CA 1
ATOM 2620 C C . ARG B 1 9 ? -6.637 8.188 53.562 1 20.78 9 ARG B C 1
ATOM 2622 O O . ARG B 1 9 ? -7.086 7.051 53.375 1 20.78 9 ARG B O 1
ATOM 2629 N N . MET B 1 10 ? -6.168 8.891 52.406 1 21.11 10 MET B N 1
ATOM 2630 C CA . MET B 1 10 ? -5.73 8.531 51.062 1 21.11 10 MET B CA 1
ATOM 2631 C C . MET B 1 10 ? -4.574 7.535 51.094 1 21.11 10 MET B C 1
ATOM 2633 O O . MET B 1 10 ? -3.533 7.82 51.688 1 21.11 10 MET B O 1
ATOM 2637 N N . PHE B 1 11 ? -4.805 6.328 51.031 1 21.22 11 PHE B N 1
ATOM 2638 C CA . PHE B 1 11 ? -3.881 5.238 51.344 1 21.22 11 PHE B CA 1
ATOM 2639 C C . PHE B 1 11 ? -2.768 5.176 50.281 1 21.22 11 PHE B C 1
ATOM 2641 O O . PHE B 1 11 ? -3.033 5.031 49.094 1 21.22 11 PHE B O 1
ATOM 2648 N N . VAL B 1 12 ? -1.612 5.938 50.375 1 21.45 12 VAL B N 1
ATOM 2649 C CA . VAL B 1 12 ? -0.347 6.109 49.656 1 21.45 12 VAL B CA 1
ATOM 2650 C C . VAL B 1 12 ? 0.416 4.789 49.656 1 21.45 12 VAL B C 1
ATOM 2652 O O . VAL B 1 12 ? 0.803 4.27 50.688 1 21.45 12 VAL B O 1
ATOM 2655 N N . LEU B 1 13 ? -0.052 3.928 48.812 1 20.27 13 LEU B N 1
ATOM 2656 C CA . LEU B 1 13 ? 0.562 2.609 48.969 1 20.27 13 LEU B CA 1
ATOM 2657 C C . LEU B 1 13 ? 2.057 2.674 48.656 1 20.27 13 LEU B C 1
ATOM 2659 O O . LEU B 1 13 ? 2.463 3.037 47.562 1 20.27 13 LEU B O 1
ATOM 2663 N N . ARG B 1 14 ? 2.932 2.965 49.656 1 20.23 14 ARG B N 1
ATOM 2664 C CA . ARG B 1 14 ? 4.383 2.92 49.781 1 20.23 14 ARG B CA 1
ATOM 2665 C C . ARG B 1 14 ? 4.926 1.536 49.438 1 20.23 14 ARG B C 1
ATOM 2667 O O . ARG B 1 14 ? 4.57 0.547 50.094 1 20.23 14 ARG B O 1
ATOM 2674 N N . CYS B 1 15 ? 4.977 1.202 48.094 1 20.34 15 CYS B N 1
ATOM 2675 C CA . CYS B 1 15 ? 5.668 -0.083 48.125 1 20.34 15 CYS B CA 1
ATOM 2676 C C . CYS B 1 15 ? 6.992 0.034 48.875 1 20.34 15 CYS B C 1
ATOM 2678 O O . CYS B 1 15 ? 7.77 0.958 48.625 1 20.34 15 CYS B O 1
ATOM 2680 N N . THR B 1 16 ? 7.18 -0.464 49.969 1 19.77 16 THR B N 1
ATOM 2681 C CA . THR B 1 16 ? 8.125 -0.513 51.062 1 19.77 16 THR B CA 1
ATOM 2682 C C . THR B 1 16 ? 9.453 -1.104 50.625 1 19.77 16 THR B C 1
ATOM 2684 O O . THR B 1 16 ? 9.562 -2.312 50.406 1 19.77 16 THR B O 1
ATOM 2687 N N . PHE B 1 17 ? 10.344 -1.28 49.562 1 22.78 17 PHE B N 1
ATOM 2688 C CA . PHE B 1 17 ? 11.578 -1.581 50.312 1 22.78 17 PHE B CA 1
ATOM 2689 C C . PHE B 1 17 ? 11.844 -0.53 51.375 1 22.78 17 PHE B C 1
ATOM 2691 O O . PHE B 1 17 ? 11.383 0.608 51.25 1 22.78 17 PHE B O 1
ATOM 2698 N N . ARG B 1 18 ? 12.445 -0.858 52.656 1 20.64 18 ARG B N 1
ATOM 2699 C CA . ARG B 1 18 ? 12.219 -0.048 53.844 1 20.64 18 ARG B CA 1
ATOM 2700 C C . ARG B 1 18 ? 12.625 1.403 53.594 1 20.64 18 ARG B C 1
ATOM 2702 O O . ARG B 1 18 ? 11.875 2.324 53.938 1 20.64 18 ARG B O 1
ATOM 2709 N N . GLU B 1 19 ? 13.961 1.728 53.75 1 22.44 19 GLU B N 1
ATOM 2710 C CA . GLU B 1 19 ? 14.141 3.01 54.406 1 22.44 19 GLU B CA 1
ATOM 2711 C C . GLU B 1 19 ? 13.672 4.168 53.531 1 22.44 19 GLU B C 1
ATOM 2713 O O . GLU B 1 19 ? 13.508 4.008 52.344 1 22.44 19 GLU B O 1
ATOM 2718 N N . GLN B 1 20 ? 13.648 5.547 54.062 1 18.78 20 GLN B N 1
ATOM 2719 C CA . GLN B 1 20 ? 12.992 6.844 53.969 1 18.78 20 GLN B CA 1
ATOM 2720 C C . GLN B 1 20 ? 13.469 7.613 52.75 1 18.78 20 GLN B C 1
ATOM 2722 O O . GLN B 1 20 ? 13.18 8.805 52.594 1 18.78 20 GLN B O 1
ATOM 2727 N N . ALA B 1 21 ? 14.43 7.027 51.969 1 23.78 21 ALA B N 1
ATOM 2728 C CA . ALA B 1 21 ? 15.297 8.094 51.469 1 23.78 21 ALA B CA 1
ATOM 2729 C C . ALA B 1 21 ? 14.5 9.156 50.719 1 23.78 21 ALA B C 1
ATOM 2731 O O . ALA B 1 21 ? 13.492 8.844 50.094 1 23.78 21 ALA B O 1
ATOM 2732 N N . ARG B 1 22 ? 14.945 10.5 50.688 1 21.2 22 ARG B N 1
ATOM 2733 C CA . ARG B 1 22 ? 14.5 11.82 50.25 1 21.2 22 ARG B CA 1
ATOM 2734 C C . ARG B 1 22 ? 14.266 11.852 48.75 1 21.2 22 ARG B C 1
ATOM 2736 O O . ARG B 1 22 ? 15.133 11.438 47.969 1 21.2 22 ARG B O 1
ATOM 2743 N N . HIS B 1 23 ? 13.031 11.727 48.25 1 21.55 23 HIS B N 1
ATOM 2744 C CA . HIS B 1 23 ? 12.352 11.586 46.969 1 21.55 23 HIS B CA 1
ATOM 2745 C C . HIS B 1 23 ? 12.648 12.766 46.031 1 21.55 23 HIS B C 1
ATOM 2747 O O . HIS B 1 23 ? 11.875 13.062 45.125 1 21.55 23 HIS B O 1
ATOM 2753 N N . SER B 1 24 ? 14 13.25 46.094 1 23.33 24 SER B N 1
ATOM 2754 C CA . SER B 1 24 ? 14.055 14.508 45.375 1 23.33 24 SER B CA 1
ATOM 2755 C C . SER B 1 24 ? 13.711 14.297 43.875 1 23.33 24 SER B C 1
ATOM 2757 O O . SER B 1 24 ? 14.023 13.258 43.312 1 23.33 24 SER B O 1
ATOM 2759 N N . VAL B 1 25 ? 12.805 15.039 43.344 1 24.61 25 VAL B N 1
ATOM 2760 C CA . VAL B 1 25 ? 12.094 15.234 42.094 1 24.61 25 VAL B CA 1
ATOM 2761 C C . VAL B 1 25 ? 13.102 15.516 40.969 1 24.61 25 VAL B C 1
ATOM 2763 O O . VAL B 1 25 ? 13.641 16.609 40.875 1 24.61 25 VAL B O 1
ATOM 2766 N N . THR B 1 26 ? 14.203 14.547 40.844 1 25.14 26 THR B N 1
ATOM 2767 C CA . THR B 1 26 ? 15.203 14.984 39.875 1 25.14 26 THR B CA 1
ATOM 2768 C C . THR B 1 26 ? 14.586 15.125 38.469 1 25.14 26 THR B C 1
ATOM 2770 O O . THR B 1 26 ? 13.594 14.469 38.156 1 25.14 26 THR B O 1
ATOM 2773 N N . CYS B 1 27 ? 14.883 16.219 37.688 1 24.81 27 CYS B N 1
ATOM 2774 C CA . CYS B 1 27 ? 14.68 16.781 36.344 1 24.81 27 CYS B CA 1
ATOM 2775 C C . CYS B 1 27 ? 15.023 15.773 35.281 1 24.81 27 CYS B C 1
ATOM 2777 O O . CYS B 1 27 ? 16.125 15.227 35.25 1 24.81 27 CYS B O 1
ATOM 2779 N N . SER B 1 28 ? 14.023 15.047 34.75 1 27.61 28 SER B N 1
ATOM 2780 C CA . SER B 1 28 ? 14.039 14.055 33.656 1 27.61 28 SER B CA 1
ATOM 2781 C C . SER B 1 28 ? 14.867 14.531 32.469 1 27.61 28 SER B C 1
ATOM 2783 O O . SER B 1 28 ? 14.609 15.602 31.922 1 27.61 28 SER B O 1
ATOM 2785 N N . THR B 1 29 ? 16.172 14.258 32.344 1 27.33 29 THR B N 1
ATOM 2786 C CA . THR B 1 29 ? 17.188 14.469 31.328 1 27.33 29 THR B CA 1
ATOM 2787 C C . THR B 1 29 ? 16.703 13.945 29.969 1 27.33 29 THR B C 1
ATOM 2789 O O . THR B 1 29 ? 16.234 12.812 29.875 1 27.33 29 THR B O 1
ATOM 2792 N N . TRP B 1 30 ? 16.203 14.789 29.031 1 24.39 30 TRP B N 1
ATOM 2793 C CA . TRP B 1 30 ? 15.953 14.602 27.609 1 24.39 30 TRP B CA 1
ATOM 2794 C C . TRP B 1 30 ? 17.094 13.836 26.953 1 24.39 30 TRP B C 1
ATOM 2796 O O . TRP B 1 30 ? 18.25 14.258 27.016 1 24.39 30 TRP B O 1
ATOM 2806 N N . LYS B 1 31 ? 17.078 12.531 26.906 1 32.56 31 LYS B N 1
ATOM 2807 C CA . LYS B 1 31 ? 18.094 11.766 26.188 1 32.56 31 LYS B CA 1
ATOM 2808 C C . LYS B 1 31 ? 18.156 12.172 24.719 1 32.56 31 LYS B C 1
ATOM 2810 O O . LYS B 1 31 ? 17.266 11.82 23.938 1 32.56 31 LYS B O 1
ATOM 2815 N N . SER B 1 32 ? 18.719 13.406 24.438 1 29.66 32 SER B N 1
ATOM 2816 C CA . SER B 1 32 ? 19.031 13.719 23.047 1 29.66 32 SER B CA 1
ATOM 2817 C C . SER B 1 32 ? 20.016 12.719 22.484 1 29.66 32 SER B C 1
ATOM 2819 O O . SER B 1 32 ? 21.125 12.562 23 1 29.66 32 SER B O 1
ATOM 2821 N N . LEU B 1 33 ? 19.688 11.656 22.047 1 31.89 33 LEU B N 1
ATOM 2822 C CA . LEU B 1 33 ? 20.641 10.781 21.375 1 31.89 33 LEU B CA 1
ATOM 2823 C C . LEU B 1 33 ? 21.281 11.492 20.188 1 31.89 33 LEU B C 1
ATOM 2825 O O . LEU B 1 33 ? 20.625 11.719 19.172 1 31.89 33 LEU B O 1
ATOM 2829 N N . MET B 1 34 ? 22.203 12.383 20.531 1 30.14 34 MET B N 1
ATOM 2830 C CA . MET B 1 34 ? 22.984 13.047 19.5 1 30.14 34 MET B CA 1
ATOM 2831 C C . MET B 1 34 ? 23.922 12.062 18.797 1 30.14 34 MET B C 1
ATOM 2833 O O . MET B 1 34 ? 24.734 11.414 19.453 1 30.14 34 MET B O 1
ATOM 2837 N N . LEU B 1 35 ? 23.625 11.461 17.672 1 31.83 35 LEU B N 1
ATOM 2838 C CA . LEU B 1 35 ? 24.625 10.82 16.812 1 31.83 35 LEU B CA 1
ATOM 2839 C C . LEU B 1 35 ? 25.734 11.797 16.453 1 31.83 35 LEU B C 1
ATOM 2841 O O . LEU B 1 35 ? 25.469 12.969 16.172 1 31.83 35 LEU B O 1
ATOM 2845 N N . GLN B 1 36 ? 27.031 11.508 16.734 1 29.59 36 GLN B N 1
ATOM 2846 C CA . GLN B 1 36 ? 28.312 12.188 16.5 1 29.59 36 GLN B CA 1
ATOM 2847 C C . GLN B 1 36 ? 28.484 12.562 15.039 1 29.59 36 GLN B C 1
ATOM 2849 O O . GLN B 1 36 ? 28.234 11.75 14.148 1 29.59 36 GLN B O 1
ATOM 2854 N N . ASN B 1 37 ? 28.578 13.891 14.688 1 31.2 37 ASN B N 1
ATOM 2855 C CA . ASN B 1 37 ? 28.75 14.664 13.469 1 31.2 37 ASN B CA 1
ATOM 2856 C C . ASN B 1 37 ? 30.078 14.352 12.789 1 31.2 37 ASN B C 1
ATOM 2858 O O . ASN B 1 37 ? 31.141 14.766 13.266 1 31.2 37 ASN B O 1
ATOM 2862 N N . ARG B 1 38 ? 30.438 13.266 12.148 1 32.5 38 ARG B N 1
ATOM 2863 C CA . ARG B 1 38 ? 31.641 13.227 11.328 1 32.5 38 ARG B CA 1
ATOM 2864 C C . ARG B 1 38 ? 31.656 14.359 10.305 1 32.5 38 ARG B C 1
ATOM 2866 O O . ARG B 1 38 ? 30.625 14.656 9.703 1 32.5 38 ARG B O 1
ATOM 2873 N N . MET B 1 39 ? 32.688 15.242 10.109 1 32.59 39 MET B N 1
ATOM 2874 C CA . MET B 1 39 ? 33 16.5 9.445 1 32.59 39 MET B CA 1
ATOM 2875 C C . MET B 1 39 ? 32.625 16.453 7.969 1 32.59 39 MET B C 1
ATOM 2877 O O . MET B 1 39 ? 31.906 17.312 7.48 1 32.59 39 MET B O 1
ATOM 2881 N N . SER B 1 40 ? 33.656 16.344 6.836 1 36.78 40 SER B N 1
ATOM 2882 C CA . SER B 1 40 ? 33.812 17.125 5.609 1 36.78 40 SER B CA 1
ATOM 2883 C C . SER B 1 40 ? 32.75 16.703 4.574 1 36.78 40 SER B C 1
ATOM 2885 O O . SER B 1 40 ? 32.719 17.266 3.48 1 36.78 40 SER B O 1
ATOM 2887 N N . HIS B 1 41 ? 32.469 15.484 4.305 1 42.78 41 HIS B N 1
ATOM 2888 C CA . HIS B 1 41 ? 31.672 15.047 3.158 1 42.78 41 HIS B CA 1
ATOM 2889 C C . HIS B 1 41 ? 30.266 15.625 3.205 1 42.78 41 HIS B C 1
ATOM 2891 O O . HIS B 1 41 ? 29.688 15.773 4.281 1 42.78 41 HIS B O 1
ATOM 2897 N N . SER B 1 42 ? 29.875 16.531 2.133 1 53.31 42 SER B N 1
ATOM 2898 C CA . SER B 1 42 ? 28.594 17.219 2.061 1 53.31 42 SER B CA 1
ATOM 2899 C C . SER B 1 42 ? 27.5 16.422 2.762 1 53.31 42 SER B C 1
ATOM 2901 O O . SER B 1 42 ? 27.156 15.312 2.344 1 53.31 42 SER B O 1
ATOM 2903 N N . SER B 1 43 ? 27.312 16.562 4.074 1 81.81 43 SER B N 1
ATOM 2904 C CA . SER B 1 43 ? 26.438 15.852 5.004 1 81.81 43 SER B CA 1
ATOM 2905 C C . SER B 1 43 ? 24.984 15.898 4.539 1 81.81 43 SER B C 1
ATOM 2907 O O . SER B 1 43 ? 24.562 16.859 3.883 1 81.81 43 SER B O 1
ATOM 2909 N N . ASN B 1 44 ? 24.375 14.867 4.406 1 94.75 44 ASN B N 1
ATOM 2910 C CA . ASN B 1 44 ? 22.953 14.773 4.066 1 94.75 44 ASN B CA 1
ATOM 2911 C C . ASN B 1 44 ? 22.109 15.711 4.926 1 94.75 44 ASN B C 1
ATOM 2913 O O . ASN B 1 44 ? 22.375 15.875 6.117 1 94.75 44 ASN B O 1
ATOM 2917 N N . PRO B 1 45 ? 21.266 16.453 4.258 1 98.5 45 PRO B N 1
ATOM 2918 C CA . PRO B 1 45 ? 20.375 17.312 5.047 1 98.5 45 PRO B CA 1
ATOM 2919 C C . PRO B 1 45 ? 19.562 16.531 6.078 1 98.5 45 PRO B C 1
ATOM 2921 O O . PRO B 1 45 ? 19.328 15.336 5.914 1 98.5 45 PRO B O 1
ATOM 2924 N N . VAL B 1 46 ? 19.172 17.266 7.117 1 98.75 46 VAL B N 1
ATOM 2925 C CA . VAL B 1 46 ? 18.453 16.656 8.219 1 98.75 46 VAL B CA 1
ATOM 2926 C C . VAL B 1 46 ? 17.047 17.25 8.297 1 98.75 46 VAL B C 1
ATOM 2928 O O . VAL B 1 46 ? 16.859 18.453 8.211 1 98.75 46 VAL B O 1
ATOM 2931 N N . ALA B 1 47 ? 16.031 16.391 8.422 1 98.94 47 ALA B N 1
ATOM 2932 C CA . ALA B 1 47 ? 14.641 16.75 8.672 1 98.94 47 ALA B CA 1
ATOM 2933 C C . ALA B 1 47 ? 14.219 16.375 10.086 1 98.94 47 ALA B C 1
ATOM 2935 O O . ALA B 1 47 ? 14.789 15.461 10.688 1 98.94 47 ALA B O 1
ATOM 2936 N N . ALA B 1 48 ? 13.242 17.094 10.586 1 98.94 48 ALA B N 1
ATOM 2937 C CA . ALA B 1 48 ? 12.664 16.734 11.875 1 98.94 48 ALA B CA 1
ATOM 2938 C C . ALA B 1 48 ? 11.18 16.391 11.734 1 98.94 48 ALA B C 1
ATOM 2940 O O . ALA B 1 48 ? 10.422 17.125 11.109 1 98.94 48 ALA B O 1
ATOM 2941 N N . VAL B 1 49 ? 10.805 15.266 12.25 1 98.94 49 VAL B N 1
ATOM 2942 C CA . VAL B 1 49 ? 9.414 14.82 12.273 1 98.94 49 VAL B CA 1
ATOM 2943 C C . VAL B 1 49 ? 8.867 14.898 13.703 1 98.94 49 VAL B C 1
ATOM 2945 O O . VAL B 1 49 ? 9.438 14.297 14.617 1 98.94 49 VAL B O 1
ATOM 2948 N N . CYS B 1 50 ? 7.742 15.609 13.875 1 98.94 50 CYS B N 1
ATOM 2949 C CA . CYS B 1 50 ? 7.285 15.914 15.227 1 98.94 50 CYS B CA 1
ATOM 2950 C C . CYS B 1 50 ? 6.012 15.156 15.562 1 98.94 50 CYS B C 1
ATOM 2952 O O . CYS B 1 50 ? 5.23 14.82 14.664 1 98.94 50 CYS B O 1
ATOM 2954 N N . GLN B 1 51 ? 5.848 14.883 16.781 1 98.94 51 GLN B N 1
ATOM 2955 C CA . GLN B 1 51 ? 4.652 14.328 17.406 1 98.94 51 GLN B CA 1
ATOM 2956 C C . GLN B 1 51 ? 4.188 15.195 18.578 1 98.94 51 GLN B C 1
ATOM 2958 O O . GLN B 1 51 ? 5.004 15.625 19.391 1 98.94 51 GLN B O 1
ATOM 2963 N N . MET B 1 52 ? 2.965 15.5 18.609 1 98.94 52 MET B N 1
ATOM 2964 C CA . MET B 1 52 ? 2.449 16.328 19.703 1 98.94 52 MET B CA 1
ATOM 2965 C C . MET B 1 52 ? 0.975 16.031 19.953 1 98.94 52 MET B C 1
ATOM 2967 O O . MET B 1 52 ? 0.368 15.219 19.25 1 98.94 52 MET B O 1
ATOM 2971 N N . THR B 1 53 ? 0.41 16.625 20.953 1 98.88 53 THR B N 1
ATOM 2972 C CA . THR B 1 53 ? -1.012 16.578 21.266 1 98.88 53 THR B CA 1
ATOM 2973 C C . THR B 1 53 ? -1.628 17.969 21.234 1 98.88 53 THR B C 1
ATOM 2975 O O . THR B 1 53 ? -1.428 18.766 22.156 1 98.88 53 THR B O 1
ATOM 2978 N N . SER B 1 54 ? -2.344 18.234 20.203 1 98.88 54 SER B N 1
ATOM 2979 C CA . SER B 1 54 ? -3.043 19.5 20.109 1 98.88 54 SER B CA 1
ATOM 2980 C C . SER B 1 54 ? -4.332 19.484 20.938 1 98.88 54 SER B C 1
ATOM 2982 O O . SER B 1 54 ? -5.027 18.469 20.969 1 98.88 54 SER B O 1
ATOM 2984 N N . THR B 1 55 ? -4.602 20.562 21.578 1 98.5 55 THR B N 1
ATOM 2985 C CA . THR B 1 55 ? -5.848 20.812 22.297 1 98.5 55 THR B CA 1
ATOM 2986 C C . THR B 1 55 ? -6.598 22 21.703 1 98.5 55 THR B C 1
ATOM 2988 O O . THR B 1 55 ? -6.121 22.609 20.75 1 98.5 55 THR B O 1
ATOM 2991 N N . PRO B 1 56 ? -7.824 22.297 22.25 1 98.06 56 PRO B N 1
ATOM 2992 C CA . PRO B 1 56 ? -8.5 23.484 21.734 1 98.06 56 PRO B CA 1
ATOM 2993 C C . PRO B 1 56 ? -7.758 24.781 22.047 1 98.06 56 PRO B C 1
ATOM 2995 O O . PRO B 1 56 ? -8.094 25.844 21.516 1 98.06 56 PRO B O 1
ATOM 2998 N N . ASP B 1 57 ? -6.738 24.75 22.812 1 98.38 57 ASP B N 1
ATOM 2999 C CA . ASP B 1 57 ? -5.977 25.922 23.234 1 98.38 57 ASP B CA 1
ATOM 3000 C C . ASP B 1 57 ? -4.875 26.25 22.234 1 98.38 57 ASP B C 1
ATOM 3002 O O . ASP B 1 57 ? -3.773 25.703 22.312 1 98.38 57 ASP B O 1
ATOM 3006 N N . LYS B 1 58 ? -5.074 27.188 21.344 1 98.5 58 LYS B N 1
ATOM 3007 C CA . LYS B 1 58 ? -4.16 27.547 20.266 1 98.5 58 LYS B CA 1
ATOM 3008 C C . LYS B 1 58 ? -2.814 28.016 20.812 1 98.5 58 LYS B C 1
ATOM 3010 O O . LYS B 1 58 ? -1.765 27.719 20.25 1 98.5 58 LYS B O 1
ATOM 3015 N N . GLU B 1 59 ? -2.922 28.797 21.875 1 98.5 59 GLU B N 1
ATOM 3016 C CA . GLU B 1 59 ? -1.693 29.344 22.422 1 98.5 59 GLU B CA 1
ATOM 3017 C C . GLU B 1 59 ? -0.799 28.25 23 1 98.5 59 GLU B C 1
ATOM 3019 O O . GLU B 1 59 ? 0.419 28.281 22.812 1 98.5 59 GLU B O 1
ATOM 3024 N N . ALA B 1 60 ? -1.407 27.344 23.688 1 98.62 60 ALA B N 1
ATOM 3025 C CA . ALA B 1 60 ? -0.653 26.219 24.234 1 98.62 60 ALA B CA 1
ATOM 3026 C C . ALA B 1 60 ? -0.027 25.391 23.109 1 98.62 60 ALA B C 1
ATOM 3028 O O . ALA B 1 60 ? 1.121 24.953 23.219 1 98.62 60 ALA B O 1
ATOM 3029 N N . ASN B 1 61 ? -0.793 25.188 22.109 1 98.88 61 ASN B N 1
ATOM 3030 C CA . ASN B 1 61 ? -0.29 24.422 20.984 1 98.88 61 ASN B CA 1
ATOM 3031 C C . ASN B 1 61 ? 0.881 25.125 20.297 1 98.88 61 ASN B C 1
ATOM 3033 O O . ASN B 1 61 ? 1.867 24.484 19.938 1 98.88 61 ASN B O 1
ATOM 3037 N N . PHE B 1 62 ? 0.774 26.406 20.125 1 98.88 62 PHE B N 1
ATOM 3038 C CA . PHE B 1 62 ? 1.862 27.156 19.516 1 98.88 62 PHE B CA 1
ATOM 3039 C C . PHE B 1 62 ? 3.133 27.062 20.359 1 98.88 62 PHE B C 1
ATOM 3041 O O . PHE B 1 62 ? 4.23 26.938 19.812 1 98.88 62 PHE B O 1
ATOM 3048 N N . SER B 1 63 ? 2.961 27.141 21.609 1 98.88 63 SER B N 1
ATOM 3049 C CA . SER B 1 63 ? 4.109 27.031 22.5 1 98.88 63 SER B CA 1
ATOM 3050 C C . SER B 1 63 ? 4.82 25.688 22.328 1 98.88 63 SER B C 1
ATOM 3052 O O . SER B 1 63 ? 6.051 25.641 22.297 1 98.88 63 SER B O 1
ATOM 3054 N N . VAL B 1 64 ? 4.082 24.641 22.234 1 98.88 64 VAL B N 1
ATOM 3055 C CA . VAL B 1 64 ? 4.645 23.312 22.016 1 98.88 64 VAL B CA 1
ATOM 3056 C C . VAL B 1 64 ? 5.371 23.266 20.672 1 98.88 64 VAL B C 1
ATOM 3058 O O . VAL B 1 64 ? 6.512 22.812 20.594 1 98.88 64 VAL B O 1
ATOM 3061 N N . CYS B 1 65 ? 4.734 23.766 19.609 1 98.88 65 CYS B N 1
ATOM 3062 C CA . CYS B 1 65 ? 5.324 23.766 18.281 1 98.88 65 CYS B CA 1
ATOM 3063 C C . CYS B 1 65 ? 6.621 24.562 18.25 1 98.88 65 CYS B C 1
ATOM 3065 O O . CYS B 1 65 ? 7.609 24.141 17.656 1 98.88 65 CYS B O 1
ATOM 3067 N N . LYS B 1 66 ? 6.527 25.688 18.891 1 98.88 66 LYS B N 1
ATOM 3068 C CA . LYS B 1 66 ? 7.715 26.531 18.938 1 98.88 66 LYS B CA 1
ATOM 3069 C C . LYS B 1 66 ? 8.891 25.812 19.578 1 98.88 66 LYS B C 1
ATOM 3071 O O . LYS B 1 66 ? 10.008 25.844 19.062 1 98.88 66 LYS B O 1
ATOM 3076 N N . ARG B 1 67 ? 8.648 25.156 20.672 1 98.81 67 ARG B N 1
ATOM 3077 C CA . ARG B 1 67 ? 9.695 24.391 21.344 1 98.81 67 ARG B CA 1
ATOM 3078 C C . ARG B 1 67 ? 10.227 23.266 20.453 1 98.81 67 ARG B C 1
ATOM 3080 O O . ARG B 1 67 ? 11.438 23.047 20.375 1 98.81 67 ARG B O 1
ATOM 3087 N N . LEU B 1 68 ? 9.336 22.578 19.797 1 98.88 68 LEU B N 1
ATOM 3088 C CA . LEU B 1 68 ? 9.742 21.484 18.906 1 98.88 68 LEU B CA 1
ATOM 3089 C C . LEU B 1 68 ? 10.594 22 17.75 1 98.88 68 LEU B C 1
ATOM 3091 O O . LEU B 1 68 ? 11.617 21.406 17.422 1 98.88 68 LEU B O 1
ATOM 3095 N N . VAL B 1 69 ? 10.172 23.109 17.188 1 98.94 69 VAL B N 1
ATOM 3096 C CA . VAL B 1 69 ? 10.883 23.688 16.047 1 98.94 69 VAL B CA 1
ATOM 3097 C C . VAL B 1 69 ? 12.258 24.172 16.484 1 98.94 69 VAL B C 1
ATOM 3099 O O . VAL B 1 69 ? 13.258 23.938 15.805 1 98.94 69 VAL B O 1
ATOM 3102 N N . GLU B 1 70 ? 12.305 24.844 17.625 1 98.88 70 GLU B N 1
ATOM 3103 C CA . GLU B 1 70 ? 13.578 25.328 18.141 1 98.88 70 GLU B CA 1
ATOM 3104 C C . GLU B 1 70 ? 14.531 24.172 18.422 1 98.88 70 GLU B C 1
ATOM 3106 O O . GLU B 1 70 ? 15.711 24.219 18.062 1 98.88 70 GLU B O 1
ATOM 3111 N N . ALA B 1 71 ? 14.031 23.141 19.047 1 98.81 71 ALA B N 1
ATOM 3112 C CA . ALA B 1 71 ? 14.844 21.953 19.344 1 98.81 71 ALA B CA 1
ATOM 3113 C C . ALA B 1 71 ? 15.336 21.297 18.047 1 98.81 71 ALA B C 1
ATOM 3115 O O . ALA B 1 71 ? 16.484 20.844 17.984 1 98.81 71 ALA B O 1
ATOM 3116 N N . ALA B 1 72 ? 14.477 21.203 17.078 1 98.88 72 ALA B N 1
ATOM 3117 C CA . ALA B 1 72 ? 14.836 20.609 15.789 1 98.88 72 ALA B CA 1
ATOM 3118 C C . ALA B 1 72 ? 15.969 21.391 15.125 1 98.88 72 ALA B C 1
ATOM 3120 O O . ALA B 1 72 ? 16.922 20.797 14.617 1 98.88 72 ALA B O 1
ATOM 3121 N N . ARG B 1 73 ? 15.812 22.688 15.117 1 98.62 73 ARG B N 1
ATOM 3122 C CA . ARG B 1 73 ? 16.844 23.531 14.523 1 98.62 73 ARG B CA 1
ATOM 3123 C C . ARG B 1 73 ? 18.172 23.359 15.25 1 98.62 73 ARG B C 1
ATOM 3125 O O . ARG B 1 73 ? 19.219 23.281 14.617 1 98.62 73 ARG B O 1
ATOM 3132 N N . GLU B 1 74 ? 18.094 23.328 16.547 1 98.44 74 GLU B N 1
ATOM 3133 C CA . G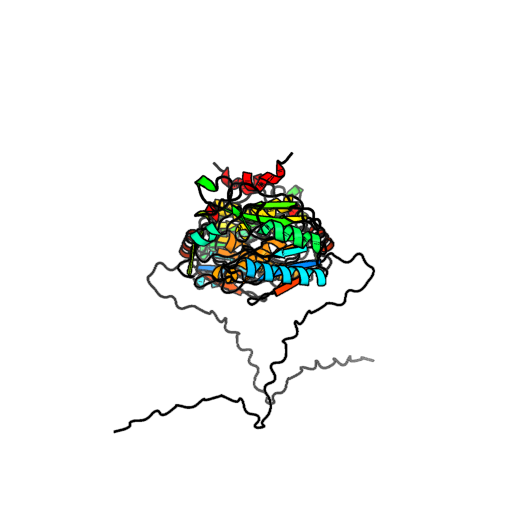LU B 1 74 ? 19.297 23.109 17.344 1 98.44 74 GLU B CA 1
ATOM 3134 C C . GLU B 1 74 ? 19.938 21.781 17 1 98.44 74 GLU B C 1
ATOM 3136 O O . GLU B 1 74 ? 21.172 21.656 17.031 1 98.44 74 GLU B O 1
ATOM 3141 N N . GLY B 1 75 ? 19.109 20.828 16.656 1 98.38 75 GLY B N 1
ATOM 3142 C CA . GLY B 1 75 ? 19.594 19.516 16.297 1 98.38 75 GLY B CA 1
ATOM 3143 C C . GLY B 1 75 ? 20.109 19.438 14.867 1 98.38 75 GLY B C 1
ATOM 3144 O O . GLY B 1 75 ? 20.609 18.406 14.43 1 98.38 75 GLY B O 1
ATOM 3145 N N . GLY B 1 76 ? 19.938 20.547 14.102 1 98.25 76 GLY B N 1
ATOM 3146 C CA . GLY B 1 76 ? 20.531 20.609 12.773 1 98.25 76 GLY B CA 1
ATOM 3147 C C . GLY B 1 76 ? 19.5 20.469 11.664 1 98.25 76 GLY B C 1
ATOM 3148 O O . GLY B 1 76 ? 19.875 20.438 10.484 1 98.25 76 GLY B O 1
ATOM 3149 N N . ALA B 1 77 ? 18.281 20.406 11.992 1 98.81 77 ALA B N 1
ATOM 3150 C CA . ALA B 1 77 ? 17.25 20.234 10.961 1 98.81 77 ALA B CA 1
ATOM 3151 C C . ALA B 1 77 ? 17.141 21.484 10.102 1 98.81 77 ALA B C 1
ATOM 3153 O O . ALA B 1 77 ? 17.203 22.609 10.609 1 98.81 77 ALA B O 1
ATOM 3154 N N . CYS B 1 78 ? 17 21.266 8.852 1 98.69 78 CYS B N 1
ATOM 3155 C CA . CYS B 1 78 ? 16.75 22.391 7.961 1 98.69 78 CYS B CA 1
ATOM 3156 C C . CYS B 1 78 ? 15.289 22.469 7.57 1 98.69 78 CYS B C 1
ATOM 3158 O O . CYS B 1 78 ? 14.844 23.469 6.984 1 98.69 78 CYS B O 1
ATOM 3160 N N . MET B 1 79 ? 14.523 21.438 7.914 1 98.94 79 MET B N 1
ATOM 3161 C CA . MET B 1 79 ? 13.078 21.438 7.711 1 98.94 79 MET B CA 1
ATOM 3162 C C . MET B 1 79 ? 12.375 20.656 8.812 1 98.94 79 MET B C 1
ATOM 3164 O O . MET B 1 79 ? 12.836 19.578 9.211 1 98.94 79 MET B O 1
ATOM 3168 N N . VAL B 1 80 ? 11.266 21.203 9.328 1 99 80 VAL B N 1
ATOM 3169 C CA . VAL B 1 80 ? 10.531 20.609 10.445 1 99 80 VAL B CA 1
ATOM 3170 C C . VAL B 1 80 ? 9.102 20.297 10.016 1 99 80 VAL B C 1
ATOM 3172 O O . VAL B 1 80 ? 8.422 21.141 9.43 1 99 80 VAL B O 1
ATOM 3175 N N . PHE B 1 81 ? 8.648 19.094 10.312 1 99 81 PHE B N 1
ATOM 3176 C CA . PHE B 1 81 ? 7.312 18.641 9.938 1 99 81 PHE B CA 1
ATOM 3177 C C . PHE B 1 81 ? 6.41 18.547 11.164 1 99 81 PHE B C 1
ATOM 3179 O O . PHE B 1 81 ? 6.68 17.766 12.078 1 99 81 PHE B O 1
ATOM 3186 N N . LEU B 1 82 ? 5.375 19.328 11.188 1 99 82 LEU B N 1
ATOM 3187 C CA . LEU B 1 82 ? 4.375 19.328 12.25 1 99 82 LEU B CA 1
ATOM 3188 C C . LEU B 1 82 ? 3.125 18.562 11.812 1 99 82 LEU B C 1
ATOM 3190 O O . LEU B 1 82 ? 2.814 18.5 10.617 1 99 82 LEU B O 1
ATOM 3194 N N . PRO B 1 83 ? 2.363 18 12.734 1 98.94 83 PRO B N 1
ATOM 3195 C CA . PRO B 1 83 ? 1.258 17.109 12.375 1 98.94 83 PRO B CA 1
ATOM 3196 C C . PRO B 1 83 ? 0.016 17.859 11.914 1 98.94 83 PRO B C 1
ATOM 3198 O O . PRO B 1 83 ? -0.016 19.094 11.969 1 98.94 83 PRO B O 1
ATOM 3201 N N . GLU B 1 84 ? -0.946 17.047 11.359 1 98.94 84 GLU B N 1
ATOM 3202 C CA . GLU B 1 84 ? -2.285 17.562 11.094 1 98.94 84 GLU B CA 1
ATOM 3203 C C . GLU B 1 84 ? -2.873 18.234 12.344 1 98.94 84 GLU B C 1
ATOM 3205 O O . GLU B 1 84 ? -2.719 17.719 13.453 1 98.94 84 GLU B O 1
ATOM 3210 N N . ALA B 1 85 ? -3.508 19.406 12.133 1 98.88 85 ALA B N 1
ATOM 3211 C CA . ALA B 1 85 ? -4.16 20.125 13.227 1 98.88 85 ALA B CA 1
ATOM 3212 C C . ALA B 1 85 ? -3.145 20.547 14.281 1 98.88 85 ALA B C 1
ATOM 3214 O O . ALA B 1 85 ? -3.43 20.516 15.484 1 98.88 85 ALA B O 1
ATOM 3215 N N . PHE B 1 86 ? -1.991 20.922 13.852 1 98.94 86 PHE B N 1
ATOM 3216 C CA . PHE B 1 86 ? -0.967 21.438 14.75 1 98.94 86 PHE B CA 1
ATOM 3217 C C . PHE B 1 86 ? -1.474 22.656 15.5 1 98.94 86 PHE B C 1
ATOM 3219 O O . PHE B 1 86 ? -1.005 22.953 16.609 1 98.94 86 PHE B O 1
ATOM 3226 N N . ASP B 1 87 ? -2.383 23.375 14.898 1 98.88 87 ASP B N 1
ATOM 3227 C CA . ASP B 1 87 ? -2.914 24.609 15.469 1 98.88 87 ASP B CA 1
ATOM 3228 C C . ASP B 1 87 ? -3.924 24.312 16.578 1 98.88 87 ASP B C 1
ATOM 3230 O O . ASP B 1 87 ? -3.891 24.938 17.641 1 98.88 87 ASP B O 1
ATOM 3234 N N . TYR B 1 88 ? -4.82 23.391 16.297 1 98.81 88 TYR B N 1
ATOM 3235 C CA . TYR B 1 88 ? -5.723 22.984 17.375 1 98.81 88 TYR B CA 1
ATOM 3236 C C . TYR B 1 88 ? -6.59 21.812 16.953 1 98.81 88 TYR B C 1
ATOM 3238 O O . TYR B 1 88 ? -6.719 21.516 15.758 1 98.81 88 TYR B O 1
ATOM 3246 N N . ILE B 1 89 ? -7.09 21.125 17.875 1 98.5 89 ILE B N 1
ATOM 3247 C CA . ILE B 1 89 ? -8.203 20.188 17.719 1 98.5 89 ILE B CA 1
ATOM 3248 C C . ILE B 1 89 ? -9.352 20.609 18.641 1 98.5 89 ILE B C 1
ATOM 3250 O O . ILE B 1 89 ? -9.266 20.438 19.859 1 98.5 89 ILE B O 1
ATOM 3254 N N . GLY B 1 90 ? -10.383 21.094 18.062 1 97.19 90 GLY B N 1
ATOM 3255 C CA . GLY B 1 90 ? -11.516 21.594 18.828 1 97.19 90 GLY B CA 1
ATOM 3256 C C . GLY B 1 90 ? -12.359 20.484 19.438 1 97.19 90 GLY B C 1
ATOM 3257 O O . GLY B 1 90 ? -12.398 19.375 18.906 1 97.19 90 GLY B O 1
ATOM 3258 N N . SER B 1 91 ? -13.148 20.828 20.453 1 95.5 91 SER B N 1
ATOM 3259 C CA . SER B 1 91 ? -13.969 19.859 21.141 1 95.5 91 SER B CA 1
ATOM 3260 C C . SER B 1 91 ? -15.352 19.75 20.5 1 95.5 91 SER B C 1
ATOM 3262 O O . SER B 1 91 ? -16.156 18.891 20.891 1 95.5 91 SER B O 1
ATOM 3264 N N . SER B 1 92 ? -15.672 20.672 19.641 1 94.44 92 SER B N 1
ATOM 3265 C CA . SER B 1 92 ? -16.922 20.672 18.891 1 94.44 92 SER B CA 1
ATOM 3266 C C . SER B 1 92 ? -16.75 21.312 17.516 1 94.44 92 SER B C 1
ATOM 3268 O O . SER B 1 92 ? -15.758 22 17.266 1 94.44 92 SER B O 1
ATOM 3270 N N . ARG B 1 93 ? -17.734 21.062 16.703 1 94.06 93 ARG B N 1
ATOM 3271 C CA . ARG B 1 93 ? -17.734 21.703 15.383 1 94.06 93 ARG B CA 1
ATOM 3272 C C . ARG B 1 93 ? -17.734 23.219 15.5 1 94.06 93 ARG B C 1
ATOM 3274 O O . ARG B 1 93 ? -16.953 23.891 14.82 1 94.06 93 ARG B O 1
ATOM 3281 N N . ASP B 1 94 ? -18.578 23.719 16.406 1 96.25 94 ASP B N 1
ATOM 3282 C CA . ASP B 1 94 ? -18.688 25.172 16.562 1 96.25 94 ASP B CA 1
ATOM 3283 C C . ASP B 1 94 ? -17.359 25.766 17.031 1 96.25 94 ASP B C 1
ATOM 3285 O O . ASP B 1 94 ? -16.938 26.797 16.531 1 96.25 94 ASP B O 1
ATOM 3289 N N . GLU B 1 95 ? -16.797 25.109 17.969 1 97 95 GLU B N 1
ATOM 3290 C CA . GLU B 1 95 ? -15.5 25.578 18.453 1 97 95 GLU B CA 1
ATOM 3291 C C . GLU B 1 95 ? -14.438 25.516 17.359 1 97 95 GLU B C 1
ATOM 3293 O O . GLU B 1 95 ? -13.648 26.453 17.203 1 97 95 GLU B O 1
ATOM 3298 N N . THR B 1 96 ? -14.43 24.484 16.594 1 97.19 96 THR B N 1
ATOM 3299 C CA . THR B 1 96 ? -13.484 24.312 15.5 1 97.19 96 THR B CA 1
ATOM 3300 C C . THR B 1 96 ? -13.625 25.438 14.484 1 97.19 96 THR B C 1
ATOM 3302 O O . THR B 1 96 ? -12.633 26.047 14.086 1 97.19 96 THR B O 1
ATOM 3305 N N . LEU B 1 97 ? -14.812 25.75 14.148 1 97.94 97 LEU B N 1
ATOM 3306 C CA . LEU B 1 97 ? -15.07 26.781 13.141 1 97.94 97 LEU B CA 1
ATOM 3307 C C . LEU B 1 97 ? -14.75 28.172 13.695 1 97.94 97 LEU B C 1
ATOM 3309 O O . LEU B 1 97 ? -14.234 29.031 12.969 1 97.94 97 LEU B O 1
ATOM 3313 N N . SER B 1 98 ? -14.984 28.375 14.945 1 97.69 98 SER B N 1
ATOM 3314 C CA . SER B 1 98 ? -14.766 29.688 15.547 1 97.69 98 SER B CA 1
ATOM 3315 C C . SER B 1 98 ? -13.281 30.031 15.625 1 97.69 98 SER B C 1
ATOM 3317 O O . SER B 1 98 ? -12.906 31.203 15.648 1 97.69 98 SER B O 1
ATOM 3319 N N . LEU B 1 99 ? -12.438 29.016 15.641 1 98.38 99 LEU B N 1
ATOM 3320 C CA . LEU B 1 99 ? -11.008 29.203 15.828 1 98.38 99 LEU B CA 1
ATOM 3321 C C . LEU B 1 99 ? -10.289 29.297 14.492 1 98.38 99 LEU B C 1
ATOM 3323 O O . LEU B 1 99 ? -9.109 29.656 14.43 1 98.38 99 LEU B O 1
ATOM 3327 N N . ALA B 1 100 ? -11 29 13.406 1 98.69 100 ALA B N 1
ATOM 3328 C CA . ALA B 1 100 ? -10.391 28.953 12.086 1 98.69 100 ALA B CA 1
ATOM 3329 C C . ALA B 1 100 ? -9.922 30.328 11.641 1 98.69 100 ALA B C 1
ATOM 3331 O O . ALA B 1 100 ? -10.508 31.344 12.039 1 98.69 100 ALA B O 1
ATOM 3332 N N . GLU B 1 101 ? -8.836 30.375 10.898 1 98.62 101 GLU B N 1
ATOM 3333 C CA . GLU B 1 101 ? -8.266 31.625 10.398 1 98.62 101 GLU B CA 1
ATOM 3334 C C . GLU B 1 101 ? -7.992 31.547 8.898 1 98.62 101 GLU B C 1
ATOM 3336 O O . GLU B 1 101 ? -8.055 30.469 8.312 1 98.62 101 GLU B O 1
ATOM 3341 N N . SER B 1 102 ? -7.758 32.688 8.312 1 98.19 102 SER B N 1
ATOM 3342 C CA . SER B 1 102 ? -7.273 32.719 6.938 1 98.19 102 SER B CA 1
ATOM 3343 C C . SER B 1 102 ? -5.762 32.531 6.879 1 98.19 102 SER B C 1
ATOM 3345 O O . SER B 1 102 ? -5.09 32.531 7.91 1 98.19 102 SER B O 1
ATOM 3347 N N . LEU B 1 103 ? -5.238 32.406 5.68 1 98.31 103 LEU B N 1
ATOM 3348 C CA . LEU B 1 103 ? -3.805 32.219 5.488 1 98.31 103 LEU B CA 1
ATOM 3349 C C . LEU B 1 103 ? -3.037 33.469 5.887 1 98.31 103 LEU B C 1
ATOM 3351 O O . LEU B 1 103 ? -1.817 33.438 6.062 1 98.31 103 LEU B O 1
ATOM 3355 N N . THR B 1 104 ? -3.717 34.531 6.055 1 97.56 104 THR B N 1
ATOM 3356 C CA . THR B 1 104 ? -3.078 35.781 6.434 1 97.56 104 THR B CA 1
ATOM 3357 C C . THR B 1 104 ? -3.342 36.125 7.902 1 97.56 104 THR B C 1
ATOM 3359 O O . THR B 1 104 ? -3.109 37.25 8.352 1 97.56 104 THR B O 1
ATOM 3362 N N . GLY B 1 105 ? -3.871 35.156 8.586 1 98.12 105 GLY B N 1
ATOM 3363 C CA . GLY B 1 105 ? -4.211 35.375 9.984 1 98.12 105 GLY B CA 1
ATOM 3364 C C . GLY B 1 105 ? -3.02 35.25 10.914 1 98.12 105 GLY B C 1
ATOM 3365 O O . GLY B 1 105 ? -1.882 35.125 10.461 1 98.12 105 GLY B O 1
ATOM 3366 N N . ASP B 1 106 ? -3.318 35.312 12.203 1 98.38 106 ASP B N 1
ATOM 3367 C CA . ASP B 1 106 ? -2.312 35.375 13.258 1 98.38 106 ASP B CA 1
ATOM 3368 C C . ASP B 1 106 ? -1.471 34.094 13.305 1 98.38 106 ASP B C 1
ATOM 3370 O O . ASP B 1 106 ? -0.247 34.156 13.43 1 98.38 106 ASP B O 1
ATOM 3374 N N . THR B 1 107 ? -2.111 33 13.227 1 98.75 107 THR B N 1
ATOM 3375 C CA . THR B 1 107 ? -1.411 31.719 13.375 1 98.75 107 THR B CA 1
ATOM 3376 C C . THR B 1 107 ? -0.309 31.578 12.328 1 98.75 107 THR B C 1
ATOM 3378 O O . THR B 1 107 ? 0.857 31.375 12.672 1 98.75 107 THR B O 1
ATOM 3381 N N . ILE B 1 108 ? -0.655 31.766 11.062 1 98.88 108 ILE B N 1
ATOM 3382 C CA . ILE B 1 108 ? 0.328 31.609 10 1 98.88 108 ILE B CA 1
ATOM 3383 C C . ILE B 1 108 ? 1.397 32.688 10.125 1 98.88 108 ILE B C 1
ATOM 3385 O O . ILE B 1 108 ? 2.584 32.438 9.914 1 98.88 108 ILE B O 1
ATOM 3389 N N . SER B 1 109 ? 0.986 33.875 10.508 1 98.81 109 SER B N 1
ATOM 3390 C CA . SER B 1 109 ? 1.933 34.969 10.703 1 98.81 109 SER B CA 1
ATOM 3391 C C . SER B 1 109 ? 2.986 34.594 11.75 1 98.81 109 SER B C 1
ATOM 3393 O O . SER B 1 109 ? 4.176 34.844 11.555 1 98.81 109 SER B O 1
ATOM 3395 N N . ARG B 1 110 ? 2.623 34 12.781 1 98.81 110 ARG B N 1
ATOM 3396 C CA . ARG B 1 110 ? 3.551 33.625 13.836 1 98.81 110 ARG B CA 1
ATOM 3397 C C . ARG B 1 110 ? 4.539 32.562 13.344 1 98.81 110 ARG B C 1
ATOM 3399 O O . ARG B 1 110 ? 5.727 32.625 13.672 1 98.81 110 ARG B O 1
ATOM 3406 N N . TYR B 1 111 ? 4.059 31.656 12.578 1 98.94 111 TYR B N 1
ATOM 3407 C CA . TYR B 1 111 ? 4.941 30.609 12.078 1 98.94 111 TYR B CA 1
ATOM 3408 C C . TYR B 1 111 ? 5.883 31.141 11.008 1 98.94 111 TYR B C 1
ATOM 3410 O O . TYR B 1 111 ? 7.023 30.703 10.891 1 98.94 111 TYR B O 1
ATOM 3418 N N . THR B 1 112 ? 5.383 32.062 10.156 1 98.88 112 THR B N 1
ATOM 3419 C CA . THR B 1 112 ? 6.273 32.719 9.188 1 98.88 112 THR B CA 1
ATOM 3420 C C . THR B 1 112 ? 7.406 33.438 9.891 1 98.88 112 THR B C 1
ATOM 3422 O O . THR B 1 112 ? 8.555 33.375 9.461 1 98.88 112 THR B O 1
ATOM 3425 N N . GLN B 1 113 ? 7.09 34.094 10.977 1 98.88 113 GLN B N 1
ATOM 3426 C CA . GLN B 1 113 ? 8.102 34.781 11.766 1 98.88 113 GLN B CA 1
ATOM 3427 C C . GLN B 1 113 ? 9.078 33.781 12.398 1 98.88 113 GLN B C 1
ATOM 3429 O O . GLN B 1 113 ? 10.289 34.031 12.398 1 98.88 113 GLN B O 1
ATOM 3434 N N . LEU B 1 114 ? 8.547 32.719 12.914 1 98.88 114 LEU B N 1
ATOM 3435 C CA . LEU B 1 114 ? 9.367 31.703 13.547 1 98.88 114 LEU B CA 1
ATOM 3436 C C . LEU B 1 114 ? 10.344 31.109 12.539 1 98.88 114 LEU B C 1
ATOM 3438 O O . LEU B 1 114 ? 11.531 30.953 12.836 1 98.88 114 LEU B O 1
ATOM 3442 N N . ALA B 1 115 ? 9.852 30.75 11.352 1 98.94 115 ALA B N 1
ATOM 3443 C CA . ALA B 1 115 ? 10.68 30.188 10.297 1 98.94 115 ALA B CA 1
ATOM 3444 C C . ALA B 1 115 ? 11.812 31.125 9.914 1 98.94 115 ALA B C 1
ATOM 3446 O O . ALA B 1 115 ? 12.969 30.703 9.789 1 98.94 115 ALA B O 1
ATOM 3447 N N . SER B 1 116 ? 11.438 32.375 9.711 1 98.88 116 SER B N 1
ATOM 3448 C CA . SER B 1 116 ? 12.414 33.375 9.32 1 98.88 116 SER B CA 1
ATOM 3449 C C . SER B 1 116 ? 13.477 33.562 10.398 1 98.88 116 SER B C 1
ATOM 3451 O O . SER B 1 116 ? 14.672 33.594 10.102 1 98.88 116 SER B O 1
ATOM 3453 N N . LYS B 1 117 ? 13.023 33.688 11.594 1 98.81 117 LYS B N 1
ATOM 3454 C CA . LYS B 1 117 ? 13.922 33.906 12.719 1 98.81 117 LYS B CA 1
ATOM 3455 C C . LYS B 1 117 ? 14.922 32.75 12.867 1 98.81 117 LYS B C 1
ATOM 3457 O O . LYS B 1 117 ? 16.109 33 13.094 1 98.81 117 LYS B O 1
ATOM 3462 N N . LEU B 1 118 ? 14.477 31.531 12.734 1 98.81 118 LEU B N 1
ATOM 3463 C CA . LEU B 1 118 ? 15.312 30.359 12.992 1 98.81 118 LEU B CA 1
ATOM 3464 C C . LEU B 1 118 ? 15.977 29.891 11.703 1 98.81 118 LEU B C 1
ATOM 3466 O O . LEU B 1 118 ? 16.797 28.969 11.734 1 98.81 118 LEU B O 1
ATOM 3470 N N . LYS B 1 119 ? 15.586 30.453 10.555 1 98.81 119 LYS B N 1
ATOM 3471 C CA . LYS B 1 119 ? 16.094 30.062 9.25 1 98.81 119 LYS B CA 1
ATOM 3472 C C . LYS B 1 119 ? 15.883 28.562 9 1 98.81 119 LYS B C 1
ATOM 3474 O O . LYS B 1 119 ? 16.828 27.844 8.68 1 98.81 119 LYS B O 1
ATOM 3479 N N . VAL B 1 120 ? 14.688 28.203 9.102 1 98.94 120 VAL B N 1
ATOM 3480 C CA . VAL B 1 120 ? 14.312 26.797 8.938 1 98.94 120 VAL B CA 1
ATOM 3481 C C . VAL B 1 120 ? 13.008 26.703 8.148 1 98.94 120 VAL B C 1
ATOM 3483 O O . VAL B 1 120 ? 12.148 27.578 8.242 1 98.94 120 VAL B O 1
ATOM 3486 N N . TRP B 1 121 ? 12.891 25.656 7.309 1 98.94 121 TRP B N 1
ATOM 3487 C CA . TRP B 1 121 ? 11.641 25.391 6.605 1 98.94 121 TRP B CA 1
ATOM 3488 C C . TRP B 1 121 ? 10.633 24.719 7.531 1 98.94 121 TRP B C 1
ATOM 3490 O O . TRP B 1 121 ? 11.008 23.906 8.383 1 98.94 121 TRP B O 1
ATOM 3500 N N . LEU B 1 122 ? 9.359 25.047 7.348 1 99 122 LEU B N 1
ATOM 3501 C CA . LEU B 1 122 ? 8.312 24.453 8.156 1 99 122 LEU B CA 1
ATOM 3502 C C . LEU B 1 122 ? 7.25 23.797 7.273 1 99 122 LEU B C 1
ATOM 3504 O O . LEU B 1 122 ? 6.84 24.375 6.266 1 99 122 LEU B O 1
ATOM 3508 N N . SER B 1 123 ? 6.902 22.578 7.574 1 98.94 123 SER B N 1
ATOM 3509 C CA . SER B 1 123 ? 5.695 21.906 7.105 1 98.94 123 SER B CA 1
ATOM 3510 C C . SER B 1 123 ? 4.59 21.953 8.156 1 98.94 123 SER B C 1
ATOM 3512 O O . SER B 1 123 ? 4.648 21.25 9.164 1 98.94 123 SER B O 1
ATOM 3514 N N . LEU B 1 124 ? 3.617 22.75 7.906 1 98.94 124 LEU B N 1
ATOM 3515 C CA . LEU B 1 124 ? 2.469 22.875 8.789 1 98.94 124 LEU B CA 1
ATOM 3516 C C . LEU B 1 124 ? 1.329 21.969 8.352 1 98.94 124 LEU B C 1
ATOM 3518 O O . LEU B 1 124 ? 0.596 22.281 7.414 1 98.94 124 LEU B O 1
ATOM 3522 N N . GLY B 1 125 ? 1.079 20.703 8.953 1 97.38 125 GLY B N 1
ATOM 3523 C CA . GLY B 1 125 ? 0.437 19.516 8.43 1 97.38 125 GLY B CA 1
ATOM 3524 C C . GLY B 1 125 ? -1.077 19.562 8.508 1 97.38 125 GLY B C 1
ATOM 3525 O O . GLY B 1 125 ? -1.749 18.547 8.367 1 97.38 125 GLY B O 1
ATOM 3526 N N . GLY B 1 126 ? -1.795 20.703 8.547 1 97.75 126 GLY B N 1
ATOM 3527 C CA . GLY B 1 126 ? -3.248 20.719 8.602 1 97.75 126 GLY B CA 1
ATOM 3528 C C . GLY B 1 126 ? -3.807 21.953 9.297 1 97.75 126 GLY B C 1
ATOM 3529 O O . GLY B 1 126 ? -4.43 21.828 10.359 1 97.75 126 GLY B O 1
ATOM 3530 N N . PHE B 1 127 ? -3.59 23.047 8.711 1 98.88 127 PHE B N 1
ATOM 3531 C CA . PHE B 1 127 ? -4.102 24.328 9.164 1 98.88 127 PHE B CA 1
ATOM 3532 C C . PHE B 1 127 ? -5.594 24.453 8.883 1 98.88 127 PHE B C 1
ATOM 3534 O O . PHE B 1 127 ? -6.051 24.125 7.781 1 98.88 127 PHE B O 1
ATOM 3541 N N . HIS B 1 128 ? -6.324 24.797 9.945 1 98.81 128 HIS B N 1
ATOM 3542 C CA . HIS B 1 128 ? -7.742 25.062 9.727 1 98.81 128 HIS B CA 1
ATOM 3543 C C . HIS B 1 128 ? -7.957 26.406 9.047 1 98.81 128 HIS B C 1
ATOM 3545 O O . HIS B 1 128 ? -8.086 27.422 9.727 1 98.81 128 HIS B O 1
ATOM 3551 N N . GLU B 1 129 ? -8.109 26.344 7.723 1 98.88 129 GLU B N 1
ATOM 3552 C CA . GLU B 1 129 ? -8.18 27.531 6.871 1 98.88 129 GLU B CA 1
ATOM 3553 C C . GLU B 1 129 ? -9.633 27.875 6.539 1 98.88 129 GLU B C 1
ATOM 3555 O O . GLU B 1 129 ? -10.359 27.062 5.984 1 98.88 129 GLU B O 1
ATOM 3560 N N . ARG B 1 130 ? -9.961 29.094 6.824 1 98.62 130 ARG B N 1
ATOM 3561 C CA . ARG B 1 130 ? -11.289 29.531 6.398 1 98.62 130 ARG B CA 1
ATOM 3562 C C . ARG B 1 130 ? -11.453 29.375 4.891 1 98.62 130 ARG B C 1
ATOM 3564 O O . ARG B 1 130 ? -10.562 29.75 4.125 1 98.62 130 ARG B O 1
ATOM 3571 N N . GLY B 1 131 ? -12.648 28.828 4.539 1 97.69 131 GLY B N 1
ATOM 3572 C CA . GLY B 1 131 ? -12.922 28.625 3.127 1 97.69 131 GLY B CA 1
ATOM 3573 C C . GLY B 1 131 ? -13.141 29.922 2.369 1 97.69 131 GLY B C 1
ATOM 3574 O O . GLY B 1 131 ? -13.266 31 2.977 1 97.69 131 GLY B O 1
ATOM 3575 N N . GLN B 1 132 ? -13.203 29.797 1.086 1 94.81 132 GLN B N 1
ATOM 3576 C CA . GLN B 1 132 ? -13.328 30.969 0.218 1 94.81 132 GLN B CA 1
ATOM 3577 C C . GLN B 1 132 ? -14.656 31.672 0.443 1 94.81 132 GLN B C 1
ATOM 3579 O O . GLN B 1 132 ? -14.734 32.906 0.377 1 94.81 132 GLN B O 1
ATOM 3584 N N . ASP B 1 133 ? -15.672 30.969 0.64 1 95.75 133 ASP B N 1
ATOM 3585 C CA . ASP B 1 133 ? -17 31.531 0.871 1 95.75 133 ASP B CA 1
ATOM 3586 C C . ASP B 1 133 ? -17.375 31.469 2.35 1 95.75 133 ASP B C 1
ATOM 3588 O O . ASP B 1 133 ? -18.5 31.094 2.691 1 95.75 133 ASP B O 1
ATOM 3592 N N . TRP B 1 134 ? -16.422 31.719 3.166 1 95.62 134 TRP B N 1
ATOM 3593 C CA . TRP B 1 134 ? -16.531 31.562 4.613 1 95.62 134 TRP B CA 1
ATOM 3594 C C . TRP B 1 134 ? -17.781 32.25 5.148 1 95.62 134 TRP B C 1
ATOM 3596 O O . TRP B 1 134 ? -18.5 31.719 5.992 1 95.62 134 TRP B O 1
ATOM 3606 N N . GLU B 1 135 ? -18.062 33.438 4.727 1 94.5 135 GLU B N 1
ATOM 3607 C CA . GLU B 1 135 ? -19.172 34.25 5.266 1 94.5 135 GLU B CA 1
ATOM 3608 C C . GLU B 1 135 ? -20.516 33.594 4.984 1 94.5 135 GLU B C 1
ATOM 3610 O O . GLU B 1 135 ? -21.469 33.781 5.746 1 94.5 135 GLU B O 1
ATOM 3615 N N . ASN B 1 136 ? -20.547 32.75 3.953 1 94.69 136 ASN B N 1
ATOM 3616 C CA . ASN B 1 136 ? -21.828 32.188 3.545 1 94.69 136 ASN B CA 1
ATOM 3617 C C . ASN B 1 136 ? -21.969 30.719 4.004 1 94.69 136 ASN B C 1
ATOM 3619 O O . ASN B 1 136 ? -23.062 30.281 4.355 1 94.69 136 ASN B O 1
ATOM 3623 N N . ASP B 1 137 ? -20.906 29.984 4.027 1 93.5 137 ASP B N 1
ATOM 3624 C CA . ASP B 1 137 ? -21.109 28.562 4.238 1 93.5 137 ASP B CA 1
ATOM 3625 C C . ASP B 1 137 ? -20.391 28.078 5.496 1 93.5 137 ASP B C 1
ATOM 3627 O O . ASP B 1 137 ? -20.672 26.984 6 1 93.5 137 ASP B O 1
ATOM 3631 N N . ARG B 1 138 ? -19.469 28.922 6.031 1 96.12 138 ARG B N 1
ATOM 3632 C CA . ARG B 1 138 ? -18.734 28.594 7.254 1 96.12 138 ARG B CA 1
ATOM 3633 C C . ARG B 1 138 ? -18.125 27.203 7.172 1 96.12 138 ARG B C 1
ATOM 3635 O O . ARG B 1 138 ? -18.312 26.375 8.07 1 96.12 138 ARG B O 1
ATOM 3642 N N . ARG B 1 139 ? -17.453 26.938 6.129 1 97.75 139 ARG B N 1
ATOM 3643 C CA . ARG B 1 139 ? -16.688 25.703 5.941 1 97.75 139 ARG B CA 1
ATOM 3644 C C . ARG B 1 139 ? -15.188 26 5.82 1 97.75 139 ARG B C 1
ATOM 3646 O O . ARG B 1 139 ? -14.805 27.109 5.449 1 97.75 139 ARG B O 1
ATOM 3653 N N . ILE B 1 140 ? -14.422 25.047 6.137 1 98.69 140 ILE B N 1
ATOM 3654 C CA . ILE B 1 140 ? -12.984 25.297 6.191 1 98.69 140 ILE B CA 1
ATOM 3655 C C . ILE B 1 140 ? -12.266 24.328 5.266 1 98.69 140 ILE B C 1
ATOM 3657 O O . ILE B 1 140 ? -12.836 23.312 4.836 1 98.69 140 ILE B O 1
ATOM 3661 N N . TYR B 1 141 ? -11.055 24.672 4.883 1 98.81 141 TYR B N 1
ATOM 3662 C CA . TYR B 1 141 ? -10.078 23.719 4.352 1 98.81 141 TYR B CA 1
ATOM 3663 C 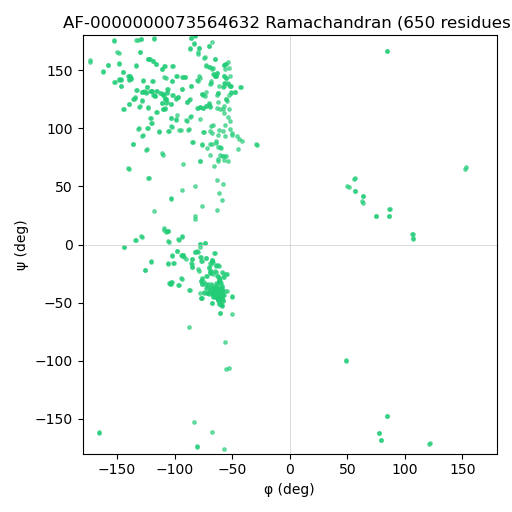C . TYR B 1 141 ? -9.195 23.172 5.461 1 98.81 141 TYR B C 1
ATOM 3665 O O . TYR B 1 141 ? -8.953 23.844 6.465 1 98.81 141 TYR B O 1
ATOM 3673 N N . ASN B 1 142 ? -8.844 21.906 5.324 1 98.88 142 ASN B N 1
ATOM 3674 C CA . ASN B 1 142 ? -7.68 21.344 5.992 1 98.88 142 ASN B CA 1
ATOM 3675 C C . ASN B 1 142 ? -6.422 21.484 5.137 1 98.88 142 ASN B C 1
ATOM 3677 O O . ASN B 1 142 ? -6.238 20.719 4.18 1 98.88 142 ASN B O 1
ATOM 3681 N N . SER B 1 143 ? -5.523 22.422 5.531 1 98.94 143 SER B N 1
ATOM 3682 C CA . SER B 1 143 ? -4.496 22.844 4.582 1 98.94 143 SER B CA 1
ATOM 3683 C C . SER B 1 143 ? -3.1 22.5 5.094 1 98.94 143 SER B C 1
ATOM 3685 O O . SER B 1 143 ? -2.771 22.781 6.25 1 98.94 143 SER B O 1
ATOM 3687 N N . HIS B 1 144 ? -2.363 21.844 4.262 1 98.94 144 HIS B N 1
ATOM 3688 C CA . HIS B 1 144 ? -0.934 21.625 4.457 1 98.94 144 HIS B CA 1
ATOM 3689 C C . HIS B 1 144 ? -0.124 22.797 3.908 1 98.94 144 HIS B C 1
ATOM 3691 O O . HIS B 1 144 ? -0.046 22.984 2.691 1 98.94 144 HIS B O 1
ATOM 3697 N N . VAL B 1 145 ? 0.5 23.609 4.828 1 98.94 145 VAL B N 1
ATOM 3698 C CA . VAL B 1 145 ? 1.191 24.844 4.441 1 98.94 145 VAL B CA 1
ATOM 3699 C C . VAL B 1 145 ? 2.697 24.656 4.617 1 98.94 145 VAL B C 1
ATOM 3701 O O . VAL B 1 145 ? 3.156 24.234 5.68 1 98.94 145 VAL B O 1
ATOM 3704 N N . VAL B 1 146 ? 3.459 25 3.566 1 98.94 146 VAL B N 1
ATOM 3705 C CA . VAL B 1 146 ? 4.914 24.969 3.635 1 98.94 146 VAL B CA 1
ATOM 3706 C C . VAL B 1 146 ? 5.457 26.406 3.676 1 98.94 146 VAL B C 1
ATOM 3708 O O . VAL B 1 146 ? 5.105 27.234 2.83 1 98.94 146 VAL B O 1
ATOM 3711 N N . ILE B 1 147 ? 6.262 26.688 4.699 1 98.94 147 ILE B N 1
ATOM 3712 C CA . ILE B 1 147 ? 6.914 27.984 4.855 1 98.94 147 ILE B CA 1
ATOM 3713 C C . ILE B 1 147 ? 8.422 27.828 4.672 1 98.94 147 ILE B C 1
ATOM 3715 O O . ILE B 1 147 ? 9.031 26.906 5.238 1 98.94 147 ILE B O 1
ATOM 3719 N N . ASN B 1 148 ? 9.07 28.656 3.838 1 98.94 148 ASN B N 1
ATOM 3720 C CA . ASN B 1 148 ? 10.508 28.547 3.629 1 98.94 148 ASN B CA 1
ATOM 3721 C C . ASN B 1 148 ? 11.289 29.266 4.73 1 98.94 148 ASN B C 1
ATOM 3723 O O . ASN B 1 148 ? 10.695 29.828 5.656 1 98.94 148 ASN B O 1
ATOM 3727 N N . ASP B 1 149 ? 12.633 29.234 4.645 1 98.81 149 ASP B N 1
ATOM 3728 C CA . ASP B 1 149 ? 13.492 29.75 5.715 1 98.81 149 ASP B CA 1
ATOM 3729 C C . ASP B 1 149 ? 13.57 31.266 5.676 1 98.81 149 ASP B C 1
ATOM 3731 O O . ASP B 1 149 ? 14.195 31.891 6.539 1 98.81 149 ASP B O 1
ATOM 3735 N N . GLU B 1 150 ? 12.875 31.922 4.719 1 98.69 150 GLU B N 1
ATOM 3736 C CA . GLU B 1 150 ? 12.75 33.375 4.656 1 98.69 150 GLU B CA 1
ATOM 3737 C C . GLU B 1 150 ? 11.43 33.844 5.266 1 98.69 150 GLU B C 1
ATOM 3739 O O . GLU B 1 150 ? 11.188 35.031 5.379 1 98.69 150 GLU B O 1
ATOM 3744 N N . GLY B 1 151 ? 10.609 32.875 5.629 1 98.69 151 GLY B N 1
ATOM 3745 C CA . GLY B 1 151 ? 9.328 33.219 6.23 1 98.69 151 GLY B CA 1
ATOM 3746 C C . GLY B 1 151 ? 8.234 33.469 5.207 1 98.69 151 GLY B C 1
ATOM 3747 O O . GLY B 1 151 ? 7.312 34.25 5.453 1 98.69 151 GLY B O 1
ATOM 3748 N N . SER B 1 152 ? 8.383 32.906 4.051 1 98.69 152 SER B N 1
ATOM 3749 C CA . SER B 1 152 ? 7.363 33.031 3.012 1 98.69 152 SER B CA 1
ATOM 3750 C C . SER B 1 152 ? 6.648 31.703 2.797 1 98.69 152 SER B C 1
ATOM 3752 O O . SER B 1 152 ? 7.277 30.641 2.836 1 98.69 152 SER B O 1
ATOM 3754 N N . VAL B 1 153 ? 5.398 31.781 2.531 1 98.81 153 VAL B N 1
ATOM 3755 C CA . VAL B 1 153 ? 4.641 30.578 2.189 1 98.81 153 VAL B CA 1
ATOM 3756 C C . VAL B 1 153 ? 5.074 30.062 0.817 1 98.81 153 VAL B C 1
ATOM 3758 O O . VAL B 1 153 ? 4.93 30.766 -0.188 1 98.81 153 VAL B O 1
ATOM 3761 N N . ALA B 1 154 ? 5.59 28.859 0.792 1 98.81 154 ALA B N 1
ATOM 3762 C CA . ALA B 1 154 ? 6.129 28.281 -0.438 1 98.81 154 ALA B CA 1
ATOM 3763 C C . ALA B 1 154 ? 5.074 27.438 -1.159 1 98.81 154 ALA B C 1
ATOM 3765 O O . ALA B 1 154 ? 5.125 27.297 -2.381 1 98.81 154 ALA B O 1
ATOM 3766 N N . ALA B 1 155 ? 4.145 26.844 -0.429 1 98.81 155 ALA B N 1
ATOM 3767 C CA . ALA B 1 155 ? 3.107 26 -1.024 1 98.81 155 ALA B CA 1
ATOM 3768 C C . ALA B 1 155 ? 1.943 25.797 -0.059 1 98.81 155 ALA B C 1
ATOM 3770 O O . ALA B 1 155 ? 2.123 25.844 1.159 1 98.81 155 ALA B O 1
ATOM 3771 N N . VAL B 1 156 ? 0.782 25.656 -0.605 1 98.81 156 VAL B N 1
ATOM 3772 C CA . VAL B 1 156 ? -0.42 25.281 0.134 1 98.81 156 VAL B CA 1
ATOM 3773 C C . VAL B 1 156 ? -1.131 24.125 -0.579 1 98.81 156 VAL B C 1
ATOM 3775 O O . VAL B 1 156 ? -1.469 24.234 -1.76 1 98.81 156 VAL B O 1
ATOM 3778 N N . TYR B 1 157 ? -1.263 23.031 0.078 1 98.88 157 TYR B N 1
ATOM 3779 C CA . TYR B 1 157 ? -2.096 21.922 -0.349 1 98.88 157 TYR B CA 1
ATOM 3780 C C . TYR B 1 157 ? -3.322 21.781 0.546 1 98.88 157 TYR B C 1
ATOM 3782 O O . TYR B 1 157 ? -3.207 21.797 1.774 1 98.88 157 TYR B O 1
ATOM 3790 N N . ARG B 1 158 ? -4.449 21.719 -0.037 1 98.88 158 ARG B N 1
ATOM 3791 C CA . ARG B 1 158 ? -5.691 21.5 0.697 1 98.88 158 ARG B CA 1
ATOM 3792 C C . ARG B 1 158 ? -6.16 20.062 0.58 1 98.88 158 ARG B C 1
ATOM 3794 O O . ARG B 1 158 ? -6.223 19.5 -0.521 1 98.88 158 ARG B O 1
ATOM 3801 N N . LYS B 1 159 ? -6.434 19.469 1.713 1 98.88 159 LYS B N 1
ATOM 3802 C CA . LYS B 1 159 ? -6.762 18.047 1.803 1 98.88 159 LYS B CA 1
ATOM 3803 C C . LYS B 1 159 ? -7.867 17.688 0.815 1 98.88 159 LYS B C 1
ATOM 3805 O O . LYS B 1 159 ? -8.93 18.297 0.805 1 98.88 159 LYS B O 1
ATOM 3810 N N . SER B 1 160 ? -7.57 16.594 0.08 1 98.31 160 SER B N 1
ATOM 3811 C CA . SER B 1 160 ? -8.469 16.297 -1.028 1 98.31 160 SER B CA 1
ATOM 3812 C C . SER B 1 160 ? -9.414 15.148 -0.676 1 98.31 160 SER B C 1
ATOM 3814 O O . SER B 1 160 ? -10.516 15.062 -1.22 1 98.31 160 SER B O 1
ATOM 3816 N N . HIS B 1 161 ? -8.984 14.234 0.107 1 98.69 161 HIS B N 1
ATOM 3817 C CA . HIS B 1 161 ? -9.805 13.125 0.584 1 98.69 161 HIS B CA 1
ATOM 3818 C C . HIS B 1 161 ? -10.25 13.359 2.023 1 98.69 161 HIS B C 1
ATOM 3820 O O . HIS B 1 161 ? -9.422 13.484 2.926 1 98.69 161 HIS B O 1
ATOM 3826 N N . LEU B 1 162 ? -11.516 13.391 2.197 1 98.5 162 LEU B N 1
ATOM 3827 C CA . LEU B 1 162 ? -12.039 13.695 3.521 1 98.5 162 LEU B CA 1
ATOM 3828 C C . LEU B 1 162 ? -12.516 12.438 4.23 1 98.5 162 LEU B C 1
ATOM 3830 O O . LEU B 1 162 ? -13.094 11.547 3.602 1 98.5 162 LEU B O 1
ATOM 3834 N N . PHE B 1 163 ? -12.281 12.336 5.5 1 97.06 163 PHE B N 1
ATOM 3835 C CA . PHE B 1 163 ? -12.492 11.156 6.332 1 97.06 163 PHE B CA 1
ATOM 3836 C C . PHE B 1 163 ? -13.938 11.086 6.809 1 97.06 163 PHE B C 1
ATOM 3838 O O . PHE B 1 163 ? -14.266 11.594 7.879 1 97.06 163 PHE B O 1
ATOM 3845 N N . ASP B 1 164 ? -14.789 10.477 6.043 1 96.69 164 ASP B N 1
ATOM 3846 C CA . ASP B 1 164 ? -16.172 10.164 6.375 1 96.69 164 ASP B CA 1
ATOM 3847 C C . ASP B 1 164 ? -16.344 8.68 6.68 1 96.69 164 ASP B C 1
ATOM 3849 O O . ASP B 1 164 ? -16.516 7.867 5.766 1 96.69 164 ASP B O 1
ATOM 3853 N N . VAL B 1 165 ? -16.328 8.344 8.008 1 94.69 165 VAL B N 1
ATOM 3854 C CA . VAL B 1 165 ? -16.328 6.93 8.367 1 94.69 165 VAL B CA 1
ATOM 3855 C C . VAL B 1 165 ? -17.266 6.695 9.547 1 94.69 165 VAL B C 1
ATOM 3857 O O . VAL B 1 165 ? -17.438 7.574 10.391 1 94.69 165 VAL B O 1
ATOM 3860 N N . GLU B 1 166 ? -17.906 5.586 9.539 1 93.25 166 GLU B N 1
ATOM 3861 C CA . GLU B 1 166 ? -18.688 5.035 10.641 1 93.25 166 GLU B CA 1
ATOM 3862 C C . GLU B 1 166 ? -18.203 3.643 11.023 1 93.25 166 GLU B C 1
ATOM 3864 O O . GLU B 1 166 ? -18.531 2.658 10.359 1 93.25 166 GLU B O 1
ATOM 3869 N N . LEU B 1 167 ? -17.438 3.662 12.062 1 91.38 167 LEU B N 1
ATOM 3870 C CA . LEU B 1 167 ? -16.953 2.393 12.586 1 91.38 167 LEU B CA 1
ATOM 3871 C C . LEU B 1 167 ? -17.594 2.074 13.938 1 91.38 167 LEU B C 1
ATOM 3873 O O . LEU B 1 167 ? -16.938 2.15 14.977 1 91.38 167 LEU B O 1
ATOM 3877 N N . PRO B 1 168 ? -18.797 1.607 13.953 1 86.06 168 PRO B N 1
ATOM 3878 C CA . PRO B 1 168 ? -19.5 1.402 15.211 1 86.06 168 PRO B CA 1
ATOM 3879 C C . PRO B 1 168 ? -18.781 0.44 16.156 1 86.06 168 PRO B C 1
ATOM 3881 O O . PRO B 1 168 ? -18.703 0.692 17.359 1 86.06 168 PRO B O 1
ATOM 3884 N N . GLY B 1 169 ? -18.219 -0.6 15.625 1 82.62 169 GLY B N 1
ATOM 3885 C CA . GLY B 1 169 ? -17.547 -1.582 16.453 1 82.62 169 GLY B CA 1
ATOM 3886 C C . GLY B 1 169 ? -16.203 -1.09 16.984 1 82.62 169 GLY B C 1
ATOM 3887 O O . GLY B 1 169 ? -15.594 -1.741 17.828 1 82.62 169 GLY B O 1
ATOM 3888 N N . ARG B 1 170 ? -15.898 0.173 16.609 1 82.69 170 ARG B N 1
ATOM 3889 C CA . ARG B 1 170 ? -14.586 0.67 17 1 82.69 170 ARG B CA 1
ATOM 3890 C C . ARG B 1 170 ? -14.68 2.076 17.594 1 82.69 170 ARG B C 1
ATOM 3892 O O . ARG B 1 170 ? -13.664 2.738 17.797 1 82.69 170 ARG B O 1
ATOM 3899 N N . GLY B 1 171 ? -15.875 2.594 17.75 1 81.5 171 GLY B N 1
ATOM 3900 C CA . GLY B 1 171 ? -16.125 3.861 18.422 1 81.5 171 GLY B CA 1
ATOM 3901 C C . GLY B 1 171 ? -15.734 5.062 17.578 1 81.5 171 GLY B C 1
ATOM 3902 O O . GLY B 1 171 ? -15.328 6.098 18.109 1 81.5 171 GLY B O 1
ATOM 3903 N N . VAL B 1 172 ? -15.711 4.895 16.297 1 83.31 172 VAL B N 1
ATOM 3904 C CA . VAL B 1 172 ? -15.336 6 15.43 1 83.31 172 VAL B CA 1
ATOM 3905 C C . VAL B 1 172 ? -16.531 6.387 14.547 1 83.31 172 VAL B C 1
ATOM 3907 O O . VAL B 1 172 ? -17.078 5.547 13.828 1 83.31 172 VAL B O 1
ATOM 3910 N N . SER B 1 173 ? -17.031 7.484 14.711 1 88.75 173 SER B N 1
ATOM 3911 C CA . SER B 1 173 ? -18.016 8.125 13.844 1 88.75 173 SER B CA 1
ATOM 3912 C C . SER B 1 173 ? -17.625 9.555 13.516 1 88.75 173 SER B C 1
ATOM 3914 O O . SER B 1 173 ? -17.781 10.461 14.336 1 88.75 173 SER B O 1
ATOM 3916 N N . LEU B 1 174 ? -17.047 9.703 12.312 1 91.69 174 LEU B N 1
ATOM 3917 C CA . LEU B 1 174 ? -16.531 11 11.891 1 91.69 174 LEU B CA 1
ATOM 3918 C C . LEU B 1 174 ? -17 11.336 10.477 1 91.69 174 LEU B C 1
ATOM 3920 O O . LEU B 1 174 ? -17.016 10.469 9.602 1 91.69 174 LEU B O 1
ATOM 3924 N N . LYS B 1 175 ? -17.484 12.555 10.312 1 94.19 175 LYS B N 1
ATOM 3925 C CA . LYS B 1 175 ? -17.875 13.086 9.016 1 94.19 175 LYS B CA 1
ATOM 3926 C C . LYS B 1 175 ? -17.156 14.406 8.727 1 94.19 175 LYS B C 1
ATOM 3928 O O . LYS B 1 175 ? -17.734 15.477 8.875 1 94.19 175 LYS B O 1
ATOM 3933 N N . GLU B 1 176 ? -15.945 14.281 8.273 1 94.88 176 GLU B N 1
ATOM 3934 C CA . GLU B 1 176 ? -15.102 15.453 8.023 1 94.88 176 GLU B CA 1
ATOM 3935 C C . GLU B 1 176 ? -15.727 16.359 6.977 1 94.88 176 GLU B C 1
ATOM 3937 O O . GLU B 1 176 ? -15.602 17.594 7.059 1 94.88 176 GLU B O 1
ATOM 3942 N N . SER B 1 177 ? -16.453 15.812 6.059 1 95.69 177 SER B N 1
ATOM 3943 C CA . SER B 1 177 ? -17 16.562 4.941 1 95.69 177 SER B CA 1
ATOM 3944 C C . SER B 1 177 ? -18.156 17.469 5.395 1 95.69 177 SER B C 1
ATOM 3946 O O . SER B 1 177 ? -18.594 18.344 4.648 1 95.69 177 SER B O 1
ATOM 3948 N N . ALA B 1 178 ? -18.609 17.266 6.566 1 94.12 178 ALA B N 1
ATOM 3949 C CA . ALA B 1 178 ? -19.703 18.078 7.086 1 94.12 178 ALA B CA 1
ATOM 3950 C C . ALA B 1 178 ? -19.297 19.547 7.184 1 94.12 178 ALA B C 1
ATOM 3952 O O . ALA B 1 178 ? -20.141 20.438 7.086 1 94.12 178 ALA B O 1
ATOM 3953 N N . PHE B 1 179 ? -18.016 19.797 7.348 1 95.25 179 PHE B N 1
ATOM 3954 C CA . PHE B 1 179 ? -17.625 21.203 7.5 1 95.25 179 PHE B CA 1
ATOM 3955 C C . PHE B 1 179 ? -16.281 21.469 6.832 1 95.25 179 PHE B C 1
ATOM 3957 O O . PHE B 1 179 ? -15.789 22.594 6.867 1 95.25 179 PHE B O 1
ATOM 3964 N N . THR B 1 180 ? -15.648 20.531 6.289 1 98.31 180 THR B N 1
ATOM 3965 C CA . THR B 1 180 ? -14.398 20.688 5.566 1 98.31 180 THR B CA 1
ATOM 3966 C C . THR B 1 180 ? -14.617 20.562 4.062 1 98.31 180 THR B C 1
ATOM 3968 O O . THR B 1 180 ? -15.352 19.672 3.611 1 98.31 180 THR B O 1
ATOM 3971 N N . ILE B 1 181 ? -14.039 21.469 3.316 1 98.25 181 ILE B N 1
ATOM 3972 C CA . ILE B 1 181 ? -14.141 21.484 1.86 1 98.25 181 ILE B CA 1
ATOM 3973 C C . ILE B 1 181 ? -13.039 20.609 1.259 1 98.25 181 ILE B C 1
ATOM 3975 O O . ILE B 1 181 ? -11.867 20.75 1.606 1 98.25 181 ILE B O 1
ATOM 3979 N N . PRO B 1 182 ? -13.414 19.609 0.427 1 98.31 182 PRO B N 1
ATOM 3980 C CA . PRO B 1 182 ? -12.352 18.859 -0.247 1 98.31 182 PRO B CA 1
ATOM 3981 C C . PRO B 1 182 ? -11.508 19.734 -1.167 1 98.31 182 PRO B C 1
ATOM 3983 O O . PRO B 1 182 ? -12.047 20.484 -1.982 1 98.31 182 PRO B O 1
ATOM 3986 N N . GLY B 1 183 ? -10.219 19.641 -1.029 1 98.19 183 GLY B N 1
ATOM 3987 C CA . GLY B 1 183 ? -9.32 20.406 -1.875 1 98.19 183 GLY B CA 1
ATOM 3988 C C . GLY B 1 183 ? -9.523 20.141 -3.355 1 98.19 183 GLY B C 1
ATOM 3989 O O . GLY B 1 183 ? -9.766 19 -3.762 1 98.19 183 GLY B O 1
ATOM 3990 N N . PRO B 1 184 ? -9.352 21.156 -4.164 1 96 184 PRO B N 1
ATOM 3991 C CA . PRO B 1 184 ? -9.727 21.047 -5.574 1 96 184 PRO B CA 1
ATOM 3992 C C . PRO B 1 184 ? -8.617 20.422 -6.434 1 96 184 PRO B C 1
ATOM 3994 O O . PRO B 1 184 ? -8.867 20.031 -7.578 1 96 184 PRO B O 1
ATOM 3997 N N . ALA B 1 185 ? -7.34 20.406 -5.859 1 95.88 185 ALA B N 1
ATOM 3998 C CA . ALA B 1 185 ? -6.246 19.984 -6.727 1 95.88 185 ALA B CA 1
ATOM 3999 C C . ALA B 1 185 ? -5.062 19.484 -5.906 1 95.88 185 ALA B C 1
ATOM 4001 O O . ALA B 1 185 ? -4.91 19.828 -4.738 1 95.88 185 ALA B O 1
ATOM 4002 N N . LEU B 1 186 ? -4.32 18.609 -6.625 1 97.56 186 LEU B N 1
ATOM 4003 C CA . LEU B 1 186 ? -3.01 18.266 -6.082 1 97.56 186 LEU B CA 1
ATOM 4004 C C . LEU B 1 186 ? -2.035 19.438 -6.234 1 97.56 186 LEU B C 1
ATOM 4006 O O . LEU B 1 186 ? -2.234 20.312 -7.078 1 97.56 186 LEU B O 1
ATOM 4010 N N . THR B 1 187 ? -1.074 19.469 -5.375 1 98.06 187 THR B N 1
ATOM 4011 C CA . THR B 1 187 ? 0.006 20.453 -5.465 1 98.06 187 THR B CA 1
ATOM 4012 C C . THR B 1 187 ? 1.297 19.781 -5.938 1 98.06 187 THR B C 1
ATOM 4014 O O . THR B 1 187 ? 1.676 18.734 -5.43 1 98.06 187 THR B O 1
ATOM 4017 N N . PRO B 1 188 ? 1.981 20.359 -6.973 1 98.06 188 PRO B N 1
ATOM 4018 C CA . PRO B 1 188 ? 3.266 19.781 -7.375 1 98.06 188 PRO B CA 1
ATOM 4019 C C . PRO B 1 188 ? 4.27 19.719 -6.223 1 98.06 188 PRO B C 1
ATOM 4021 O O . PRO B 1 188 ? 4.172 20.484 -5.27 1 98.06 188 PRO B O 1
ATOM 4024 N N . PRO B 1 189 ? 5.18 18.797 -6.344 1 98.62 189 PRO B N 1
ATOM 4025 C CA . PRO B 1 189 ? 6.207 18.75 -5.301 1 98.62 189 PRO B CA 1
ATOM 4026 C C . PRO B 1 189 ? 6.934 20.078 -5.117 1 98.62 189 PRO B C 1
ATOM 4028 O O . PRO B 1 189 ? 7.203 20.781 -6.098 1 98.62 189 PRO B O 1
ATOM 4031 N N . VAL B 1 190 ? 7.262 20.391 -3.855 1 98.81 190 VAL B N 1
ATOM 4032 C CA . VAL B 1 190 ? 7.914 21.656 -3.492 1 98.81 190 VAL B CA 1
ATOM 4033 C C . VAL B 1 190 ? 9.422 21.438 -3.375 1 98.81 190 VAL B C 1
ATOM 4035 O O . VAL B 1 190 ? 9.875 20.516 -2.689 1 98.81 190 VAL B O 1
ATOM 4038 N N . GLN B 1 191 ? 10.195 22.266 -4.082 1 98.75 191 GLN B N 1
ATOM 4039 C CA . GLN B 1 191 ? 11.648 22.203 -3.918 1 98.75 191 GLN B CA 1
ATOM 4040 C C . GLN B 1 191 ? 12.07 22.734 -2.553 1 98.75 191 GLN B C 1
ATOM 4042 O O . GLN B 1 191 ? 11.766 23.891 -2.211 1 98.75 191 GLN B O 1
ATOM 4047 N N . THR B 1 192 ? 12.742 21.938 -1.761 1 98.88 192 THR B N 1
ATOM 4048 C CA . THR B 1 192 ? 13.203 22.297 -0.422 1 98.88 192 THR B CA 1
ATOM 4049 C C . THR B 1 192 ? 14.664 21.891 -0.227 1 98.88 192 THR B C 1
ATOM 4051 O O . THR B 1 192 ? 15.258 21.25 -1.092 1 98.88 192 THR B O 1
ATOM 4054 N N . PRO B 1 193 ? 15.242 22.234 0.925 1 98.62 193 PRO B N 1
ATOM 4055 C CA . PRO B 1 193 ? 16.641 21.859 1.166 1 98.62 193 PRO B CA 1
ATOM 4056 C C . PRO B 1 193 ? 16.828 20.344 1.299 1 98.62 193 PRO B C 1
ATOM 4058 O O . PRO B 1 193 ? 17.953 19.859 1.171 1 98.62 193 PRO B O 1
ATOM 4061 N N . ILE B 1 194 ? 15.781 19.641 1.479 1 98.81 194 ILE B N 1
ATOM 4062 C CA . ILE B 1 194 ? 15.953 18.203 1.673 1 98.81 194 ILE B CA 1
ATOM 4063 C C . ILE B 1 194 ? 15.523 17.453 0.409 1 98.81 194 ILE B C 1
ATOM 4065 O O . ILE B 1 194 ? 15.492 16.219 0.389 1 98.81 194 ILE B O 1
ATOM 4069 N N . GLY B 1 195 ? 15.148 18.125 -0.599 1 98.75 195 GLY B N 1
ATOM 4070 C CA . GLY B 1 195 ? 14.664 17.531 -1.836 1 98.75 195 GLY B CA 1
ATOM 4071 C C . GLY B 1 195 ? 13.258 17.969 -2.195 1 98.75 195 GLY B C 1
ATOM 4072 O O . GLY B 1 195 ? 12.734 18.922 -1.618 1 98.75 195 GLY B O 1
ATOM 4073 N N . LYS B 1 196 ? 12.656 17.344 -3.217 1 98.88 196 LYS B N 1
ATOM 4074 C CA . LYS B 1 196 ? 11.289 17.625 -3.643 1 98.88 196 LYS B CA 1
ATOM 4075 C C . LYS B 1 196 ? 10.273 16.953 -2.713 1 98.88 196 LYS B C 1
ATOM 4077 O O . LYS B 1 196 ? 10.211 15.734 -2.643 1 98.88 196 LYS B O 1
ATOM 4082 N N . VAL B 1 197 ? 9.477 17.797 -2.096 1 98.94 197 VAL B N 1
ATOM 4083 C CA . VAL B 1 197 ? 8.555 17.312 -1.073 1 98.94 197 VAL B CA 1
ATOM 4084 C C . VAL B 1 197 ? 7.129 17.328 -1.613 1 98.94 197 VAL B C 1
ATOM 4086 O O . VAL B 1 197 ? 6.656 18.359 -2.096 1 98.94 197 VAL B O 1
ATOM 4089 N N . GLY B 1 198 ? 6.496 16.109 -1.583 1 98.94 198 GLY B N 1
ATOM 4090 C CA . GLY B 1 198 ? 5.082 16.016 -1.921 1 98.94 198 GLY B CA 1
ATOM 4091 C C . GLY B 1 198 ? 4.172 16.156 -0.718 1 98.94 198 GLY B C 1
ATOM 4092 O O . GLY B 1 198 ? 4.484 15.672 0.369 1 98.94 198 GLY B O 1
ATOM 4093 N N . LEU B 1 199 ? 3.045 16.797 -0.942 1 98.94 199 LEU B N 1
ATOM 4094 C CA . LEU B 1 199 ? 2.189 17.156 0.181 1 98.94 199 LEU B CA 1
ATOM 4095 C C . LEU B 1 199 ? 0.897 16.344 0.168 1 98.94 199 LEU B C 1
ATOM 4097 O O . LEU B 1 199 ? 0.186 16.328 -0.839 1 98.94 199 LEU B O 1
ATOM 4101 N N . GLY B 1 200 ? 0.579 15.594 1.216 1 98.88 200 GLY B N 1
ATOM 4102 C CA . GLY B 1 200 ? -0.684 14.977 1.586 1 98.88 200 GLY B CA 1
ATOM 4103 C C . GLY B 1 200 ? -1.096 15.266 3.016 1 98.88 200 GLY B C 1
ATOM 4104 O O . GLY B 1 200 ? -0.397 15.984 3.734 1 98.88 200 GLY B O 1
ATOM 4105 N N . ILE B 1 201 ? -2.242 14.797 3.389 1 98.94 201 ILE B N 1
ATOM 4106 C CA . ILE B 1 201 ? -2.705 14.93 4.766 1 98.94 201 ILE B CA 1
ATOM 4107 C C . ILE B 1 201 ? -3.496 13.688 5.164 1 98.94 201 ILE B C 1
ATOM 4109 O O . ILE B 1 201 ? -4.531 13.383 4.566 1 98.94 201 ILE B O 1
ATOM 4113 N N . CYS B 1 202 ? -3.053 12.977 6.078 1 98.81 202 CYS B N 1
ATOM 4114 C CA . CYS B 1 202 ? -3.777 11.961 6.832 1 98.81 202 CYS B CA 1
ATOM 4115 C C . CYS B 1 202 ? -4.531 11.016 5.902 1 98.81 202 CYS B C 1
ATOM 4117 O O . CYS B 1 202 ? -3.92 10.195 5.219 1 98.81 202 CYS B O 1
ATOM 4119 N N . TYR B 1 203 ? -5.883 11.242 5.715 1 98.81 203 TYR B N 1
ATOM 4120 C CA . TYR B 1 203 ? -6.734 10.344 4.945 1 98.81 203 TYR B CA 1
ATOM 4121 C C . TYR B 1 203 ? -6.227 10.203 3.516 1 98.81 203 TYR B C 1
ATOM 4123 O O . TYR B 1 203 ? -6.457 9.18 2.865 1 98.81 203 TYR B O 1
ATOM 4131 N N . ASP B 1 204 ? -5.492 11.141 2.992 1 98.88 204 ASP B N 1
ATOM 4132 C CA . ASP B 1 204 ? -4.848 11.062 1.684 1 98.88 204 ASP B CA 1
ATOM 4133 C C . ASP B 1 204 ? -3.963 9.82 1.583 1 98.88 204 ASP B C 1
ATOM 4135 O O . ASP B 1 204 ? -3.764 9.281 0.493 1 98.88 204 ASP B O 1
ATOM 4139 N N . LEU B 1 205 ? -3.514 9.375 2.742 1 98.88 205 LEU B N 1
ATOM 4140 C CA . LEU B 1 205 ? -2.598 8.242 2.834 1 98.88 205 LEU B CA 1
ATOM 4141 C C . LEU B 1 205 ? -3.234 6.98 2.26 1 98.88 205 LEU B C 1
ATOM 4143 O O . LEU B 1 205 ? -2.535 6.113 1.73 1 98.88 205 LEU B O 1
ATOM 4147 N N . ARG B 1 206 ? -4.5 6.891 2.316 1 98.69 206 ARG B N 1
ATOM 4148 C CA . ARG B 1 206 ? -5.207 5.672 1.933 1 98.69 206 ARG B CA 1
ATOM 4149 C C . ARG B 1 206 ? -5.297 5.547 0.415 1 98.69 206 ARG B C 1
ATOM 4151 O O . ARG B 1 206 ? -5.668 4.492 -0.104 1 98.69 206 ARG B O 1
ATOM 4158 N N . PHE B 1 207 ? -4.973 6.539 -0.341 1 98.69 207 PHE B N 1
ATOM 4159 C CA . PHE B 1 207 ? -5.172 6.586 -1.784 1 98.69 207 PHE B CA 1
ATOM 4160 C C . PHE B 1 207 ? -3.834 6.609 -2.514 1 98.69 207 PHE B C 1
ATOM 4162 O O . PHE B 1 207 ? -3.252 7.676 -2.723 1 98.69 207 PHE B O 1
ATOM 4169 N N . PRO B 1 208 ? -3.383 5.418 -2.975 1 98.5 208 PRO B N 1
ATOM 4170 C CA . PRO B 1 208 ? -2.078 5.359 -3.639 1 98.5 208 PRO B CA 1
ATOM 4171 C C . PRO B 1 208 ? -2.021 6.199 -4.91 1 98.5 208 PRO B C 1
ATOM 4173 O O . PRO B 1 208 ? -0.938 6.598 -5.344 1 98.5 208 PRO B O 1
ATOM 4176 N N . GLU B 1 209 ? -3.178 6.566 -5.461 1 97.94 209 GLU B N 1
ATOM 4177 C CA . GLU B 1 209 ? -3.229 7.402 -6.656 1 97.94 209 GLU B CA 1
ATOM 4178 C C . GLU B 1 209 ? -2.537 8.742 -6.422 1 97.94 209 GLU B C 1
ATOM 4180 O O . GLU B 1 209 ? -1.869 9.266 -7.312 1 97.94 209 GLU B O 1
ATOM 4185 N N . LEU B 1 210 ? -2.689 9.234 -5.215 1 98.56 210 LEU B N 1
ATOM 4186 C CA . LEU B 1 210 ? -2.094 10.531 -4.895 1 98.56 210 LEU B CA 1
ATOM 4187 C C . LEU B 1 210 ? -0.571 10.438 -4.895 1 98.56 210 LEU B C 1
ATOM 4189 O O . LEU B 1 210 ? 0.102 11.242 -5.547 1 98.56 210 LEU B O 1
ATOM 4193 N N . SER B 1 211 ? -0.04 9.469 -4.188 1 98.62 211 SER B N 1
ATOM 4194 C CA . SER B 1 211 ? 1.411 9.328 -4.113 1 98.62 211 SER B CA 1
ATOM 4195 C C . SER B 1 211 ? 2.008 9.008 -5.477 1 98.62 211 SER B C 1
ATOM 4197 O O . SER B 1 211 ? 3.094 9.484 -5.812 1 98.62 211 SER B O 1
ATOM 4199 N N . LEU B 1 212 ? 1.291 8.242 -6.242 1 97.81 212 LEU B N 1
ATOM 4200 C CA . LEU B 1 212 ? 1.777 7.898 -7.574 1 97.81 212 LEU B CA 1
ATOM 4201 C C . LEU B 1 212 ? 1.769 9.117 -8.484 1 97.81 212 LEU B C 1
ATOM 4203 O O . LEU B 1 212 ? 2.66 9.281 -9.32 1 97.81 212 LEU B O 1
ATOM 4207 N N . ALA B 1 213 ? 0.741 9.906 -8.352 1 97.88 213 ALA B N 1
ATOM 4208 C CA . ALA B 1 213 ? 0.699 11.156 -9.117 1 97.88 213 ALA B CA 1
ATOM 4209 C C . ALA B 1 213 ? 1.914 12.031 -8.805 1 97.88 213 ALA B C 1
ATOM 4211 O O . ALA B 1 213 ? 2.531 12.586 -9.719 1 97.88 213 ALA B O 1
ATOM 4212 N N . LEU B 1 214 ? 2.254 12.117 -7.559 1 98.62 214 LEU B N 1
ATOM 4213 C CA . LEU B 1 214 ? 3.406 12.906 -7.137 1 98.62 214 LEU B CA 1
ATOM 4214 C C . LEU B 1 214 ? 4.707 12.266 -7.609 1 98.62 214 LEU B C 1
ATOM 4216 O O . LEU B 1 214 ? 5.648 12.961 -7.992 1 98.62 214 LEU B O 1
ATOM 4220 N N . GLN B 1 215 ? 4.738 10.938 -7.57 1 98 215 GLN B N 1
ATOM 4221 C CA . GLN B 1 215 ? 5.914 10.211 -8.039 1 98 215 GLN B CA 1
ATOM 4222 C C . GLN B 1 215 ? 6.191 10.508 -9.508 1 98 215 GLN B C 1
ATOM 4224 O O . GLN B 1 215 ? 7.348 10.641 -9.914 1 98 215 GLN B O 1
ATOM 4229 N N . ARG B 1 216 ? 5.137 10.602 -10.281 1 96.44 216 ARG B N 1
ATOM 4230 C CA . ARG B 1 216 ? 5.285 10.898 -11.703 1 96.44 216 ARG B CA 1
ATOM 4231 C C . ARG B 1 216 ? 5.891 12.281 -11.914 1 96.44 216 ARG B C 1
ATOM 4233 O O . ARG B 1 216 ? 6.391 12.594 -12.992 1 96.44 216 ARG B O 1
ATOM 4240 N N . GLN B 1 217 ? 5.82 13.094 -10.859 1 97.38 217 GLN B N 1
ATOM 4241 C CA . GLN B 1 217 ? 6.391 14.43 -10.93 1 97.38 217 GLN B CA 1
ATOM 4242 C C . GLN B 1 217 ? 7.797 14.469 -10.336 1 97.38 217 GLN B C 1
ATOM 4244 O O . GLN B 1 217 ? 8.359 15.539 -10.117 1 97.38 217 GLN B O 1
ATOM 4249 N N . GLY B 1 218 ? 8.336 13.344 -9.93 1 97.31 218 GLY B N 1
ATOM 4250 C CA . GLY B 1 218 ? 9.711 13.242 -9.477 1 97.31 218 GLY B CA 1
ATOM 4251 C C . GLY B 1 218 ? 9.875 13.555 -8 1 97.31 218 GLY B C 1
ATOM 4252 O O . GLY B 1 218 ? 10.93 14.039 -7.578 1 97.31 218 GLY B O 1
ATOM 4253 N N . VAL B 1 219 ? 8.922 13.297 -7.242 1 98.69 219 VAL B N 1
ATOM 4254 C CA . VAL B 1 219 ? 8.969 13.57 -5.809 1 98.69 219 VAL B CA 1
ATOM 4255 C C . VAL B 1 219 ? 10.055 12.711 -5.16 1 98.69 219 VAL B C 1
ATOM 4257 O O . VAL B 1 219 ? 10.289 11.578 -5.57 1 98.69 219 VAL B O 1
ATOM 4260 N N . ASP B 1 220 ? 10.742 13.258 -4.117 1 98.88 220 ASP B N 1
ATOM 4261 C CA . ASP B 1 220 ? 11.758 12.547 -3.35 1 98.88 220 ASP B CA 1
ATOM 4262 C C . ASP B 1 220 ? 11.219 12.109 -1.993 1 98.88 220 ASP B C 1
ATOM 4264 O O . ASP B 1 220 ? 11.664 11.102 -1.438 1 98.88 220 ASP B O 1
ATOM 4268 N N . ILE B 1 221 ? 10.352 12.906 -1.452 1 98.94 221 ILE B N 1
ATOM 4269 C CA . ILE B 1 221 ? 9.797 12.734 -0.111 1 98.94 221 ILE B CA 1
ATOM 4270 C C . ILE B 1 221 ? 8.289 12.938 -0.146 1 98.94 221 ILE B C 1
ATOM 4272 O O . ILE B 1 221 ? 7.797 13.914 -0.707 1 98.94 221 ILE B O 1
ATOM 4276 N N . LEU B 1 222 ? 7.582 11.969 0.371 1 98.94 222 LEU B N 1
ATOM 4277 C CA . LEU B 1 222 ? 6.148 12.125 0.594 1 98.94 222 LEU B CA 1
ATOM 4278 C C . LEU B 1 222 ? 5.859 12.492 2.047 1 98.94 222 LEU B C 1
ATOM 4280 O O . LEU B 1 222 ? 6.547 12.023 2.957 1 98.94 222 LEU B O 1
ATOM 4284 N N . THR B 1 223 ? 4.863 13.297 2.266 1 98.94 223 THR B N 1
ATOM 4285 C CA . THR B 1 223 ? 4.492 13.664 3.625 1 98.94 223 THR B CA 1
ATOM 4286 C C . THR B 1 223 ? 3.008 13.406 3.869 1 98.94 223 THR B C 1
ATOM 4288 O O . THR B 1 223 ? 2.18 13.609 2.98 1 98.94 223 THR B O 1
ATOM 4291 N N . TYR B 1 224 ? 2.723 12.93 5.055 1 98.94 224 TYR B N 1
ATOM 4292 C CA . TYR B 1 224 ? 1.355 12.664 5.496 1 98.94 224 TYR B CA 1
ATOM 4293 C C . TYR B 1 224 ? 1.163 13.078 6.953 1 98.94 224 TYR B C 1
ATOM 4295 O O . TYR B 1 224 ? 0.893 12.234 7.809 1 98.94 224 TYR B O 1
ATOM 4303 N N . PRO B 1 225 ? 1.266 14.414 7.254 1 99 225 PRO B N 1
ATOM 4304 C CA . PRO B 1 225 ? 0.891 14.805 8.617 1 99 225 PRO B CA 1
ATOM 4305 C C . PRO B 1 225 ? -0.508 14.328 9 1 99 225 PRO B C 1
ATOM 4307 O O . PRO B 1 225 ? -1.426 14.367 8.18 1 99 225 PRO B O 1
ATOM 4310 N N . SER B 1 226 ? -0.61 13.82 10.289 1 98.94 226 SER B N 1
ATOM 4311 C CA . SER B 1 226 ? -1.852 13.086 10.523 1 98.94 226 SER B CA 1
ATOM 4312 C C . SER B 1 226 ? -2.307 13.227 11.977 1 98.94 226 SER B C 1
ATOM 4314 O O . SER B 1 226 ? -1.501 13.531 12.859 1 98.94 226 SER B O 1
ATOM 4316 N N . ALA B 1 227 ? -3.574 13.055 12.148 1 98.75 227 ALA B N 1
ATOM 4317 C CA . ALA B 1 227 ? -4.246 12.781 13.414 1 98.75 227 ALA B CA 1
ATOM 4318 C C . ALA B 1 227 ? -5.039 11.477 13.336 1 98.75 227 ALA B C 1
ATOM 4320 O O . ALA B 1 227 ? -6.223 11.445 13.688 1 98.75 227 ALA B O 1
ATOM 4321 N N . PHE B 1 228 ? -4.445 10.367 13.023 1 98.25 228 PHE B N 1
ATOM 4322 C CA . PHE B 1 228 ? -5.105 9.07 12.906 1 98.25 228 PHE B CA 1
ATOM 4323 C C . PHE B 1 228 ? -5.828 8.711 14.195 1 98.25 228 PHE B C 1
ATOM 4325 O O . PHE B 1 228 ? -5.289 8.891 15.289 1 98.25 228 PHE B O 1
ATOM 4332 N N . THR B 1 229 ? -7.02 8.156 14.039 1 97.38 229 THR B N 1
ATOM 4333 C CA . THR B 1 229 ? -7.672 7.574 15.211 1 97.38 229 THR B CA 1
ATOM 4334 C C . THR B 1 229 ? -6.883 6.375 15.727 1 97.38 229 THR B C 1
ATOM 4336 O O . THR B 1 229 ? -6.105 5.773 14.984 1 97.38 229 THR B O 1
ATOM 4339 N N . VAL B 1 230 ? -7.141 6.074 16.938 1 97.19 230 VAL B N 1
ATOM 4340 C CA . VAL B 1 230 ? -6.426 4.957 17.547 1 97.19 230 VAL B CA 1
ATOM 4341 C C . VAL B 1 230 ? -6.754 3.664 16.797 1 97.19 230 VAL B C 1
ATOM 4343 O O . VAL B 1 230 ? -5.859 2.885 16.469 1 97.19 230 VAL B O 1
ATOM 4346 N N . ALA B 1 231 ? -8.008 3.408 16.469 1 95.5 231 ALA B N 1
ATOM 4347 C CA . ALA B 1 231 ? -8.461 2.166 15.836 1 95.5 231 ALA B CA 1
ATOM 4348 C C . ALA B 1 231 ? -7.809 1.971 14.477 1 95.5 231 ALA B C 1
ATOM 4350 O O . ALA B 1 231 ? -7.25 0.908 14.188 1 95.5 231 ALA B O 1
ATOM 4351 N N . THR B 1 232 ? -7.855 2.975 13.609 1 97.31 232 THR B N 1
ATOM 4352 C CA . THR B 1 232 ? -7.301 2.822 12.266 1 97.31 232 THR B CA 1
ATOM 4353 C C . THR B 1 232 ? -5.777 2.916 12.297 1 97.31 232 THR B C 1
ATOM 4355 O O . THR B 1 232 ? -5.094 2.301 11.477 1 97.31 232 THR B O 1
ATOM 4358 N N . GLY B 1 233 ? -5.312 3.746 13.281 1 98.31 233 GLY B N 1
ATOM 4359 C CA . GLY B 1 233 ? -3.867 3.82 13.414 1 98.31 233 GLY B CA 1
ATOM 4360 C C . GLY B 1 233 ? -3.227 2.48 13.727 1 98.31 233 GLY B C 1
ATOM 4361 O O . GLY B 1 233 ? -2.232 2.102 13.102 1 98.31 233 GLY B O 1
ATOM 4362 N N . ALA B 1 234 ? -3.805 1.764 14.641 1 97.62 234 ALA B N 1
ATOM 4363 C CA . ALA B 1 234 ? -3.283 0.464 15.055 1 97.62 234 ALA B CA 1
ATOM 4364 C C . ALA B 1 234 ? -3.256 -0.516 13.883 1 97.62 234 ALA B C 1
ATOM 4366 O O . ALA B 1 234 ? -2.344 -1.339 13.773 1 97.62 234 ALA B O 1
ATOM 4367 N N . ALA B 1 235 ? -4.145 -0.365 13.023 1 97.56 235 ALA B N 1
ATOM 4368 C CA . ALA B 1 235 ? -4.328 -1.354 11.969 1 97.56 235 ALA B CA 1
ATOM 4369 C C . ALA B 1 235 ? -3.604 -0.931 10.688 1 97.56 235 ALA B C 1
ATOM 4371 O O . ALA B 1 235 ? -3.084 -1.774 9.953 1 97.56 235 ALA B O 1
ATOM 4372 N N . HIS B 1 236 ? -3.541 0.401 10.383 1 98.75 236 HIS B N 1
ATOM 4373 C CA . HIS B 1 236 ? -3.287 0.774 8.992 1 98.75 236 HIS B CA 1
ATOM 4374 C C . HIS B 1 236 ? -2.092 1.715 8.883 1 98.75 236 HIS B C 1
ATOM 4376 O O . HIS B 1 236 ? -1.447 1.789 7.836 1 98.75 236 HIS B O 1
ATOM 4382 N N . TRP B 1 237 ? -1.715 2.416 9.93 1 98.88 237 TRP B N 1
ATOM 4383 C CA . TRP B 1 237 ? -0.821 3.568 9.867 1 98.88 237 TRP B CA 1
ATOM 4384 C C . TRP B 1 237 ? 0.54 3.174 9.305 1 98.88 237 TRP B C 1
ATOM 4386 O O . TRP B 1 237 ? 0.911 3.594 8.211 1 98.88 237 TRP B O 1
ATOM 4396 N N . GLU B 1 238 ? 1.154 2.287 9.945 1 98.94 238 GLU B N 1
ATOM 4397 C CA . GLU B 1 238 ? 2.5 1.899 9.531 1 98.94 238 GLU B CA 1
ATOM 4398 C C . GLU B 1 238 ? 2.479 1.191 8.18 1 98.94 238 GLU B C 1
ATOM 4400 O O . GLU B 1 238 ? 3.307 1.474 7.312 1 98.94 238 GLU B O 1
ATOM 4405 N N . VAL B 1 239 ? 1.532 0.33 7.961 1 98.88 239 VAL B N 1
ATOM 4406 C CA . VAL B 1 239 ? 1.421 -0.468 6.746 1 98.88 239 VAL B CA 1
ATOM 4407 C C . VAL B 1 239 ? 1.312 0.452 5.531 1 98.88 239 VAL B C 1
ATOM 4409 O O . VAL B 1 239 ? 2.025 0.272 4.543 1 98.88 239 VAL B O 1
ATOM 4412 N N . LEU B 1 240 ? 0.498 1.404 5.637 1 98.94 240 LEU B N 1
ATOM 4413 C CA . LEU B 1 240 ? 0.251 2.281 4.496 1 98.94 240 LEU B CA 1
ATOM 4414 C C . LEU B 1 240 ? 1.45 3.186 4.234 1 98.94 240 LEU B C 1
ATOM 4416 O O . LEU B 1 240 ? 1.819 3.418 3.082 1 98.94 240 LEU B O 1
ATOM 4420 N N . LEU B 1 241 ? 2.035 3.719 5.297 1 99 241 LEU B N 1
ATOM 4421 C CA . LEU B 1 241 ? 3.199 4.582 5.113 1 99 241 LEU B CA 1
ATOM 4422 C C . LEU B 1 241 ? 4.34 3.82 4.445 1 99 241 LEU B C 1
ATOM 4424 O O . LEU B 1 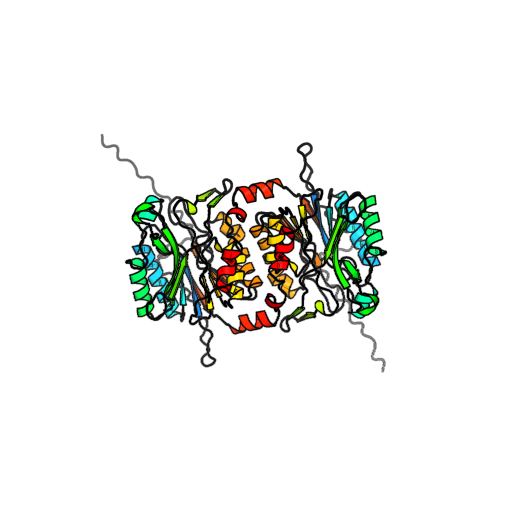241 ? 4.965 4.328 3.512 1 99 241 LEU B O 1
ATOM 4428 N N . ARG B 1 242 ? 4.566 2.641 4.887 1 98.94 242 ARG B N 1
ATOM 4429 C CA . ARG B 1 242 ? 5.629 1.833 4.293 1 98.94 242 ARG B CA 1
ATOM 4430 C C . ARG B 1 242 ? 5.297 1.465 2.854 1 98.94 242 ARG B C 1
ATOM 4432 O O . ARG B 1 242 ? 6.176 1.465 1.988 1 98.94 242 ARG B O 1
ATOM 4439 N N . ALA B 1 243 ? 4.094 1.121 2.617 1 98.94 243 ALA B N 1
ATOM 4440 C CA . ALA B 1 243 ? 3.697 0.773 1.256 1 98.94 243 ALA B CA 1
ATOM 4441 C C . ALA B 1 243 ? 3.936 1.939 0.3 1 98.94 243 ALA B C 1
ATOM 4443 O O . ALA B 1 243 ? 4.406 1.744 -0.822 1 98.94 243 ALA B O 1
ATOM 4444 N N . ARG B 1 244 ? 3.561 3.15 0.767 1 98.94 244 ARG B N 1
ATOM 4445 C CA . ARG B 1 244 ? 3.799 4.32 -0.076 1 98.94 244 ARG B CA 1
ATOM 4446 C C . ARG B 1 244 ? 5.281 4.469 -0.394 1 98.94 244 ARG B C 1
ATOM 4448 O O . ARG B 1 244 ? 5.648 4.781 -1.528 1 98.94 244 ARG B O 1
ATOM 4455 N N . ALA B 1 245 ? 6.094 4.234 0.612 1 98.94 245 ALA B N 1
ATOM 4456 C CA . ALA B 1 245 ? 7.535 4.332 0.394 1 98.94 245 ALA B CA 1
ATOM 4457 C C . ALA B 1 245 ? 8.008 3.297 -0.623 1 98.94 245 ALA B C 1
ATOM 4459 O O . ALA B 1 245 ? 8.742 3.625 -1.557 1 98.94 245 ALA B O 1
ATOM 4460 N N . VAL B 1 246 ? 7.566 2.094 -0.521 1 98.81 246 VAL B N 1
ATOM 4461 C CA . VAL B 1 246 ? 8 0.985 -1.365 1 98.81 246 VAL B CA 1
ATOM 4462 C C . VAL B 1 246 ? 7.555 1.226 -2.805 1 98.81 246 VAL B C 1
ATOM 4464 O O . VAL B 1 246 ? 8.344 1.07 -3.742 1 98.81 246 VAL B O 1
ATOM 4467 N N . GLU B 1 247 ? 6.379 1.693 -2.984 1 98.38 247 GLU B N 1
ATOM 4468 C CA . GLU B 1 247 ? 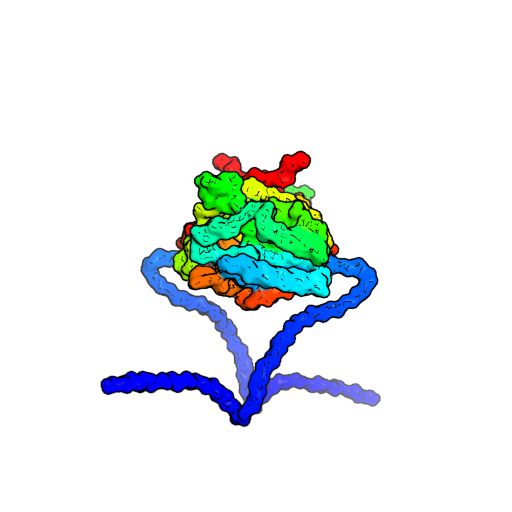5.77 1.807 -4.305 1 98.38 247 GLU B CA 1
ATOM 4469 C C . GLU B 1 247 ? 6.348 2.99 -5.078 1 98.38 247 GLU B C 1
ATOM 4471 O O . GLU B 1 247 ? 6.441 2.949 -6.309 1 98.38 247 GLU B O 1
ATOM 4476 N N . THR B 1 248 ? 6.648 3.992 -4.309 1 98.75 248 THR B N 1
ATOM 4477 C CA . THR B 1 248 ? 7.125 5.207 -4.965 1 98.75 248 THR B CA 1
ATOM 4478 C C . THR B 1 248 ? 8.648 5.309 -4.871 1 98.75 248 THR B C 1
ATOM 4480 O O . THR B 1 248 ? 9.258 6.125 -5.559 1 98.75 248 THR B O 1
ATOM 4483 N N . GLN B 1 249 ? 9.18 4.516 -3.975 1 98.75 249 GLN B N 1
ATOM 4484 C CA . GLN B 1 249 ? 10.617 4.531 -3.691 1 98.75 249 GLN B CA 1
ATOM 4485 C C . GLN B 1 249 ? 11.078 5.922 -3.279 1 98.75 249 GLN B C 1
ATOM 4487 O O . GLN B 1 249 ? 12.086 6.422 -3.789 1 98.75 249 GLN B O 1
ATOM 4492 N N . CYS B 1 250 ? 10.281 6.523 -2.365 1 98.88 250 CYS B N 1
ATOM 4493 C CA . CYS B 1 250 ? 10.523 7.816 -1.729 1 98.88 250 CYS B CA 1
ATOM 4494 C C . CYS B 1 250 ? 10.656 7.664 -0.22 1 98.88 250 CYS B C 1
ATOM 4496 O O . CYS B 1 250 ? 10.227 6.66 0.349 1 98.88 250 CYS B O 1
ATOM 4498 N N . TYR B 1 251 ? 11.336 8.688 0.377 1 98.94 251 TYR B N 1
ATOM 4499 C CA . TYR B 1 251 ? 11.117 8.836 1.812 1 98.94 251 TYR B CA 1
ATOM 4500 C C . TYR B 1 251 ? 9.664 9.172 2.111 1 98.94 251 TYR B C 1
ATOM 4502 O O . TYR B 1 251 ? 8.984 9.812 1.305 1 98.94 251 TYR B O 1
ATOM 4510 N N . VAL B 1 252 ? 9.219 8.695 3.232 1 99 252 VAL B N 1
ATOM 4511 C CA . VAL B 1 252 ? 7.93 9.125 3.771 1 99 252 VAL B CA 1
ATOM 4512 C C . VAL B 1 252 ? 8.125 9.703 5.172 1 99 252 VAL B C 1
ATOM 4514 O O . VAL B 1 252 ? 8.664 9.039 6.055 1 99 252 VAL B O 1
ATOM 4517 N N . LEU B 1 253 ? 7.809 10.969 5.336 1 99 253 LEU B N 1
ATOM 4518 C CA . LEU B 1 253 ? 7.832 11.641 6.629 1 99 253 LEU B CA 1
ATOM 4519 C C . LEU B 1 253 ? 6.418 11.961 7.102 1 99 253 LEU B C 1
ATOM 4521 O O . LEU B 1 253 ? 5.707 12.742 6.465 1 99 253 LEU B O 1
ATOM 4525 N N . ALA B 1 254 ? 6.047 11.352 8.219 1 98.94 254 ALA B N 1
ATOM 4526 C CA . ALA B 1 254 ? 4.664 11.469 8.68 1 98.94 254 ALA B CA 1
ATOM 4527 C C . ALA B 1 254 ? 4.617 11.93 10.141 1 98.94 254 ALA B C 1
ATOM 4529 O O . ALA B 1 254 ? 4.691 11.109 11.055 1 98.94 254 ALA B O 1
ATOM 4530 N N . ALA B 1 255 ? 4.492 13.25 10.336 1 99 255 ALA B N 1
ATOM 4531 C CA . ALA B 1 255 ? 4.238 13.805 11.664 1 99 255 ALA B CA 1
ATOM 4532 C C . ALA B 1 255 ? 2.85 13.414 12.164 1 99 255 ALA B C 1
ATOM 4534 O O . ALA B 1 255 ? 1.93 13.219 11.367 1 99 255 ALA B O 1
ATOM 4535 N N . ALA B 1 256 ? 2.707 13.32 13.516 1 98.94 256 ALA B N 1
ATOM 4536 C CA . ALA B 1 256 ? 1.439 12.734 13.945 1 98.94 256 ALA B CA 1
ATOM 4537 C C . ALA B 1 256 ? 0.989 13.328 15.273 1 98.94 256 ALA B C 1
ATOM 4539 O O . ALA B 1 256 ? 1.812 13.586 16.156 1 98.94 256 ALA B O 1
ATOM 4540 N N . GLN B 1 257 ? -0.302 13.523 15.359 1 98.94 257 GLN B N 1
ATOM 4541 C CA . GLN B 1 257 ? -0.929 13.727 16.656 1 98.94 257 GLN B CA 1
ATOM 4542 C C . GLN B 1 257 ? -0.916 12.445 17.484 1 98.94 257 GLN B C 1
ATOM 4544 O O . GLN B 1 257 ? -0.991 11.344 16.938 1 98.94 257 GLN B O 1
ATOM 4549 N N . VAL B 1 258 ? -0.917 12.672 18.828 1 98.88 258 VAL B N 1
ATOM 4550 C CA . VAL B 1 258 ? -0.888 11.516 19.719 1 98.88 258 VAL B CA 1
ATOM 4551 C C . VAL B 1 258 ? -1.71 11.797 20.969 1 98.88 258 VAL B C 1
ATOM 4553 O O . VAL B 1 258 ? -1.824 12.953 21.406 1 98.88 258 VAL B O 1
ATOM 4556 N N . GLY B 1 259 ? -2.293 10.789 21.5 1 98.5 259 GLY B N 1
ATOM 4557 C CA . GLY B 1 259 ? -2.895 10.875 22.812 1 98.5 259 GLY B CA 1
ATOM 4558 C C . GLY B 1 259 ? -4.238 11.578 22.812 1 98.5 259 GLY B C 1
ATOM 4559 O O . GLY B 1 259 ? -4.898 11.664 21.781 1 98.5 259 GLY B O 1
ATOM 4560 N N . ARG B 1 260 ? -4.668 12.008 23.969 1 98.06 260 ARG B N 1
ATOM 4561 C CA . ARG B 1 260 ? -6 12.562 24.172 1 98.06 260 ARG B CA 1
ATOM 4562 C C . ARG B 1 260 ? -6.004 14.07 23.938 1 98.06 260 ARG B C 1
ATOM 4564 O O . ARG B 1 260 ? -5.293 14.812 24.625 1 98.06 260 ARG B O 1
ATOM 4571 N N . HIS B 1 261 ? -6.82 14.508 23.031 1 97.94 261 HIS B N 1
ATOM 4572 C CA . HIS B 1 261 ? -6.957 15.93 22.719 1 97.94 261 HIS B CA 1
ATOM 4573 C C . HIS B 1 261 ? -7.98 16.594 23.641 1 97.94 261 HIS B C 1
ATOM 4575 O O . HIS B 1 261 ? -7.809 17.75 24.031 1 97.94 261 HIS B O 1
ATOM 4581 N N . HIS B 1 262 ? -9.047 15.867 23.906 1 94.62 262 HIS B N 1
ATOM 4582 C CA . HIS B 1 262 ? -10.148 16.188 24.812 1 94.62 262 HIS B CA 1
ATOM 4583 C C . HIS B 1 262 ? -11 14.953 25.094 1 94.62 262 HIS B C 1
ATOM 4585 O O . HIS B 1 262 ? -10.555 13.82 24.891 1 94.62 262 HIS B O 1
ATOM 4591 N N . ASP B 1 263 ? -12.18 15.031 25.562 1 91.12 263 ASP B N 1
ATOM 4592 C CA . ASP B 1 263 ? -12.93 13.953 26.203 1 91.12 263 ASP B CA 1
ATOM 4593 C C . ASP B 1 263 ? -13.266 12.852 25.203 1 91.12 263 ASP B C 1
ATOM 4595 O O . ASP B 1 263 ? -13.391 11.688 25.562 1 91.12 263 ASP B O 1
ATOM 4599 N N . VAL B 1 264 ? -13.344 13.156 23.875 1 88.81 264 VAL B N 1
ATOM 4600 C CA . VAL B 1 264 ? -13.93 12.148 22.984 1 88.81 264 VAL B CA 1
ATOM 4601 C C . VAL B 1 264 ? -12.992 11.898 21.812 1 88.81 264 VAL B C 1
ATOM 4603 O O . VAL B 1 264 ? -13.359 11.211 20.844 1 88.81 264 VAL B O 1
ATOM 4606 N N . ARG B 1 265 ? -11.844 12.484 21.891 1 94.12 265 ARG B N 1
ATOM 4607 C CA . ARG B 1 265 ? -10.969 12.352 20.719 1 94.12 265 ARG B CA 1
ATOM 4608 C C . ARG B 1 265 ? -9.539 12.039 21.156 1 94.12 265 ARG B C 1
ATOM 4610 O O . ARG B 1 265 ? -8.977 12.727 22.016 1 94.12 265 ARG B O 1
ATOM 4617 N N . SER B 1 266 ? -8.969 10.938 20.625 1 97.06 266 SER B N 1
ATOM 4618 C CA . SER B 1 266 ? -7.574 10.547 20.797 1 97.06 266 SER B CA 1
ATOM 4619 C C . SER B 1 266 ? -6.941 10.148 19.469 1 97.06 266 SER B C 1
ATOM 4621 O O . SER B 1 266 ? -7.645 9.758 18.531 1 97.06 266 SER B O 1
ATOM 4623 N N . SER B 1 267 ? -5.699 10.273 19.359 1 98.44 267 SER B N 1
ATOM 4624 C CA . SER B 1 267 ? -4.977 9.914 18.141 1 98.44 267 SER B CA 1
ATOM 4625 C C . SER B 1 267 ? -3.908 8.859 18.422 1 98.44 267 SER B C 1
ATOM 4627 O O . SER B 1 267 ? -3.445 8.727 19.547 1 98.44 267 SER B O 1
ATOM 4629 N N . TRP B 1 268 ? -3.498 8.211 17.5 1 98.56 268 TRP B N 1
ATOM 4630 C CA . TRP B 1 268 ? -2.684 6.996 17.516 1 98.56 268 TRP B CA 1
ATOM 4631 C C . TRP B 1 268 ? -1.235 7.324 17.875 1 98.56 268 TRP B C 1
ATOM 4633 O O . TRP B 1 268 ? -0.602 6.605 18.656 1 98.56 268 TRP B O 1
ATOM 4643 N N . GLY B 1 269 ? -0.718 8.398 17.328 1 98.88 269 GLY B N 1
ATOM 4644 C CA . GLY B 1 269 ? 0.697 8.703 17.453 1 98.88 269 GLY B CA 1
ATOM 4645 C C . GLY B 1 269 ? 1.555 8.008 16.422 1 98.88 269 GLY B C 1
ATOM 4646 O O . GLY B 1 269 ? 1.202 7.969 15.234 1 98.88 269 GLY B O 1
ATOM 4647 N N . HIS B 1 270 ? 2.785 7.684 16.859 1 98.81 270 HIS B N 1
ATOM 4648 C CA . HIS B 1 270 ? 3.732 6.988 15.992 1 98.81 270 HIS B CA 1
ATOM 4649 C C . HIS B 1 270 ? 4.105 7.84 14.789 1 98.81 270 HIS B C 1
ATOM 4651 O O . HIS B 1 270 ? 4.102 7.352 13.656 1 98.81 270 HIS B O 1
ATOM 4657 N N . ALA B 1 271 ? 4.328 9.172 15.047 1 98.94 271 ALA B N 1
ATOM 4658 C CA . ALA B 1 271 ? 5.016 9.867 13.961 1 98.94 271 ALA B CA 1
ATOM 4659 C C . ALA B 1 271 ? 6.156 9.016 13.406 1 98.94 271 ALA B C 1
ATOM 4661 O O . ALA B 1 271 ? 6.918 8.414 14.172 1 98.94 271 ALA B O 1
ATOM 4662 N N . LEU B 1 272 ? 6.238 8.969 12.086 1 98.88 272 LEU B N 1
ATOM 4663 C CA . LEU B 1 272 ? 7.039 7.91 11.484 1 98.88 272 LEU B CA 1
ATOM 4664 C C . LEU B 1 272 ? 7.84 8.438 10.297 1 98.88 272 LEU B C 1
ATOM 4666 O O . LEU B 1 272 ? 7.371 9.312 9.57 1 98.88 272 LEU B O 1
ATOM 4670 N N . ALA B 1 273 ? 9.055 7.953 10.172 1 98.94 273 ALA B N 1
ATOM 4671 C CA . ALA B 1 273 ? 9.852 8.148 8.961 1 98.94 273 ALA B CA 1
ATOM 4672 C C . ALA B 1 273 ? 10.219 6.816 8.32 1 98.94 273 ALA B C 1
ATOM 4674 O O . ALA B 1 273 ? 10.641 5.883 9.008 1 98.94 273 ALA B O 1
ATOM 4675 N N . VAL B 1 274 ? 10.016 6.723 7.027 1 98.94 274 VAL B N 1
ATOM 4676 C CA . VAL B 1 274 ? 10.297 5.512 6.258 1 98.94 274 VAL B CA 1
ATOM 4677 C C . VAL B 1 274 ? 11.258 5.832 5.117 1 98.94 274 VAL B C 1
ATOM 4679 O O . VAL B 1 274 ? 11.109 6.852 4.441 1 98.94 274 VAL B O 1
ATOM 4682 N N . ASP B 1 275 ? 12.242 5.027 4.895 1 98.94 275 ASP B N 1
ATOM 4683 C CA . ASP B 1 275 ? 13.18 5.285 3.809 1 98.94 275 ASP B CA 1
ATOM 4684 C C . ASP B 1 275 ? 12.664 4.715 2.488 1 98.94 275 ASP B C 1
ATOM 4686 O O . ASP B 1 275 ? 11.609 4.082 2.451 1 98.94 275 ASP B O 1
ATOM 4690 N N . PRO B 1 276 ? 13.359 4.895 1.372 1 98.81 276 PRO B N 1
ATOM 4691 C CA . PRO B 1 276 ? 12.836 4.527 0.054 1 98.81 276 PRO B CA 1
ATOM 4692 C C . PRO B 1 276 ? 12.711 3.016 -0.129 1 98.81 276 PRO B C 1
ATOM 4694 O O . PRO B 1 276 ? 12.008 2.555 -1.035 1 98.81 276 PRO B O 1
ATOM 4697 N N . TRP B 1 277 ? 13.352 2.266 0.699 1 98.44 277 TRP B N 1
ATOM 4698 C CA . TRP B 1 277 ? 13.266 0.811 0.622 1 98.44 277 TRP B CA 1
ATOM 4699 C C . TRP B 1 277 ? 12.039 0.299 1.374 1 98.44 277 TRP B C 1
ATOM 4701 O O . TRP B 1 277 ? 11.609 -0.837 1.169 1 98.44 277 TRP B O 1
ATOM 4711 N N . GLY B 1 278 ? 11.539 1.104 2.234 1 98.75 278 GLY B N 1
ATOM 4712 C CA . GLY B 1 278 ? 10.375 0.733 3.016 1 98.75 278 GLY B CA 1
ATOM 4713 C C . GLY B 1 278 ? 10.695 0.434 4.469 1 98.75 278 GLY B C 1
ATOM 4714 O O . GLY B 1 278 ? 9.828 -0.015 5.223 1 98.75 278 GLY B O 1
ATOM 4715 N N . ALA B 1 279 ? 11.891 0.714 4.871 1 98.75 279 ALA B N 1
ATOM 4716 C CA . ALA B 1 279 ? 12.281 0.479 6.262 1 98.75 279 ALA B CA 1
ATOM 4717 C C . ALA B 1 279 ? 11.906 1.667 7.141 1 98.75 279 ALA B C 1
ATOM 4719 O O . ALA B 1 279 ? 12.117 2.82 6.762 1 98.75 279 ALA B O 1
ATOM 4720 N N . VAL B 1 280 ? 11.367 1.347 8.305 1 98.88 280 VAL B N 1
ATOM 4721 C CA . VAL B 1 280 ? 11.125 2.393 9.289 1 98.88 280 VAL B CA 1
ATOM 4722 C C . VAL B 1 280 ? 12.453 2.855 9.891 1 98.88 280 VAL B C 1
ATOM 4724 O O . VAL B 1 280 ? 13.18 2.062 10.5 1 98.88 280 VAL B O 1
ATOM 4727 N N . VAL B 1 281 ? 12.766 4.109 9.727 1 98.81 281 VAL B N 1
ATOM 4728 C CA . VAL B 1 281 ? 14.062 4.586 10.203 1 98.81 281 VAL B CA 1
ATOM 4729 C C . VAL B 1 281 ? 13.883 5.41 11.469 1 98.81 281 VAL B C 1
ATOM 4731 O O . VAL B 1 281 ? 14.852 5.691 12.18 1 98.81 281 VAL B O 1
ATOM 4734 N N . ALA B 1 282 ? 12.641 5.852 11.773 1 98.81 282 ALA B N 1
ATOM 4735 C CA . ALA B 1 282 ? 12.312 6.508 13.039 1 98.81 282 ALA B CA 1
ATOM 4736 C C . ALA B 1 282 ? 10.844 6.293 13.398 1 98.81 282 ALA B C 1
ATOM 4738 O O . ALA B 1 282 ? 9.969 6.316 12.531 1 98.81 282 ALA B O 1
ATOM 4739 N N . ASP B 1 283 ? 10.562 6.066 14.617 1 98.81 283 ASP B N 1
ATOM 4740 C CA . ASP B 1 283 ? 9.234 5.906 15.203 1 98.81 283 ASP B CA 1
ATOM 4741 C C . ASP B 1 283 ? 9.141 6.602 16.562 1 98.81 283 ASP B C 1
ATOM 4743 O O . ASP B 1 283 ? 9.852 6.234 17.5 1 98.81 283 ASP B O 1
ATOM 4747 N N . CYS B 1 284 ? 8.203 7.566 16.703 1 98.81 284 CYS B N 1
ATOM 4748 C CA . CYS B 1 284 ? 8.102 8.375 17.906 1 98.81 284 CYS B CA 1
ATOM 4749 C C . CYS B 1 284 ? 7.32 7.633 18.984 1 98.81 284 CYS B C 1
ATOM 4751 O O . CYS B 1 284 ? 7.176 8.133 20.109 1 98.81 284 CYS B O 1
ATOM 4753 N N . GLY B 1 285 ? 6.75 6.488 18.703 1 98.5 285 GLY B N 1
ATOM 4754 C CA . GLY B 1 285 ? 5.984 5.734 19.672 1 98.5 285 GLY B CA 1
ATOM 4755 C C . GLY B 1 285 ? 4.578 6.266 19.875 1 98.5 285 GLY B C 1
ATOM 4756 O O . GLY B 1 285 ? 4.117 7.113 19.109 1 98.5 285 GLY B O 1
ATOM 4757 N N . GLY B 1 286 ? 3.895 5.785 20.906 1 98.38 286 GLY B N 1
ATOM 4758 C CA . GLY B 1 286 ? 2.473 6.047 21.062 1 98.38 286 GLY B CA 1
ATOM 4759 C C . GLY B 1 286 ? 2.166 7.043 22.172 1 98.38 286 GLY B C 1
ATOM 4760 O O . GLY B 1 286 ? 1.016 7.172 22.594 1 98.38 286 GLY B O 1
ATOM 4761 N N . GLU B 1 287 ? 3.264 7.707 22.656 1 97.69 287 GLU B N 1
ATOM 4762 C CA . GLU B 1 287 ? 2.998 8.625 23.766 1 97.69 287 GLU B CA 1
ATOM 4763 C C . GLU B 1 287 ? 3.928 9.828 23.703 1 97.69 287 GLU B C 1
ATOM 4765 O O . GLU B 1 287 ? 5.102 9.703 23.344 1 97.69 287 GLU B O 1
ATOM 4770 N N . GLY B 1 288 ? 3.277 11.031 24.078 1 96.44 288 GLY B N 1
ATOM 4771 C CA . GLY B 1 288 ? 4.078 12.195 24.438 1 96.44 288 GLY B CA 1
ATOM 4772 C C . GLY B 1 288 ? 4.504 13.008 23.219 1 96.44 288 GLY B C 1
ATOM 4773 O O . GLY B 1 288 ? 4.293 12.594 22.078 1 96.44 288 GLY B O 1
ATOM 4774 N N . GLU B 1 289 ? 4.977 14.188 23.516 1 98.12 289 GLU B N 1
ATOM 4775 C CA . GLU B 1 289 ? 5.621 15.062 22.547 1 98.12 289 GLU B CA 1
ATOM 4776 C C . GLU B 1 289 ? 7.027 14.578 22.219 1 98.12 289 GLU B C 1
ATOM 4778 O O . GLU B 1 289 ? 7.883 14.469 23.094 1 98.12 289 GLU B O 1
ATOM 4783 N N . VAL B 1 290 ? 7.199 14.242 21 1 98.31 290 VAL B N 1
ATOM 4784 C CA . VAL B 1 290 ? 8.477 13.688 20.562 1 98.31 290 VAL B CA 1
ATOM 4785 C C . VAL B 1 290 ? 8.875 14.297 19.219 1 98.31 290 VAL B C 1
ATOM 4787 O O . VAL B 1 290 ? 8.016 14.688 18.422 1 98.31 290 VAL B O 1
ATOM 4790 N N . MET B 1 291 ? 10.109 14.523 19.047 1 98.5 291 MET B N 1
ATOM 4791 C CA . MET B 1 291 ? 10.688 14.938 17.781 1 98.5 291 MET B CA 1
ATOM 4792 C C . MET B 1 291 ? 11.867 14.039 17.406 1 98.5 291 MET B C 1
ATOM 4794 O O . MET B 1 291 ? 12.719 13.742 18.25 1 98.5 291 MET B O 1
ATOM 4798 N N . VAL B 1 292 ? 11.875 13.562 16.172 1 98.75 292 VAL B N 1
ATOM 4799 C CA . VAL B 1 292 ? 12.992 12.75 15.719 1 98.75 292 VAL B CA 1
ATOM 4800 C C . VAL B 1 292 ? 13.672 13.422 14.531 1 98.75 292 VAL B C 1
ATOM 4802 O O . VAL B 1 292 ? 13.016 14.031 13.688 1 98.75 292 VAL B O 1
ATOM 4805 N N . LEU B 1 293 ? 14.969 13.344 14.523 1 98.81 293 LEU B N 1
ATOM 4806 C CA . LEU B 1 293 ? 15.766 13.836 13.414 1 98.81 293 LEU B CA 1
ATOM 4807 C C . LEU B 1 293 ? 16.062 12.719 12.414 1 98.81 293 LEU B C 1
ATOM 4809 O O . LEU B 1 293 ? 16.391 11.594 12.812 1 98.81 293 LEU B O 1
ATOM 4813 N N . VAL B 1 294 ? 15.883 13.016 11.133 1 98.69 294 VAL B N 1
ATOM 4814 C CA . VAL B 1 294 ? 16.078 12.039 10.07 1 98.69 294 VAL B CA 1
ATOM 4815 C C . VAL B 1 294 ? 17 12.602 9.008 1 98.69 294 VAL B C 1
ATOM 4817 O O . VAL B 1 294 ? 16.734 13.664 8.438 1 98.69 294 VAL B O 1
ATOM 4820 N N . GLU B 1 295 ? 18.078 11.898 8.734 1 98.56 295 GLU B N 1
ATOM 4821 C CA . GLU B 1 295 ? 18.922 12.266 7.605 1 98.56 295 GLU B CA 1
ATOM 4822 C C . GLU B 1 295 ? 18.297 11.844 6.281 1 98.56 295 GLU B C 1
ATOM 4824 O O . GLU B 1 295 ? 17.859 10.695 6.129 1 98.56 295 GLU B O 1
ATOM 4829 N N . VAL B 1 296 ? 18.234 12.781 5.379 1 98.69 296 VAL B N 1
ATOM 4830 C CA . VAL B 1 296 ? 17.672 12.484 4.066 1 98.69 296 VAL B CA 1
ATOM 4831 C C . VAL B 1 296 ? 18.797 12.328 3.045 1 98.69 296 VAL B C 1
ATOM 4833 O O . VAL B 1 296 ? 19.438 13.305 2.66 1 98.69 296 VAL B O 1
ATOM 4836 N N . ASP B 1 297 ? 19 11.102 2.633 1 98.5 297 ASP B N 1
ATOM 4837 C CA . ASP B 1 297 ? 20 10.758 1.638 1 98.5 297 ASP B CA 1
ATOM 4838 C C . ASP B 1 297 ? 19.375 10.516 0.27 1 98.5 297 ASP B C 1
ATOM 4840 O O . ASP B 1 297 ? 18.922 9.406 -0.022 1 98.5 297 ASP B O 1
ATOM 4844 N N . LEU B 1 298 ? 19.484 11.492 -0.557 1 98.5 298 LEU B N 1
ATOM 4845 C CA . LEU B 1 298 ? 18.828 11.375 -1.855 1 98.5 298 LEU B CA 1
ATOM 4846 C C . LEU B 1 298 ? 19.531 10.344 -2.729 1 98.5 298 LEU B C 1
ATOM 4848 O O . LEU B 1 298 ? 18.953 9.859 -3.709 1 98.5 298 LEU B O 1
ATOM 4852 N N . GLU B 1 299 ? 20.719 10.039 -2.42 1 97.94 299 GLU B N 1
ATOM 4853 C CA . GLU B 1 299 ? 21.375 8.945 -3.139 1 97.94 299 GLU B CA 1
ATOM 4854 C C . GLU B 1 299 ? 20.656 7.621 -2.889 1 97.94 299 GLU B C 1
ATOM 4856 O O . GLU B 1 299 ? 20.609 6.762 -3.771 1 97.94 299 GLU B O 1
ATOM 4861 N N . LYS B 1 300 ? 20.141 7.492 -1.728 1 97.88 300 LYS B N 1
ATOM 4862 C CA . LYS B 1 300 ? 19.375 6.285 -1.435 1 97.88 300 LYS B CA 1
ATOM 4863 C C . LYS B 1 300 ? 18.141 6.188 -2.328 1 97.88 300 LYS B C 1
ATOM 4865 O O . LYS B 1 300 ? 17.781 5.098 -2.779 1 97.88 300 LYS B O 1
ATOM 4870 N N . VAL B 1 301 ? 17.5 7.297 -2.549 1 98.69 301 VAL B N 1
ATOM 4871 C CA . VAL B 1 301 ? 16.375 7.332 -3.471 1 98.69 301 VAL B CA 1
ATOM 4872 C C . VAL B 1 301 ? 16.828 6.902 -4.863 1 98.69 301 VAL B C 1
ATOM 4874 O O . VAL B 1 301 ? 16.234 5.996 -5.461 1 98.69 301 VAL B O 1
ATOM 4877 N N . ARG B 1 302 ? 17.859 7.508 -5.348 1 98 302 ARG B N 1
ATOM 4878 C CA . ARG B 1 302 ? 18.375 7.238 -6.691 1 98 302 ARG B CA 1
ATOM 4879 C C . ARG B 1 302 ? 18.797 5.781 -6.832 1 98 302 ARG B C 1
ATOM 4881 O O . ARG B 1 302 ? 18.5 5.133 -7.832 1 98 302 ARG B O 1
ATOM 4888 N N . GLU B 1 303 ? 19.484 5.297 -5.855 1 97.38 303 GLU B N 1
ATOM 4889 C CA . GLU B 1 303 ? 19.969 3.924 -5.883 1 97.38 303 GLU B CA 1
ATOM 4890 C C . GLU B 1 303 ? 18.812 2.926 -5.879 1 97.38 303 GLU B C 1
ATOM 4892 O O . GLU B 1 303 ? 18.828 1.943 -6.625 1 97.38 303 GLU B O 1
ATOM 4897 N N . THR B 1 304 ? 17.859 3.17 -5.039 1 97.94 304 THR B N 1
ATOM 4898 C CA . THR B 1 304 ? 16.703 2.285 -4.977 1 97.94 304 THR B CA 1
ATOM 4899 C C . THR B 1 304 ? 15.992 2.23 -6.324 1 97.94 304 THR B C 1
ATOM 4901 O O . THR B 1 304 ? 15.641 1.15 -6.809 1 97.94 304 THR B O 1
ATOM 4904 N N . ARG B 1 305 ? 15.828 3.383 -6.934 1 98 305 ARG B N 1
ATOM 4905 C CA . ARG B 1 305 ? 15.141 3.475 -8.219 1 98 305 ARG B CA 1
ATOM 4906 C C . ARG B 1 305 ? 15.961 2.828 -9.328 1 98 305 ARG B C 1
ATOM 4908 O O . ARG B 1 305 ? 15.406 2.234 -10.25 1 98 305 ARG B O 1
ATOM 4915 N N . ARG B 1 306 ? 17.234 2.92 -9.234 1 96.88 306 ARG B N 1
ATOM 4916 C CA . ARG B 1 306 ? 18.109 2.299 -10.227 1 96.88 306 ARG B CA 1
ATOM 4917 C C . ARG B 1 306 ? 18.094 0.78 -10.094 1 96.88 306 ARG B C 1
ATOM 4919 O O . ARG B 1 306 ? 18.031 0.067 -11.102 1 96.88 306 ARG B O 1
ATOM 4926 N N . ASN B 1 307 ? 18.125 0.337 -8.891 1 96.31 307 ASN B N 1
ATOM 4927 C CA . ASN B 1 307 ? 18.234 -1.093 -8.617 1 96.31 307 ASN B CA 1
ATOM 4928 C C . ASN B 1 307 ? 16.922 -1.823 -8.914 1 96.31 307 ASN B C 1
ATOM 4930 O O . ASN B 1 307 ? 16.938 -2.994 -9.297 1 96.31 307 ASN B O 1
ATOM 4934 N N . MET B 1 308 ? 15.867 -1.219 -8.711 1 97 308 MET B N 1
ATOM 4935 C CA . MET B 1 308 ? 14.531 -1.734 -8.992 1 97 308 MET B CA 1
ATOM 4936 C C . MET B 1 308 ? 13.672 -0.67 -9.664 1 97 308 MET B C 1
ATOM 4938 O O . MET B 1 308 ? 12.867 -0.003 -9 1 97 308 MET B O 1
ATOM 4942 N N . PRO B 1 309 ? 13.766 -0.588 -10.984 1 97.25 309 PRO B N 1
ATOM 4943 C CA . PRO B 1 309 ? 13.125 0.528 -11.688 1 97.25 309 PRO B CA 1
ATOM 4944 C C . PRO B 1 309 ? 11.617 0.336 -11.844 1 97.25 309 PRO B C 1
ATOM 4946 O O . PRO B 1 309 ? 11.125 0.194 -12.969 1 97.25 309 PRO B O 1
ATOM 4949 N N . VAL B 1 310 ? 10.867 0.452 -10.773 1 97.56 310 VAL B N 1
ATOM 4950 C CA . VAL B 1 310 ? 9.43 0.188 -10.695 1 97.56 310 VAL B CA 1
ATOM 4951 C C . VAL B 1 310 ? 8.688 1.102 -11.664 1 97.56 310 VAL B C 1
ATOM 4953 O O . VAL B 1 310 ? 7.73 0.674 -12.32 1 97.56 310 VAL B O 1
ATOM 4956 N N . GLN B 1 311 ? 9.094 2.352 -11.742 1 96.31 311 GLN B N 1
ATOM 4957 C CA . GLN B 1 311 ? 8.414 3.293 -12.617 1 96.31 311 GLN B CA 1
ATOM 4958 C C . GLN B 1 311 ? 8.492 2.842 -14.078 1 96.31 311 GLN B C 1
ATOM 4960 O O . GLN B 1 311 ? 7.523 2.986 -14.828 1 96.31 311 GLN B O 1
ATOM 4965 N N . GLN B 1 312 ? 9.609 2.289 -14.438 1 96.12 312 GLN B N 1
ATOM 4966 C CA . GLN B 1 312 ? 9.797 1.816 -15.805 1 96.12 312 GLN B CA 1
ATOM 4967 C C . GLN B 1 312 ? 8.984 0.553 -16.062 1 96.12 312 GLN B C 1
ATOM 4969 O O . GLN B 1 312 ? 8.664 0.241 -17.219 1 96.12 312 GLN B O 1
ATOM 4974 N N . HIS B 1 313 ? 8.727 -0.187 -15.023 1 97.62 313 HIS B N 1
ATOM 4975 C CA . HIS B 1 313 ? 8.031 -1.462 -15.164 1 97.62 313 HIS B CA 1
ATOM 4976 C C . HIS B 1 313 ? 6.516 -1.267 -15.172 1 97.62 313 HIS B C 1
ATOM 4978 O O . HIS B 1 313 ? 5.77 -2.203 -15.461 1 97.62 313 HIS B O 1
ATOM 4984 N N . ARG B 1 314 ? 6.07 -0.076 -14.805 1 97.06 314 ARG B N 1
ATOM 4985 C CA . ARG B 1 314 ? 4.648 0.246 -14.789 1 97.06 314 ARG B CA 1
ATOM 4986 C C . ARG B 1 314 ? 4.07 0.218 -16.203 1 97.06 314 ARG B C 1
ATOM 4988 O O . ARG B 1 314 ? 4.75 0.577 -17.172 1 97.06 314 ARG B O 1
ATOM 4995 N N . ARG B 1 315 ? 2.814 -0.227 -16.266 1 97.25 315 ARG B N 1
ATOM 4996 C CA . ARG B 1 315 ? 2.088 -0.184 -17.531 1 97.25 315 ARG B CA 1
ATOM 4997 C C . ARG B 1 315 ? 1.409 1.167 -17.734 1 97.25 315 ARG B C 1
ATOM 4999 O O . ARG B 1 315 ? 1.39 1.996 -16.828 1 97.25 315 ARG B O 1
ATOM 5006 N N . ASP B 1 316 ? 0.92 1.43 -18.922 1 93.94 316 ASP B N 1
ATOM 5007 C CA . ASP B 1 316 ? 0.332 2.738 -19.188 1 93.94 316 ASP B CA 1
ATOM 5008 C C . ASP B 1 316 ? -1.089 2.826 -18.641 1 93.94 316 ASP B C 1
ATOM 5010 O O . ASP B 1 316 ? -1.666 1.815 -18.234 1 93.94 316 ASP B O 1
ATOM 5014 N N . ALA B 1 317 ? -1.555 4.043 -18.547 1 90.56 317 ALA B N 1
ATOM 5015 C CA . ALA B 1 317 ? -2.871 4.301 -17.969 1 90.56 317 ALA B CA 1
ATOM 5016 C C . ALA B 1 317 ? -3.951 3.49 -18.672 1 90.56 317 ALA B C 1
ATOM 5018 O O . ALA B 1 317 ? -4.871 2.975 -18.047 1 90.56 317 ALA B O 1
ATOM 5019 N N . GLY B 1 318 ? -3.883 3.369 -20 1 92.38 318 GLY B N 1
ATOM 5020 C CA . GLY B 1 318 ? -4.84 2.596 -20.766 1 92.38 318 GLY B CA 1
ATOM 5021 C C . GLY B 1 318 ? -4.898 1.136 -20.359 1 92.38 318 GLY B C 1
ATOM 5022 O O . GLY B 1 318 ? -5.977 0.542 -20.312 1 92.38 318 GLY B O 1
ATOM 5023 N N . PHE B 1 319 ? -3.77 0.619 -20.062 1 96.25 319 PHE B N 1
ATOM 5024 C CA . PHE B 1 319 ? -3.688 -0.764 -19.609 1 96.25 319 PHE B CA 1
ATOM 5025 C C . PHE B 1 319 ? -4.5 -0.965 -18.328 1 96.25 319 PHE B C 1
ATOM 5027 O O . PHE B 1 319 ? -5.305 -1.896 -18.25 1 96.25 319 PHE B O 1
ATOM 5034 N N . TYR B 1 320 ? -4.383 -0.104 -17.359 1 95.5 320 TYR B N 1
ATOM 5035 C CA . TYR B 1 320 ? -5 -0.26 -16.047 1 95.5 320 TYR B CA 1
ATOM 5036 C C . TYR B 1 320 ? -6.488 0.071 -16.109 1 95.5 320 TYR B C 1
ATOM 5038 O O . TYR B 1 320 ? -7.234 -0.25 -15.18 1 95.5 320 TYR B O 1
ATOM 5046 N N . HIS B 1 321 ? -6.945 0.689 -17.156 1 92.5 321 HIS B N 1
ATOM 5047 C CA . HIS B 1 321 ? -8.359 1.008 -17.297 1 92.5 321 HIS B CA 1
ATOM 5048 C C . HIS B 1 321 ? -9.008 0.138 -18.375 1 92.5 321 HIS B C 1
ATOM 5050 O O . HIS B 1 321 ? -10.141 0.406 -18.797 1 92.5 321 HIS B O 1
ATOM 5056 N N . SER B 1 322 ? -8.344 -0.882 -18.781 1 91.31 322 SER B N 1
ATOM 5057 C CA . SER B 1 322 ? -8.773 -1.696 -19.906 1 91.31 322 SER B CA 1
ATOM 5058 C C . SER B 1 322 ? -10.031 -2.488 -19.578 1 91.31 322 SER B C 1
ATOM 5060 O O . SER B 1 322 ? -10.781 -2.885 -20.469 1 91.31 322 SER B O 1
ATOM 5062 N N . LEU B 1 323 ? -10.312 -2.734 -18.328 1 93.19 323 LEU B N 1
ATOM 5063 C CA . LEU B 1 323 ? -11.461 -3.535 -17.938 1 93.19 323 LEU B CA 1
ATOM 5064 C C . LEU B 1 323 ? -12.742 -2.709 -17.984 1 93.19 323 LEU B C 1
ATOM 5066 O O . LEU B 1 323 ? -13.844 -3.26 -17.969 1 93.19 323 LEU B O 1
ATOM 5070 N N . GLU B 1 324 ? -12.609 -1.401 -17.922 1 86.88 324 GLU B N 1
ATOM 5071 C CA . GLU B 1 324 ? -13.766 -0.512 -17.938 1 86.88 324 GLU B CA 1
ATOM 5072 C C . GLU B 1 324 ? -14.344 -0.387 -19.344 1 86.88 324 GLU B C 1
ATOM 5074 O O . GLU B 1 324 ? -15.531 -0.088 -19.5 1 86.88 324 GLU B O 1
ATOM 5079 N N . ASN B 1 325 ? -13.641 -0.5 -20.359 1 71.25 325 ASN B N 1
ATOM 5080 C CA . ASN B 1 325 ? -14.055 -0.293 -21.75 1 71.25 325 ASN B CA 1
ATOM 5081 C C . ASN B 1 325 ? -14.492 -1.601 -22.406 1 71.25 325 ASN B C 1
ATOM 5083 O O . ASN B 1 325 ? -14.695 -1.652 -23.609 1 71.25 325 ASN B O 1
ATOM 5087 N N . ARG B 1 326 ? -14.57 -2.639 -21.641 1 63.59 326 ARG B N 1
ATOM 5088 C CA . ARG B 1 326 ? -15.008 -3.877 -22.281 1 63.59 326 ARG B CA 1
ATOM 5089 C C . ARG B 1 326 ? -16.531 -3.906 -22.438 1 63.59 326 ARG B C 1
ATOM 5091 O O . ARG B 1 326 ? -17.266 -3.59 -21.5 1 63.59 326 ARG B O 1
ATOM 5098 N N . PRO B 1 327 ? -16.984 -3.961 -23.828 1 50.44 327 PRO B N 1
ATOM 5099 C CA . PRO B 1 327 ? -18.406 -3.994 -24.141 1 50.44 327 PRO B CA 1
ATOM 5100 C C . PRO B 1 327 ? -19.156 -5.078 -23.359 1 50.44 327 PRO B C 1
ATOM 5102 O O . PRO B 1 327 ? -18.562 -6.086 -22.969 1 50.44 327 PRO B O 1
#